Protein AF-0000000079686460 (afdb_homodimer)

Structure (mmCIF, N/CA/C/O backbone):
data_AF-0000000079686460-model_v1
#
loop_
_entity.id
_entity.type
_entity.pdbx_description
1 polymer 'SGNH hydrolase-type esterase domain-containing protein'
#
loop_
_atom_site.group_PDB
_atom_site.id
_atom_site.type_symbol
_atom_site.label_atom_id
_atom_site.label_alt_id
_atom_site.label_comp_id
_atom_site.label_asym_id
_atom_site.label_entity_id
_atom_site.label_seq_id
_atom_site.pdbx_PDB_ins_code
_atom_site.Cartn_x
_atom_site.Cartn_y
_atom_site.Cartn_z
_atom_site.occupancy
_atom_site.B_iso_or_equiv
_atom_site.auth_seq_id
_atom_site.auth_comp_id
_atom_site.auth_asym_id
_atom_site.auth_atom_id
_atom_site.pdbx_PDB_model_num
ATOM 1 N N . MET A 1 1 ? 20.719 79.5 34.281 1 30.59 1 MET A N 1
ATOM 2 C CA . MET A 1 1 ? 19.438 79.562 33.594 1 30.59 1 MET A CA 1
ATOM 3 C C . MET A 1 1 ? 19.281 78.375 32.656 1 30.59 1 MET A C 1
ATOM 5 O O . MET A 1 1 ? 19.969 78.25 31.656 1 30.59 1 MET A O 1
ATOM 9 N N . GLU A 1 2 ? 19.156 77.188 33.281 1 32.09 2 GLU A N 1
ATOM 10 C CA . GLU A 1 2 ? 19.125 75.75 32.969 1 32.09 2 GLU A CA 1
ATOM 11 C C . GLU A 1 2 ? 17.906 75.438 32.125 1 32.09 2 GLU A C 1
ATOM 13 O O . GLU A 1 2 ? 16.766 75.562 32.594 1 32.09 2 GLU A O 1
ATOM 18 N N . ASN A 1 3 ? 17.938 75.812 30.844 1 33.28 3 ASN A N 1
ATOM 19 C CA . ASN A 1 3 ? 16.859 75.625 29.891 1 33.28 3 ASN A CA 1
ATOM 20 C C . ASN A 1 3 ? 16.453 74.188 29.75 1 33.28 3 ASN A C 1
ATOM 22 O O . ASN A 1 3 ? 17.25 73.375 29.297 1 33.28 3 ASN A O 1
ATOM 26 N N . VAL A 1 4 ? 15.664 73.625 30.656 1 28.3 4 VAL A N 1
ATOM 27 C CA . VAL A 1 4 ? 15.062 72.312 30.672 1 28.3 4 VAL A CA 1
ATOM 28 C C . VAL A 1 4 ? 14.188 72.125 29.438 1 28.3 4 VAL A C 1
ATOM 30 O O . VAL A 1 4 ? 13.203 72.812 29.25 1 28.3 4 VAL A O 1
ATOM 33 N N . LYS A 1 5 ? 14.891 71.75 28.359 1 39.34 5 LYS A N 1
ATOM 34 C CA . LYS A 1 5 ? 14.188 71.375 27.141 1 39.34 5 LYS A CA 1
ATOM 35 C C . LYS A 1 5 ? 13.109 70.312 27.406 1 39.34 5 LYS A C 1
ATOM 37 O O . LYS A 1 5 ? 13.406 69.25 27.875 1 39.34 5 LYS A O 1
ATOM 42 N N . VAL A 1 6 ? 11.812 70.812 27.703 1 33.66 6 VAL A N 1
ATOM 43 C CA . VAL A 1 6 ? 10.641 69.938 27.875 1 33.66 6 VAL A CA 1
ATOM 44 C C . VAL A 1 6 ? 10.461 69.062 26.641 1 33.66 6 VAL A C 1
ATOM 46 O O . VAL A 1 6 ? 10.359 69.562 25.516 1 33.66 6 VAL A O 1
ATOM 49 N N . PHE A 1 7 ? 10.922 67.812 26.672 1 35.53 7 PHE A N 1
ATOM 50 C CA . PHE A 1 7 ? 10.703 66.75 25.75 1 35.53 7 PHE A CA 1
ATOM 51 C C . PHE A 1 7 ? 9.219 66.375 25.641 1 35.53 7 PHE A C 1
ATOM 53 O O . PHE A 1 7 ? 8.625 65.875 26.609 1 35.53 7 PHE A O 1
ATOM 60 N N . SER A 1 8 ? 8.398 67.188 24.953 1 33.5 8 SER A N 1
ATOM 61 C CA . SER A 1 8 ? 7.016 66.812 24.688 1 33.5 8 SER A CA 1
ATOM 62 C C . SER A 1 8 ? 6.949 65.438 24 1 33.5 8 SER A C 1
ATOM 64 O O . SER A 1 8 ? 7.496 65.25 22.922 1 33.5 8 SER A O 1
ATOM 66 N N . ILE A 1 9 ? 6.867 64.375 24.75 1 34.5 9 ILE A N 1
ATOM 67 C CA . ILE A 1 9 ? 6.605 63 24.266 1 34.5 9 ILE A CA 1
ATOM 68 C C . ILE A 1 9 ? 5.277 62.969 23.516 1 34.5 9 ILE A C 1
ATOM 70 O O . ILE A 1 9 ? 4.223 63.219 24.094 1 34.5 9 ILE A O 1
ATOM 74 N N . ILE A 1 10 ? 5.215 63.281 22.234 1 37.88 10 ILE A N 1
ATOM 75 C CA . ILE A 1 10 ? 4.066 63.031 21.359 1 37.88 10 ILE A CA 1
ATOM 76 C C . ILE A 1 10 ? 3.713 61.562 21.406 1 37.88 10 ILE A C 1
ATOM 78 O O . ILE A 1 10 ? 4.52 60.688 21.016 1 37.88 10 ILE A O 1
ATOM 82 N N . ILE A 1 11 ? 2.895 61.156 22.328 1 37.38 11 ILE A N 1
ATOM 83 C CA . ILE A 1 11 ? 2.266 59.844 22.344 1 37.38 11 ILE A CA 1
ATOM 84 C C . ILE A 1 11 ? 1.534 59.625 21.016 1 37.38 11 ILE A C 1
ATOM 86 O O . ILE A 1 11 ? 0.561 60.312 20.703 1 37.38 11 ILE A O 1
ATOM 90 N N . ALA A 1 12 ? 2.201 59.188 19.984 1 38.03 12 ALA A N 1
ATOM 91 C CA . ALA A 1 12 ? 1.537 58.688 18.781 1 38.03 12 ALA A CA 1
ATOM 92 C C . ALA A 1 12 ? 0.54 57.594 19.125 1 38.03 12 ALA A C 1
ATOM 94 O O . ALA A 1 12 ? 0.925 56.531 19.609 1 38.03 12 ALA A O 1
ATOM 95 N N . LEU A 1 13 ? -0.692 57.938 19.391 1 35.34 13 LEU A N 1
ATOM 96 C CA . LEU A 1 13 ? -1.789 57 19.391 1 35.34 13 LEU A CA 1
ATOM 97 C C . LEU A 1 13 ? -1.731 56.094 18.156 1 35.34 13 LEU A C 1
ATOM 99 O O . LEU A 1 13 ? -1.886 56.562 17.031 1 35.34 13 LEU A O 1
ATOM 103 N N . PHE A 1 14 ? -0.944 55.031 18.188 1 33.31 14 PHE A N 1
ATOM 104 C CA . PHE A 1 14 ? -1.083 53.969 17.188 1 33.31 14 PHE A CA 1
ATOM 105 C C . PHE A 1 14 ? -2.543 53.562 17.047 1 33.31 14 PHE A C 1
ATOM 107 O O . PHE A 1 14 ? -3.131 52.969 17.953 1 33.31 14 PHE A O 1
ATOM 114 N N . SER A 1 15 ? -3.297 54.281 16.234 1 33.66 15 SER A N 1
ATOM 115 C CA . SER A 1 15 ? -4.586 53.75 15.82 1 33.66 15 SER A CA 1
ATOM 116 C C . SER A 1 15 ? -4.453 52.281 15.359 1 33.66 15 SER A C 1
ATOM 118 O O . SER A 1 15 ? -3.723 52 14.406 1 33.66 15 SER A O 1
ATOM 120 N N . VAL A 1 16 ? -4.547 51.375 16.266 1 36.03 16 VAL A N 1
ATOM 121 C CA . VAL A 1 16 ? -4.832 50 15.82 1 36.03 16 VAL A CA 1
ATOM 122 C C . VAL A 1 16 ? -5.941 50.031 14.766 1 36.03 16 VAL A C 1
ATOM 124 O O . VAL A 1 16 ? -7.078 50.406 15.062 1 36.03 16 VAL A O 1
ATOM 127 N N . LEU A 1 17 ? -5.609 50.312 13.562 1 35 17 LEU A N 1
ATOM 128 C CA . LEU A 1 17 ? -6.559 49.938 12.508 1 35 17 LEU A CA 1
ATOM 129 C C . LEU A 1 17 ? -7.211 48.594 12.789 1 35 17 LEU A C 1
ATOM 131 O O . LEU A 1 17 ? -6.531 47.562 12.836 1 35 17 LEU A O 1
ATOM 135 N N . SER A 1 18 ? -8.25 48.594 13.586 1 35.03 18 SER A N 1
ATOM 136 C CA . SER A 1 18 ? -9.148 47.469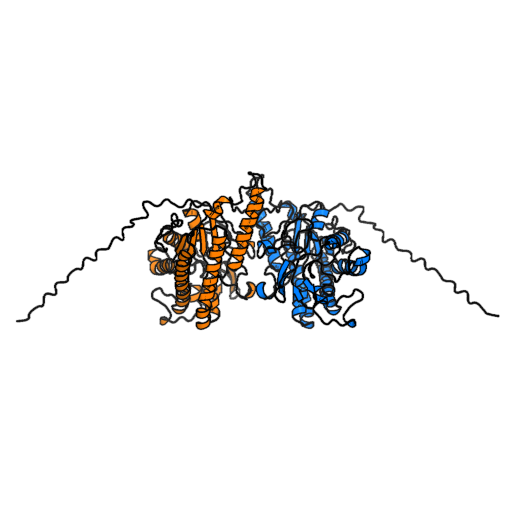 13.531 1 35.03 18 SER A CA 1
ATOM 137 C C . SER A 1 18 ? -9.352 46.969 12.094 1 35.03 18 SER A C 1
ATOM 139 O O . SER A 1 18 ? -9.922 47.688 11.273 1 35.03 18 SER A O 1
ATOM 141 N N . VAL A 1 19 ? -8.422 46.344 11.539 1 37.59 19 VAL A N 1
ATOM 142 C CA . VAL A 1 19 ? -8.859 45.562 10.367 1 37.59 19 VAL A CA 1
ATOM 143 C C . VAL A 1 19 ? -10.281 45.062 10.586 1 37.59 19 VAL A C 1
ATOM 145 O O . VAL A 1 19 ? -10.531 44.281 11.508 1 37.59 19 VAL A O 1
ATOM 148 N N . GLU A 1 20 ? -11.289 45.812 10.352 1 36.75 20 GLU A N 1
ATOM 149 C CA . GLU A 1 20 ? -12.688 45.375 10.25 1 36.75 20 GLU A CA 1
ATOM 150 C C . GLU A 1 20 ? -12.797 43.938 9.758 1 36.75 20 GLU A C 1
ATOM 152 O O . GLU A 1 20 ? -12.289 43.594 8.688 1 36.75 20 GLU A O 1
ATOM 157 N N . SER A 1 21 ? -12.773 42.938 10.609 1 41.62 21 SER A N 1
ATOM 158 C CA . SER A 1 21 ? -13.43 41.656 10.359 1 41.62 21 SER A CA 1
ATOM 159 C C . SER A 1 21 ? -14.688 41.844 9.516 1 41.62 21 SER A C 1
ATOM 161 O O . SER A 1 21 ? -15.797 41.906 10.047 1 41.62 21 SER A O 1
ATOM 163 N N . VAL A 1 22 ? -14.773 42.844 8.758 1 42.69 22 VAL A N 1
ATOM 164 C CA . VAL A 1 22 ? -15.961 43.219 7.992 1 42.69 22 VAL A CA 1
ATOM 165 C C . VAL A 1 22 ? -16.688 41.938 7.551 1 42.69 22 VAL A C 1
ATOM 167 O O . VAL A 1 22 ? -17.891 41.812 7.75 1 42.69 22 VAL A O 1
ATOM 170 N N . GLY A 1 23 ? -16.281 41.312 6.344 1 47.34 23 GLY A N 1
ATOM 171 C CA . GLY A 1 23 ? -17 40.719 5.246 1 47.34 23 GLY A CA 1
ATOM 172 C C . GLY A 1 23 ? -17.438 39.281 5.539 1 47.34 23 GLY A C 1
ATOM 173 O O . GLY A 1 23 ? -17.859 38.562 4.633 1 47.34 23 GLY A O 1
ATOM 174 N N . LEU A 1 24 ? -16.906 38.656 6.461 1 57.47 24 LEU A N 1
ATOM 175 C CA . LEU A 1 24 ? -17.266 37.281 6.688 1 57.47 24 LEU A CA 1
ATOM 176 C C . LEU A 1 24 ? -18.734 37.156 7.125 1 57.47 24 LEU A C 1
ATOM 178 O O . LEU A 1 24 ? -19.281 36.062 7.16 1 57.47 24 LEU A O 1
ATOM 182 N N . LYS A 1 25 ? -19.391 38.188 7.809 1 58.94 25 LYS A N 1
ATOM 183 C CA . LYS A 1 25 ? -20.719 38.094 8.422 1 58.94 25 LYS A CA 1
ATOM 184 C C . LYS A 1 25 ? -21.75 37.562 7.43 1 58.94 25 LYS A C 1
ATOM 186 O O . LYS A 1 25 ? -22.672 36.844 7.805 1 58.94 25 LYS A O 1
ATOM 191 N N . ASP A 1 26 ? -21.469 37.812 6.168 1 69.56 26 ASP A N 1
ATOM 192 C CA . ASP A 1 26 ? -22.562 37.469 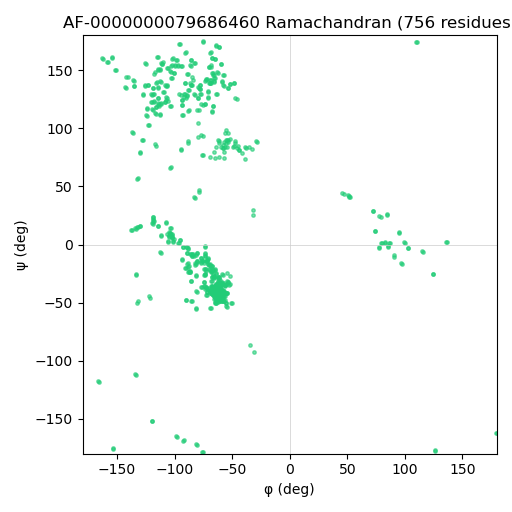5.27 1 69.56 26 ASP A CA 1
ATOM 193 C C . ASP A 1 26 ? -22.25 36.188 4.512 1 69.56 26 ASP A C 1
ATOM 195 O O . ASP A 1 26 ? -23.078 35.688 3.734 1 69.56 26 ASP A O 1
ATOM 199 N N . LEU A 1 27 ? -21.062 35.5 4.941 1 83.12 27 LEU A N 1
ATOM 200 C CA . LEU A 1 27 ? -20.781 34.344 4.133 1 83.12 27 LEU A CA 1
ATOM 201 C C . LEU A 1 27 ? -21.328 33.062 4.797 1 83.12 27 LEU A C 1
ATOM 203 O O . LEU A 1 27 ? -21.094 32.844 5.984 1 83.12 27 LEU A O 1
ATOM 207 N N . LYS A 1 28 ? -22.031 32.344 4.051 1 90.56 28 LYS A N 1
ATOM 208 C CA . LYS A 1 28 ? -22.562 31.062 4.523 1 90.56 28 LYS A CA 1
ATOM 209 C C . LYS A 1 28 ? -21.438 30.047 4.711 1 90.56 28 LYS A C 1
ATOM 211 O O . LYS A 1 28 ? -20.484 30.016 3.934 1 90.56 28 LYS A O 1
ATOM 216 N N . THR A 1 29 ? -21.516 29.219 5.754 1 94 29 THR A N 1
ATOM 217 C CA . THR A 1 29 ? -20.562 28.125 5.973 1 94 29 THR A CA 1
ATOM 218 C C . THR A 1 29 ? -20.625 27.109 4.84 1 94 29 THR A C 1
ATOM 220 O O . THR A 1 29 ? -21.688 26.922 4.234 1 94 29 THR A O 1
ATOM 223 N N . CYS A 1 30 ? -19.453 26.562 4.609 1 93 30 CYS A N 1
ATOM 224 C CA . CYS A 1 30 ? -19.344 25.531 3.578 1 93 30 CYS A CA 1
ATOM 225 C C . CYS A 1 30 ? -19.828 24.188 4.098 1 93 30 CYS A C 1
ATOM 227 O O . CYS A 1 30 ? -19.516 23.797 5.227 1 93 30 CYS A O 1
ATOM 229 N N . ASN A 1 31 ? -20.922 23.672 4.051 1 92.38 31 ASN A N 1
ATOM 230 C CA . ASN A 1 31 ? -21.438 22.359 4.457 1 92.38 31 ASN A CA 1
ATOM 231 C C . ASN A 1 31 ? -20.672 21.234 3.775 1 92.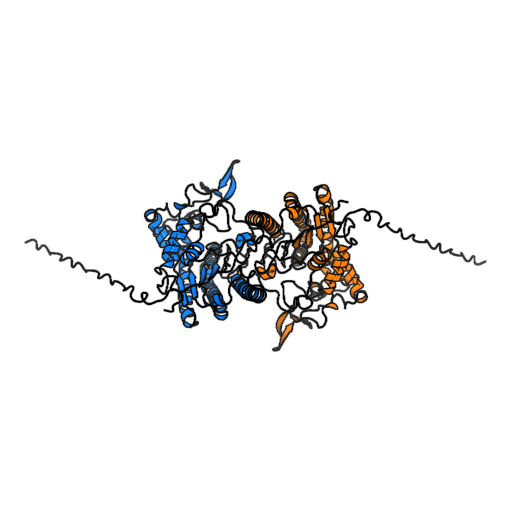38 31 ASN A C 1
ATOM 233 O O . ASN A 1 31 ? -21.234 20.516 2.934 1 92.38 31 ASN A O 1
ATOM 237 N N . PHE A 1 32 ? -19.406 20.984 4.258 1 97.38 32 PHE A N 1
ATOM 238 C CA . PHE A 1 32 ? -18.594 19.938 3.648 1 97.38 32 PHE A CA 1
ATOM 239 C C . PHE A 1 32 ? -19.156 18.562 3.99 1 97.38 32 PHE A C 1
ATOM 241 O O . PHE A 1 32 ? -19.281 18.203 5.164 1 97.38 32 PHE A O 1
ATOM 248 N N . GLY A 1 33 ? -19.406 17.75 3.004 1 96.06 33 GLY A N 1
ATOM 249 C CA . GLY A 1 33 ? -19.922 16.391 3.195 1 96.06 33 GLY A CA 1
ATOM 250 C C . GLY A 1 33 ? -18.812 15.367 3.365 1 96.06 33 GLY A C 1
ATOM 251 O O . GLY A 1 33 ? -19.062 14.258 3.846 1 96.06 33 GLY A O 1
ATOM 252 N N . ALA A 1 34 ? -17.609 15.75 2.977 1 98.5 34 ALA A N 1
ATOM 253 C CA . ALA A 1 34 ? -16.469 14.836 3.008 1 98.5 34 ALA A CA 1
ATOM 254 C C . ALA A 1 34 ? -15.156 15.609 3.043 1 98.5 34 ALA A C 1
ATOM 256 O O . ALA A 1 34 ? -15.109 16.797 2.697 1 98.5 34 ALA A O 1
ATOM 257 N N . VAL A 1 35 ? -14.141 14.93 3.533 1 98.88 35 VAL A N 1
ATOM 258 C CA . VAL A 1 35 ? -12.773 15.43 3.498 1 98.88 35 VAL A CA 1
ATOM 259 C C . VAL A 1 35 ? -11.852 14.391 2.865 1 98.88 35 VAL A C 1
ATOM 261 O O . VAL A 1 35 ? -11.938 13.203 3.189 1 98.88 35 VAL A O 1
ATOM 264 N N . TYR A 1 36 ? -11.086 14.789 1.903 1 98.94 36 TYR A N 1
ATOM 265 C CA . TYR A 1 36 ? -10.031 13.961 1.332 1 98.94 36 TYR A CA 1
ATOM 266 C C . TYR A 1 36 ? -8.656 14.562 1.622 1 98.94 36 TYR A C 1
ATOM 268 O O . TYR A 1 36 ? -8.406 15.734 1.326 1 98.94 36 TYR A O 1
ATOM 276 N N . ASN A 1 37 ? -7.797 13.734 2.219 1 98.94 37 ASN A N 1
ATOM 277 C CA . ASN A 1 37 ? -6.508 14.234 2.676 1 98.94 37 ASN A CA 1
ATOM 278 C C . ASN A 1 37 ? -5.352 13.523 1.98 1 98.94 37 ASN A C 1
ATOM 280 O O . ASN A 1 37 ? -5.383 12.305 1.804 1 98.94 37 ASN A O 1
ATOM 284 N N . PHE A 1 38 ? -4.379 14.266 1.537 1 98.94 38 PHE A N 1
ATOM 285 C CA . PHE A 1 38 ? -3.131 13.805 0.939 1 98.94 38 PHE A CA 1
ATOM 286 C C . PHE A 1 38 ? -1.931 14.281 1.745 1 98.94 38 PHE A C 1
ATOM 288 O O . PHE A 1 38 ? -1.845 15.461 2.096 1 98.94 38 PHE A O 1
ATOM 295 N N . GLY A 1 39 ? -1.054 13.328 2.078 1 98.75 39 GLY A N 1
ATOM 296 C CA . GLY A 1 39 ? -0.01 13.828 2.961 1 98.75 39 GLY A CA 1
ATOM 297 C C . GLY A 1 39 ? 0.996 12.758 3.354 1 98.75 39 GLY A C 1
ATOM 298 O O . GLY A 1 39 ? 1.217 11.805 2.609 1 98.75 39 GLY A O 1
ATOM 299 N N . ASP A 1 40 ? 1.748 13.047 4.445 1 97.88 40 ASP A N 1
ATOM 300 C CA . ASP A 1 40 ? 2.783 12.18 5 1 97.88 40 ASP A CA 1
ATOM 301 C C . ASP A 1 40 ? 2.453 11.781 6.434 1 97.88 40 ASP A C 1
ATOM 303 O O . ASP A 1 40 ? 1.281 11.672 6.801 1 97.88 40 ASP A O 1
ATOM 307 N N . SER A 1 41 ? 3.414 11.492 7.289 1 96.94 41 SER A N 1
ATOM 308 C CA . SER A 1 41 ? 3.197 10.953 8.625 1 96.94 41 SER A CA 1
ATOM 309 C C . SER A 1 41 ? 2.459 11.945 9.516 1 96.94 41 SER A C 1
ATOM 311 O O . SER A 1 41 ? 1.811 11.555 10.484 1 96.94 41 SER A O 1
ATOM 313 N N . ASN A 1 42 ? 2.518 13.234 9.164 1 98.25 42 ASN A N 1
ATOM 314 C CA . ASN A 1 42 ? 1.861 14.25 9.977 1 98.25 42 ASN A CA 1
ATOM 315 C C . ASN A 1 42 ? 0.343 14.188 9.836 1 98.25 42 ASN A C 1
ATOM 317 O O . ASN A 1 42 ? -0.382 14.789 10.633 1 98.25 42 ASN A O 1
ATOM 321 N N . SER A 1 43 ? -0.119 13.438 8.828 1 98.75 43 SER A N 1
ATOM 322 C CA . SER A 1 43 ? -1.565 13.336 8.664 1 98.75 43 SER A CA 1
ATOM 323 C C . SER A 1 43 ? -1.986 11.906 8.344 1 98.75 43 SER A C 1
ATOM 325 O O . SER A 1 43 ? -3.119 11.664 7.926 1 98.75 43 SER A O 1
ATOM 327 N N . ASP A 1 44 ? -1.063 10.945 8.508 1 98.06 44 ASP A N 1
ATOM 328 C CA . ASP A 1 44 ? -1.361 9.531 8.297 1 98.06 44 ASP A CA 1
ATOM 329 C C . ASP A 1 44 ? -2.221 8.977 9.438 1 98.06 44 ASP A C 1
ATOM 331 O O . ASP A 1 44 ? -1.81 8.992 10.594 1 98.06 44 ASP A O 1
ATOM 335 N N . THR A 1 45 ? -3.385 8.469 9.094 1 98.12 45 THR A N 1
ATOM 336 C CA . THR A 1 45 ? -4.289 7.945 10.109 1 98.12 45 THR A CA 1
ATOM 337 C C . THR A 1 45 ? -4.27 6.418 10.117 1 98.12 45 THR A C 1
ATOM 339 O O . THR A 1 45 ? -5.203 5.785 10.617 1 98.12 45 THR A O 1
ATOM 342 N N . GLY A 1 46 ? -3.264 5.859 9.445 1 96.81 46 GLY A N 1
ATOM 343 C CA . GLY A 1 46 ? -3.123 4.414 9.531 1 96.81 46 GLY A CA 1
ATOM 344 C C . GLY A 1 46 ? -2.832 3.76 8.195 1 96.81 46 GLY A C 1
ATOM 345 O O . GLY A 1 46 ? -2.775 2.533 8.094 1 96.81 46 GLY A O 1
ATOM 346 N N . GLY A 1 47 ? -2.701 4.547 7.16 1 96.31 47 GLY A N 1
ATOM 347 C CA . GLY A 1 47 ? -2.373 3.984 5.859 1 96.31 47 GLY A CA 1
ATOM 348 C C . GLY A 1 47 ? -1.057 3.229 5.848 1 96.31 47 GLY A C 1
ATOM 349 O O . GLY A 1 47 ? -0.959 2.146 5.266 1 96.31 47 GLY A O 1
ATOM 350 N N . GLY A 1 48 ? -0.05 3.816 6.469 1 94.25 48 GLY A N 1
ATOM 351 C CA . GLY A 1 48 ? 1.24 3.154 6.578 1 94.25 48 GLY A CA 1
ATOM 352 C C . GLY A 1 48 ? 1.177 1.845 7.34 1 94.25 48 GLY A C 1
ATOM 353 O O . GLY A 1 48 ? 1.825 0.867 6.957 1 94.25 48 GLY A O 1
ATOM 354 N N . THR A 1 49 ? 0.421 1.835 8.383 1 93.62 49 THR A N 1
ATOM 355 C CA . THR A 1 49 ? 0.257 0.627 9.18 1 93.62 49 THR A CA 1
ATOM 356 C C . THR A 1 49 ? -0.437 -0.466 8.375 1 93.62 49 THR A C 1
ATOM 358 O O . THR A 1 49 ? -0.069 -1.64 8.469 1 93.62 49 THR A O 1
ATOM 361 N N . ALA A 1 50 ? -1.421 -0.111 7.652 1 95 50 ALA A N 1
ATOM 362 C CA . ALA A 1 50 ? -2.145 -1.082 6.836 1 95 50 ALA A CA 1
ATOM 363 C C . ALA A 1 50 ? -1.235 -1.685 5.766 1 95 50 ALA A C 1
ATOM 365 O O . ALA A 1 50 ? -1.289 -2.889 5.504 1 95 50 ALA A O 1
ATOM 366 N N . ALA A 1 51 ? -0.392 -0.875 5.211 1 94.81 51 ALA A N 1
ATOM 367 C CA . ALA A 1 51 ? 0.423 -1.308 4.082 1 94.81 51 ALA A CA 1
ATOM 368 C C . ALA A 1 51 ? 1.694 -2.006 4.555 1 94.81 51 ALA A C 1
ATOM 370 O O . ALA A 1 51 ? 2.203 -2.904 3.881 1 94.81 51 ALA A O 1
ATOM 371 N N . PHE A 1 52 ? 2.211 -1.586 5.719 1 92.44 52 PHE A N 1
ATOM 372 C CA . PHE A 1 52 ? 3.529 -2.043 6.141 1 92.44 52 PHE A CA 1
ATOM 373 C C . PHE A 1 52 ? 3.514 -2.477 7.602 1 92.44 52 PHE A C 1
ATOM 375 O O . PHE A 1 52 ? 2.785 -3.4 7.973 1 92.44 52 PHE A O 1
ATOM 382 N N . TRP A 1 53 ? 4.203 -1.739 8.461 1 87.12 53 TRP A N 1
ATOM 383 C CA . TRP A 1 53 ? 4.359 -2.148 9.852 1 87.12 53 TRP A CA 1
ATOM 384 C C . TRP A 1 53 ? 3.422 -1.36 10.766 1 87.12 53 TRP A C 1
ATOM 386 O O . TRP A 1 53 ? 3.184 -0.172 10.539 1 87.12 53 TRP A O 1
ATOM 396 N N . PRO A 1 54 ? 2.939 -2.07 11.734 1 82.75 54 PRO A N 1
ATOM 397 C CA . PRO A 1 54 ? 2.068 -1.368 12.68 1 82.75 54 PRO A CA 1
ATOM 398 C C . PRO A 1 54 ? 2.812 -0.312 13.492 1 82.75 54 PRO A C 1
ATOM 400 O O . PRO A 1 54 ? 3.986 -0.496 13.82 1 82.75 54 PRO A O 1
ATOM 403 N N . ALA A 1 55 ? 2.01 0.791 13.633 1 77.69 55 ALA A N 1
ATOM 404 C CA . ALA A 1 55 ? 2.482 1.711 14.664 1 77.69 55 ALA A CA 1
ATOM 405 C C . ALA A 1 55 ? 2.373 1.083 16.047 1 77.69 55 ALA A C 1
ATOM 407 O O . ALA A 1 55 ? 1.327 0.538 16.406 1 77.69 55 ALA A O 1
ATOM 408 N N . GLY A 1 56 ? 3.492 0.93 16.719 1 82.12 56 GLY A N 1
ATOM 409 C CA . GLY A 1 56 ? 3.469 0.236 18 1 82.12 56 GLY A CA 1
ATOM 410 C C . GLY A 1 56 ? 3.23 1.163 19.172 1 82.12 56 GLY A C 1
ATOM 411 O O . GLY A 1 56 ? 3.146 2.381 19.016 1 82.12 56 GLY A O 1
ATOM 412 N N . LYS A 1 57 ? 2.906 0.489 20.281 1 90.25 57 LYS A N 1
ATOM 413 C CA . LYS A 1 57 ? 2.898 1.261 21.516 1 90.25 57 LYS A CA 1
ATOM 414 C C . LYS A 1 57 ? 4.176 2.084 21.656 1 90.25 57 LYS A C 1
ATOM 416 O O . LYS A 1 57 ? 5.246 1.662 21.219 1 90.25 57 LYS A O 1
ATOM 421 N N . PRO A 1 58 ? 3.986 3.371 22.141 1 95.62 58 PRO A N 1
ATOM 422 C CA . PRO A 1 58 ? 2.861 3.914 22.906 1 95.62 58 PRO A CA 1
ATOM 423 C C . PRO A 1 58 ? 1.99 4.859 22.078 1 95.62 58 PRO A C 1
ATOM 425 O O . PRO A 1 58 ? 1.181 5.602 22.641 1 95.62 58 PRO A O 1
ATOM 428 N N . CYS A 1 59 ? 2.066 4.816 20.812 1 95.94 59 CYS A N 1
ATOM 429 C CA . CYS A 1 59 ? 1.24 5.688 19.984 1 95.94 59 CYS A CA 1
ATOM 430 C C . CYS A 1 59 ? -0.241 5.461 20.266 1 95.94 59 CYS A C 1
ATOM 432 O O . CYS A 1 59 ? -0.674 4.32 20.453 1 95.94 59 CYS A O 1
ATOM 434 N N . GLY A 1 60 ? -0.975 6.527 20.297 1 97.06 60 GLY A N 1
ATOM 435 C CA . GLY A 1 60 ? -2.418 6.457 20.469 1 97.06 60 GLY A CA 1
ATOM 436 C C . GLY A 1 60 ? -2.848 6.422 21.922 1 97.06 60 GLY A C 1
ATOM 437 O O . GLY A 1 60 ? -4.043 6.418 22.219 1 97.06 60 GLY A O 1
ATOM 438 N N . GLU A 1 61 ? -1.978 6.473 22.828 1 97.12 61 GLU A N 1
ATOM 439 C CA . GLU A 1 61 ? -2.262 6.191 24.234 1 97.12 61 GLU A CA 1
ATOM 440 C C . GLU A 1 61 ? -3.17 7.258 24.828 1 97.12 61 GLU A C 1
ATOM 442 O O . GLU A 1 61 ? -3.943 6.977 25.75 1 97.12 61 GLU A O 1
ATOM 447 N N . THR A 1 62 ? -3.139 8.461 24.344 1 97.69 62 THR A N 1
ATOM 448 C CA . THR A 1 62 ? -3.807 9.555 25.031 1 97.69 62 THR A CA 1
ATOM 449 C C . THR A 1 62 ? -5.266 9.664 24.594 1 97.69 62 THR A C 1
ATOM 451 O O . THR A 1 62 ? -6.09 10.242 25.297 1 97.69 62 THR A O 1
ATOM 454 N N . PHE A 1 63 ? -5.613 9.086 23.469 1 97.94 63 PHE A N 1
ATOM 455 C CA . PHE A 1 63 ? -6.98 9.289 23 1 97.94 63 PHE A CA 1
ATOM 456 C C . PHE A 1 63 ? -7.609 7.961 22.594 1 97.94 63 PHE A C 1
ATOM 458 O O . PHE A 1 63 ? -8.703 7.617 23.047 1 97.94 63 PHE A O 1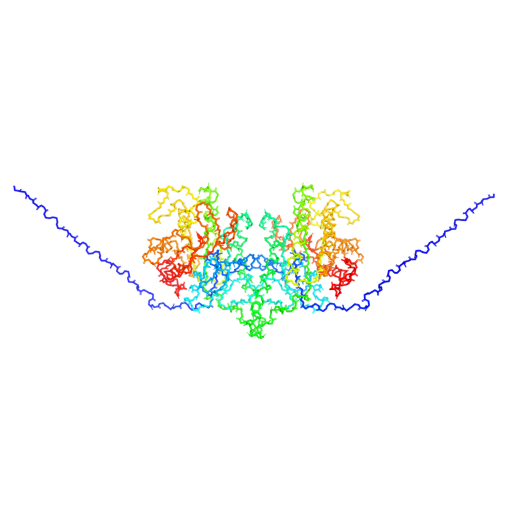
ATOM 465 N N . PHE A 1 64 ? -6.922 7.188 21.781 1 95.94 64 PHE A N 1
ATOM 466 C CA . PHE A 1 64 ? -7.496 5.973 21.203 1 95.94 64 PHE A CA 1
ATOM 467 C C . PHE A 1 64 ? -7.312 4.793 22.156 1 95.94 64 PHE A C 1
ATOM 469 O O . PHE A 1 64 ? -7.98 3.764 22 1 95.94 64 PHE A O 1
ATOM 476 N N . GLY A 1 65 ? -6.316 4.871 23.062 1 95.25 65 GLY A N 1
ATOM 477 C CA . GLY A 1 65 ? -6.047 3.814 24.031 1 95.25 65 GLY A CA 1
ATOM 478 C C . GLY A 1 65 ? -5.27 2.654 23.438 1 95.25 65 GLY A C 1
ATOM 479 O O . GLY A 1 65 ? -5.008 1.662 24.125 1 95.25 65 GLY A O 1
ATOM 480 N N . ARG A 1 66 ? -4.926 2.744 22.188 1 92.75 66 ARG A N 1
ATOM 481 C CA . ARG A 1 66 ? -4.145 1.756 21.453 1 92.75 66 ARG A CA 1
ATOM 482 C C . ARG A 1 66 ? -3.564 2.359 20.172 1 92.75 66 ARG A C 1
ATOM 484 O O . ARG A 1 66 ? -4.027 3.4 19.719 1 92.75 66 ARG A O 1
ATOM 491 N N . PRO A 1 67 ? -2.539 1.701 19.672 1 94.12 67 PRO A N 1
ATOM 492 C CA . PRO A 1 67 ? -2.049 2.184 18.375 1 94.12 67 PRO A CA 1
ATOM 493 C C . PRO A 1 67 ? -3.09 2.051 17.266 1 94.12 67 PRO A C 1
ATOM 495 O O . PRO A 1 67 ? -3.697 0.989 17.109 1 94.12 67 PRO A O 1
ATOM 498 N N . VAL A 1 68 ? -3.316 3.15 16.531 1 93.38 68 VAL A N 1
ATOM 499 C CA . VAL A 1 68 ? -4.285 3.125 15.43 1 93.38 68 VAL A CA 1
ATOM 500 C C . VAL A 1 68 ? -3.654 3.705 14.164 1 93.38 68 VAL A C 1
ATOM 502 O O . VAL A 1 68 ? -4.363 4.129 13.25 1 93.38 68 VAL A O 1
ATOM 505 N N . GLY A 1 69 ? -2.314 3.801 14.18 1 94.38 69 GLY A N 1
ATOM 506 C CA . GLY A 1 69 ? -1.599 4.117 12.961 1 94.38 69 GLY A CA 1
ATOM 507 C C . GLY A 1 69 ? -1.136 5.562 12.898 1 94.38 69 GLY A C 1
ATOM 508 O O . GLY A 1 69 ? -0.487 5.969 11.93 1 94.38 69 GLY A O 1
ATOM 509 N N . ARG A 1 70 ? -1.478 6.352 13.898 1 96.94 70 ARG A N 1
ATOM 510 C CA . ARG A 1 70 ? -0.998 7.727 13.992 1 96.94 70 ARG A CA 1
ATOM 511 C C . ARG A 1 70 ? 0.371 7.781 14.664 1 96.94 70 ARG A C 1
ATOM 513 O O . ARG A 1 70 ? 0.614 7.082 15.648 1 96.94 70 ARG A O 1
ATOM 520 N N . GLY A 1 71 ? 1.253 8.586 14.125 1 94.62 71 GLY A N 1
ATOM 521 C CA . GLY A 1 71 ? 2.607 8.711 14.648 1 94.62 71 GLY A CA 1
ATOM 522 C C . GLY A 1 71 ? 2.709 9.664 15.82 1 94.62 71 GLY A C 1
ATOM 523 O O . GLY A 1 71 ? 3.613 10.5 15.867 1 94.62 71 GLY A O 1
ATOM 524 N N . CYS A 1 72 ? 1.724 9.594 16.719 1 96.94 72 CYS A N 1
ATOM 525 C CA . CYS A 1 72 ? 1.746 10.414 17.922 1 96.94 72 CYS A CA 1
ATOM 526 C C . CYS A 1 72 ? 0.955 9.758 19.047 1 96.94 72 CYS A C 1
ATOM 528 O O . CYS A 1 72 ? 0.526 8.609 18.922 1 96.94 72 CYS A O 1
ATOM 530 N N . ASP A 1 73 ? 0.807 10.414 20.172 1 98.19 73 ASP A N 1
ATOM 531 C CA . ASP A 1 73 ? 0.169 9.852 21.359 1 98.19 73 ASP A CA 1
ATOM 532 C C . ASP A 1 73 ? -1.351 9.836 21.203 1 98.19 73 ASP A C 1
ATOM 534 O O . ASP A 1 73 ? -2.051 9.211 22 1 98.19 73 ASP A O 1
ATOM 538 N N . GLY A 1 74 ? -1.864 10.508 20.188 1 98.44 74 GLY A N 1
ATOM 539 C CA . GLY A 1 74 ? -3.307 10.578 20.016 1 98.44 74 GLY A CA 1
ATOM 540 C C . GLY A 1 74 ? -3.723 11.086 18.656 1 98.44 74 GLY A C 1
ATOM 541 O O . GLY A 1 74 ? -3.354 10.508 17.625 1 98.44 74 GLY A O 1
ATOM 542 N N . ARG A 1 75 ? -4.426 12.234 18.625 1 98.5 75 ARG A N 1
ATOM 543 C CA . ARG A 1 75 ? -5.027 12.781 17.406 1 98.5 75 ARG A CA 1
ATOM 544 C C . ARG A 1 75 ? -4.051 13.695 16.688 1 98.5 75 ARG A C 1
ATOM 546 O O . ARG A 1 75 ? -3.209 14.344 17.312 1 98.5 75 ARG A O 1
ATOM 553 N N . LEU A 1 76 ? -4.16 13.688 15.406 1 98.88 76 LEU A N 1
ATOM 554 C CA . LEU A 1 76 ? -3.381 14.555 14.531 1 98.88 76 LEU A CA 1
ATOM 555 C C . LEU A 1 76 ? -4.172 15.805 14.164 1 98.88 76 LEU A C 1
ATOM 557 O O . LEU A 1 76 ? -5.363 15.906 14.469 1 98.88 76 LEU A O 1
ATOM 561 N N . ILE A 1 77 ? -3.504 16.75 13.5 1 98.88 77 ILE A N 1
ATOM 562 C CA . ILE A 1 77 ? -4.152 17.969 13.039 1 98.88 77 ILE A CA 1
ATOM 563 C C . ILE A 1 77 ? -5.371 17.625 12.188 1 98.88 77 ILE A C 1
ATOM 565 O O . ILE A 1 77 ? -6.441 18.219 12.352 1 98.88 77 ILE A O 1
ATOM 569 N N . ILE A 1 78 ? -5.277 16.641 11.312 1 98.88 78 ILE A N 1
ATOM 570 C CA . ILE A 1 78 ? -6.348 16.25 10.406 1 98.88 78 ILE A CA 1
ATOM 571 C C . ILE A 1 78 ? -7.543 15.742 11.211 1 98.88 78 ILE A C 1
ATOM 573 O O . ILE A 1 78 ? -8.695 15.93 10.812 1 98.88 78 ILE A O 1
ATOM 577 N N . ASP A 1 79 ? -7.32 15.07 12.344 1 98.88 79 ASP A N 1
ATOM 578 C CA . ASP A 1 79 ? -8.406 14.602 13.195 1 98.88 79 ASP A CA 1
ATOM 579 C C . ASP A 1 79 ? -9.172 15.781 13.797 1 98.88 79 ASP A C 1
ATOM 581 O O . ASP A 1 79 ? -10.406 15.781 13.812 1 98.88 79 ASP A O 1
ATOM 585 N N . PHE A 1 80 ? -8.469 16.75 14.266 1 98.88 80 PHE A N 1
ATOM 586 C CA . PHE A 1 80 ? -9.109 17.922 14.852 1 98.88 80 PHE A CA 1
ATOM 587 C C . PHE A 1 80 ? -9.859 18.719 13.797 1 98.88 80 PHE A C 1
ATOM 589 O O . PHE A 1 80 ? -10.898 19.312 14.078 1 98.88 80 PHE A O 1
ATOM 596 N N . ILE A 1 81 ? -9.297 18.781 12.586 1 98.81 81 ILE A N 1
ATOM 597 C CA . ILE A 1 81 ? -10.008 19.422 11.484 1 98.81 81 ILE A CA 1
ATOM 598 C C . ILE A 1 81 ? -11.32 18.703 11.219 1 98.81 81 ILE A C 1
ATOM 600 O O . ILE A 1 81 ? -12.375 19.344 11.102 1 98.81 81 ILE A O 1
ATOM 604 N N . ALA A 1 82 ? -11.266 17.391 11.117 1 98.75 82 ALA A N 1
ATOM 605 C CA . ALA A 1 82 ? -12.484 16.609 10.891 1 98.75 82 ALA A CA 1
ATOM 606 C C . ALA A 1 82 ? -13.516 16.875 11.984 1 98.75 82 ALA A C 1
ATOM 608 O O . ALA A 1 82 ? -14.688 17.141 11.695 1 98.75 82 ALA A O 1
ATOM 609 N N . GLU A 1 83 ? -13.078 16.906 13.227 1 98.44 83 GLU A N 1
ATOM 610 C CA . GLU A 1 83 ? -13.969 17.172 14.359 1 98.44 83 GLU A CA 1
ATOM 611 C C . GLU A 1 83 ? -14.578 18.562 14.258 1 98.44 83 GLU A C 1
ATOM 613 O O . GLU A 1 83 ? -15.773 18.75 14.5 1 98.44 83 GLU A O 1
ATOM 618 N N . HIS A 1 84 ? -13.734 19.5 13.93 1 98.19 84 HIS A N 1
ATOM 619 C CA . HIS A 1 84 ? -14.188 20.875 13.82 1 98.19 84 HIS A CA 1
ATOM 620 C C . HIS A 1 84 ? -15.258 21.031 12.742 1 98.19 84 HIS A C 1
ATOM 622 O O . HIS A 1 84 ? -16.156 21.859 12.859 1 98.19 84 HIS A O 1
ATOM 628 N N . LEU A 1 85 ? -15.211 20.219 11.727 1 98.25 85 LEU A N 1
ATOM 629 C CA . LEU A 1 85 ? -16.156 20.266 10.617 1 98.25 85 LEU A CA 1
ATOM 630 C C . LEU A 1 85 ? -17.375 19.375 10.898 1 98.25 85 LEU A C 1
ATOM 632 O O . LEU A 1 85 ? -18.281 19.281 10.07 1 98.25 85 LEU A O 1
ATOM 636 N N . GLY A 1 86 ? -17.406 18.672 12.039 1 97.75 86 GLY A N 1
ATOM 637 C CA . GLY A 1 86 ? -18.516 17.797 12.406 1 97.75 86 GLY A CA 1
ATOM 638 C C . GLY A 1 86 ? -18.484 16.469 11.672 1 97.75 86 GLY A C 1
ATOM 639 O O . GLY A 1 86 ? -19.531 15.852 11.477 1 97.75 86 GLY A O 1
ATOM 640 N N . LEU A 1 87 ? -17.375 16.031 11.227 1 98.25 87 LEU A N 1
ATOM 641 C CA . LEU A 1 87 ? -17.203 14.789 10.484 1 98.25 87 LEU A CA 1
ATOM 642 C C . LEU A 1 87 ? -16.438 13.766 11.312 1 98.25 87 LEU A C 1
ATOM 644 O O . LEU A 1 87 ? -15.711 14.133 12.242 1 98.25 87 LEU A O 1
ATOM 648 N N . PRO A 1 88 ? -16.625 12.461 11.016 1 97.94 88 PRO A N 1
ATOM 649 C CA . PRO A 1 88 ? -15.789 11.453 11.672 1 97.94 88 PRO A CA 1
ATOM 650 C C . PRO A 1 88 ? -14.328 11.523 11.258 1 97.94 88 PRO A C 1
ATOM 652 O O . PRO A 1 88 ? -14.008 12.133 10.227 1 97.94 88 PRO A O 1
ATOM 655 N N . HIS A 1 89 ? -13.469 10.93 12.109 1 98.5 89 HIS A N 1
ATOM 656 C CA . HIS A 1 89 ? -12.07 10.789 11.711 1 98.5 89 HIS A CA 1
ATOM 657 C C . HIS A 1 89 ? -11.953 10.016 10.398 1 98.5 89 HIS A C 1
ATOM 659 O O . HIS A 1 89 ? -12.688 9.055 10.172 1 98.5 89 HIS A O 1
ATOM 665 N N . LEU A 1 90 ? -10.984 10.391 9.633 1 98.69 90 LEU A N 1
ATOM 666 C CA . LEU A 1 90 ? -10.859 9.812 8.297 1 98.69 90 LEU A CA 1
ATOM 667 C C . LEU A 1 90 ? -10.258 8.414 8.359 1 98.69 90 LEU A C 1
ATOM 669 O O . LEU A 1 90 ? -9.25 8.203 9.039 1 98.69 90 LEU A O 1
ATOM 673 N N . SER A 1 91 ? -10.883 7.477 7.621 1 98.06 91 SER A N 1
ATOM 674 C CA . SER A 1 91 ? -10.297 6.16 7.402 1 98.06 91 SER A CA 1
ATOM 675 C C . SER A 1 91 ? -9.195 6.215 6.344 1 98.06 91 SER A C 1
ATOM 677 O O . SER A 1 91 ? -9.328 6.926 5.344 1 98.06 91 SER A O 1
ATOM 679 N N . PRO A 1 92 ? -8.109 5.512 6.637 1 98.25 92 PRO A N 1
ATOM 680 C CA . PRO A 1 92 ? -7.074 5.43 5.605 1 98.25 92 PRO A CA 1
ATOM 681 C C . PRO A 1 92 ? -7.508 4.598 4.402 1 98.25 92 PRO A C 1
ATOM 683 O O . PRO A 1 92 ? -8.07 3.51 4.566 1 98.25 92 PRO A O 1
ATOM 686 N N . TYR A 1 93 ? -7.164 5.082 3.229 1 98.44 93 TYR A N 1
ATOM 687 C CA . TYR A 1 93 ? -7.617 4.473 1.984 1 98.44 93 TYR A CA 1
ATOM 688 C C . TYR A 1 93 ? -7.137 3.029 1.878 1 98.44 93 TYR A C 1
ATOM 690 O O . TYR A 1 93 ? -7.883 2.152 1.431 1 98.44 93 TYR A O 1
ATOM 698 N N . LEU A 1 94 ? -5.957 2.684 2.312 1 97.81 94 LEU A N 1
ATOM 699 C CA . LEU A 1 94 ? -5.371 1.368 2.082 1 97.81 94 LEU A CA 1
ATOM 700 C C . LEU A 1 94 ? -5.766 0.396 3.189 1 97.81 94 LEU A C 1
ATOM 702 O O . LEU A 1 94 ? -5.395 -0.78 3.148 1 97.81 94 LEU A O 1
ATOM 706 N N . ASP A 1 95 ? -6.488 0.846 4.176 1 96.62 95 ASP A N 1
ATOM 707 C CA . ASP A 1 95 ? -6.965 -0.04 5.23 1 96.62 95 ASP A CA 1
ATOM 708 C C . ASP A 1 95 ? -8.305 -0.671 4.852 1 96.62 95 ASP A C 1
ATOM 710 O O . ASP A 1 95 ? -9.32 0.019 4.773 1 96.62 95 ASP A O 1
ATOM 714 N N . SER A 1 96 ? -8.312 -1.985 4.703 1 95.88 96 SER A N 1
ATOM 715 C CA . SER A 1 96 ? -9.492 -2.672 4.184 1 95.88 96 SER A CA 1
ATOM 716 C C . SER A 1 96 ? -10.344 -3.232 5.316 1 95.88 96 SER A C 1
ATOM 718 O O . SER A 1 96 ? -11.375 -3.863 5.066 1 95.88 96 SER A O 1
ATOM 720 N N . ILE A 1 97 ? -9.938 -3.02 6.59 1 93.88 97 ILE A N 1
ATOM 721 C CA . ILE A 1 97 ? -10.625 -3.643 7.711 1 93.88 97 ILE A CA 1
ATOM 722 C C . ILE A 1 97 ? -11.258 -2.564 8.594 1 93.88 97 ILE A C 1
ATOM 724 O O . ILE A 1 97 ? -10.547 -1.727 9.156 1 93.88 97 ILE A O 1
ATOM 728 N N . GLY A 1 98 ? -12.523 -2.564 8.742 1 89.75 98 GLY A N 1
ATOM 729 C CA . GLY A 1 98 ? -13.211 -1.709 9.688 1 89.75 98 GLY A CA 1
ATOM 730 C C . GLY A 1 98 ? -13.234 -0.25 9.273 1 89.75 98 GLY A C 1
ATOM 731 O O . GLY A 1 98 ? -13.289 0.642 10.125 1 89.75 98 GLY A O 1
ATOM 732 N N . THR A 1 99 ? -13.203 0.017 8.039 1 93.25 99 THR A N 1
ATOM 733 C CA . THR A 1 99 ? -13.133 1.398 7.582 1 93.25 99 THR A CA 1
ATOM 734 C C . THR A 1 99 ? -14.438 1.82 6.918 1 93.25 99 THR A C 1
ATOM 736 O O . THR A 1 99 ? -15.242 0.972 6.523 1 93.25 99 THR A O 1
ATOM 739 N N . SER A 1 100 ? -14.703 3.121 6.883 1 95.19 100 SER A N 1
ATOM 740 C CA . SER A 1 100 ? -15.805 3.766 6.176 1 95.19 100 SER A CA 1
ATOM 741 C C . SER A 1 100 ? -15.336 5.012 5.434 1 95.19 100 SER A C 1
ATOM 743 O O . SER A 1 100 ? -14.586 5.82 5.98 1 95.19 100 SER A O 1
ATOM 745 N N . PHE A 1 101 ? -15.828 5.098 4.227 1 97.69 101 PHE A N 1
ATOM 746 C CA . PHE A 1 101 ? -15.406 6.223 3.398 1 97.69 101 PHE A CA 1
ATOM 747 C C . PHE A 1 101 ? -16.578 7.141 3.098 1 97.69 101 PHE A C 1
ATOM 749 O O . PHE A 1 101 ? -16.5 8 2.217 1 97.69 101 PHE A O 1
ATOM 756 N N . ARG A 1 102 ? -17.625 6.98 3.859 1 97.06 102 ARG A N 1
ATOM 757 C CA . ARG A 1 102 ? -18.828 7.758 3.656 1 97.06 102 ARG A CA 1
ATOM 758 C C . ARG A 1 102 ? -18.547 9.258 3.703 1 97.06 102 ARG A C 1
ATOM 760 O O . ARG A 1 102 ? -19.156 10.039 2.975 1 97.06 102 ARG A O 1
ATOM 767 N N . TYR A 1 103 ? -17.609 9.664 4.555 1 98.19 103 TYR A N 1
ATOM 768 C CA . TYR A 1 103 ? -17.359 11.078 4.785 1 98.19 103 TYR A CA 1
ATOM 769 C C . TYR A 1 103 ? -15.938 11.453 4.387 1 98.19 103 TYR A C 1
ATOM 771 O O . TYR A 1 103 ? -15.375 12.422 4.91 1 98.19 103 TYR A O 1
ATOM 779 N N . GLY A 1 104 ? -15.32 10.641 3.525 1 98.5 104 GLY A N 1
ATOM 780 C CA . GLY A 1 104 ? -13.992 10.977 3.041 1 98.5 104 GLY A CA 1
ATOM 781 C C . GLY A 1 104 ? -12.984 9.867 3.244 1 98.5 104 GLY A C 1
ATOM 782 O O . GLY A 1 104 ? -13.344 8.766 3.684 1 98.5 104 GLY A O 1
ATOM 783 N N . ALA A 1 105 ? -11.773 10.125 2.869 1 98.88 105 ALA A N 1
ATOM 784 C CA . ALA A 1 105 ? -10.672 9.164 2.928 1 98.88 105 ALA A CA 1
ATOM 785 C C . ALA A 1 105 ? -9.336 9.867 3.121 1 98.88 105 ALA A C 1
ATOM 787 O O . ALA A 1 105 ? -9.18 11.031 2.738 1 98.88 105 ALA A O 1
ATOM 788 N N . ASN A 1 106 ? -8.469 9.164 3.77 1 98.94 106 ASN A N 1
ATOM 789 C CA . ASN A 1 106 ? -7.105 9.648 3.967 1 98.94 106 ASN A CA 1
ATOM 790 C C . ASN A 1 106 ? -6.102 8.867 3.127 1 98.94 106 ASN A C 1
ATOM 792 O O . ASN A 1 106 ? -5.988 7.645 3.262 1 98.94 106 ASN A O 1
ATOM 796 N N . PHE A 1 107 ? -5.348 9.57 2.281 1 98.88 107 PHE A N 1
ATOM 797 C CA . PHE A 1 107 ? -4.387 8.93 1.39 1 98.88 107 PHE A CA 1
ATOM 798 C C . PHE A 1 107 ? -2.963 9.156 1.879 1 98.88 107 PHE A C 1
ATOM 800 O O . PHE A 1 107 ? -2.01 8.641 1.291 1 98.88 107 PHE A O 1
ATOM 807 N N . ALA A 1 108 ? -2.861 9.836 3.031 1 98.75 108 ALA A N 1
ATOM 808 C CA . ALA A 1 108 ? -1.548 10.133 3.596 1 98.75 108 ALA A CA 1
ATOM 809 C C . ALA A 1 108 ? -0.871 8.859 4.105 1 98.75 108 ALA A C 1
ATOM 811 O O . ALA A 1 108 ? -1.521 8 4.703 1 98.75 108 ALA A O 1
ATOM 812 N N . ILE A 1 109 ? 0.417 8.82 3.824 1 96.75 109 ILE A N 1
ATOM 813 C CA . ILE A 1 109 ? 1.238 7.723 4.316 1 96.75 109 ILE A CA 1
ATOM 814 C C . ILE A 1 109 ? 2.553 8.266 4.871 1 96.75 109 ILE A C 1
ATOM 816 O O . ILE A 1 109 ? 3.146 9.18 4.293 1 96.75 109 ILE A O 1
ATOM 820 N N . GLY A 1 110 ? 2.969 7.652 5.965 1 94.88 110 GLY A N 1
ATOM 821 C CA . GLY A 1 110 ? 4.246 8.039 6.543 1 94.88 110 GLY A CA 1
ATOM 822 C C . GLY A 1 110 ? 5.395 7.98 5.555 1 94.88 110 GLY A C 1
ATOM 823 O O . GLY A 1 110 ? 5.531 7.004 4.812 1 94.88 110 GLY A O 1
ATOM 824 N N . GLY A 1 111 ? 6.242 9.023 5.535 1 93.81 111 GLY A N 1
ATOM 825 C CA . GLY A 1 111 ? 7.438 9.055 4.707 1 93.81 111 GLY A CA 1
ATOM 826 C C . GLY A 1 111 ? 7.172 9.539 3.295 1 93.81 111 GLY A C 1
ATOM 827 O O . GLY A 1 111 ? 8.102 9.672 2.494 1 93.81 111 GLY A O 1
ATOM 828 N N . SER A 1 112 ? 5.941 9.836 2.936 1 96.06 112 SER A N 1
ATOM 829 C CA . SER A 1 112 ? 5.605 10.242 1.574 1 96.06 112 SER A CA 1
ATOM 830 C C . SER A 1 112 ? 6.254 11.578 1.222 1 96.06 112 SER A C 1
ATOM 832 O O . SER A 1 112 ? 6.363 12.461 2.07 1 96.06 112 SER A O 1
ATOM 834 N N . THR A 1 113 ? 6.656 11.672 0.015 1 96.06 113 THR A N 1
ATOM 835 C CA . THR A 1 113 ? 7.16 12.898 -0.588 1 96.06 113 THR A CA 1
ATOM 836 C C . THR A 1 113 ? 6.238 13.375 -1.708 1 96.06 113 THR A C 1
ATOM 838 O O . THR A 1 113 ? 5.359 12.625 -2.152 1 96.06 113 THR A O 1
ATOM 841 N N . ILE A 1 114 ? 6.395 14.609 -2.031 1 97.81 114 ILE A N 1
ATOM 842 C CA . ILE A 1 114 ? 5.707 15.102 -3.219 1 97.81 114 ILE A CA 1
ATOM 843 C C . ILE A 1 114 ? 6.32 14.477 -4.469 1 97.81 114 ILE A C 1
ATOM 845 O O . ILE A 1 114 ? 5.625 13.82 -5.246 1 97.81 114 ILE A O 1
ATOM 849 N N . ARG A 1 115 ? 7.613 14.656 -4.547 1 93.38 115 ARG A N 1
ATOM 850 C CA . ARG A 1 115 ? 8.336 14.078 -5.672 1 93.38 115 ARG A CA 1
ATOM 851 C C . ARG A 1 115 ? 8.773 12.648 -5.371 1 93.38 115 ARG A C 1
ATOM 853 O O . ARG A 1 115 ? 9.352 12.383 -4.312 1 93.38 115 ARG A O 1
ATOM 860 N N . PRO A 1 116 ? 8.523 11.758 -6.352 1 88.38 116 PRO A N 1
ATOM 861 C CA . PRO A 1 116 ? 9.047 10.406 -6.133 1 88.38 116 PRO A CA 1
ATOM 862 C C . PRO A 1 116 ? 10.555 10.391 -5.91 1 88.38 116 PRO A C 1
ATOM 864 O O . PRO A 1 116 ? 11.289 11.133 -6.57 1 88.38 116 PRO A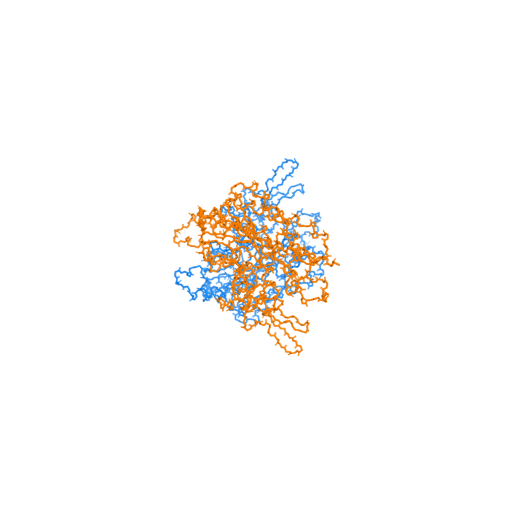 O 1
ATOM 867 N N . GLN A 1 117 ? 10.914 9.609 -4.941 1 81.38 117 GLN A N 1
ATOM 868 C CA . GLN A 1 117 ? 12.336 9.469 -4.637 1 81.38 117 GLN A CA 1
ATOM 869 C C . GLN A 1 117 ? 12.867 8.109 -5.094 1 81.38 117 GLN A C 1
ATOM 871 O O . GLN A 1 117 ? 12.141 7.113 -5.066 1 81.38 117 GLN A O 1
ATOM 876 N N . ASN A 1 118 ? 14 8.078 -5.676 1 75.44 118 ASN A N 1
ATOM 877 C CA . ASN A 1 118 ? 14.641 6.816 -6.027 1 75.44 118 ASN A CA 1
ATOM 878 C C . ASN A 1 118 ? 15.312 6.176 -4.816 1 75.44 118 ASN A C 1
ATOM 880 O O . ASN A 1 118 ? 16.531 5.949 -4.824 1 75.44 118 ASN A O 1
ATOM 884 N N . GLU A 1 119 ? 14.633 6.156 -3.756 1 71.44 119 GLU A N 1
ATOM 885 C CA . GLU A 1 119 ? 15.062 5.527 -2.512 1 71.44 119 GLU A CA 1
ATOM 886 C C . GLU A 1 119 ? 14.023 4.516 -2.023 1 71.44 119 GLU A C 1
ATOM 888 O O . GLU A 1 119 ? 12.93 4.426 -2.576 1 71.44 119 GLU A O 1
ATOM 893 N N . SER A 1 120 ? 14.539 3.578 -1.247 1 66.62 120 SER A N 1
ATOM 894 C CA . SER A 1 120 ? 13.625 2.559 -0.747 1 66.62 120 SER A CA 1
ATOM 895 C C . SER A 1 120 ? 13.242 2.826 0.705 1 66.62 120 SER A C 1
ATOM 897 O O . SER A 1 120 ? 13.961 3.525 1.424 1 66.62 120 SER A O 1
ATOM 899 N N . MET A 1 121 ? 12.086 2.328 1.065 1 65.44 121 MET A N 1
ATOM 900 C CA . MET A 1 121 ? 11.617 2.426 2.443 1 65.44 121 MET A CA 1
ATOM 901 C C . MET A 1 121 ? 12.586 1.756 3.404 1 65.44 121 MET A C 1
ATOM 903 O O . MET A 1 121 ? 12.836 2.26 4.5 1 65.44 121 MET A O 1
ATOM 907 N N . SER A 1 122 ? 13.133 0.756 2.893 1 62.5 122 SER A N 1
ATOM 908 C CA . SER A 1 122 ? 14.016 -0.009 3.766 1 62.5 122 SER A CA 1
ATOM 909 C C . SER A 1 122 ? 15.328 0.728 4 1 62.5 122 SER A C 1
ATOM 911 O O . SER A 1 122 ? 15.969 0.551 5.043 1 62.5 122 SER A O 1
ATOM 913 N N . LEU A 1 123 ? 15.688 1.547 3.059 1 63.41 123 LEU A N 1
ATOM 914 C CA . LEU A 1 123 ? 16.984 2.197 3.18 1 63.41 123 LEU A CA 1
ATOM 915 C C . LEU A 1 123 ? 16.859 3.521 3.926 1 63.41 123 LEU A C 1
ATOM 917 O O . LEU A 1 123 ? 17.594 3.771 4.883 1 63.41 123 LEU A O 1
ATOM 921 N N . ASN A 1 124 ? 15.82 4.305 3.451 1 64.19 124 ASN A N 1
ATOM 922 C CA . ASN A 1 124 ? 15.812 5.66 3.99 1 64.19 124 ASN A CA 1
ATOM 923 C C . ASN A 1 124 ? 14.414 6.066 4.457 1 64.19 124 ASN A C 1
ATOM 925 O O . ASN A 1 124 ? 14.148 7.25 4.672 1 64.19 124 ASN A O 1
ATOM 929 N N . GLY A 1 125 ? 13.547 5.141 4.574 1 68.25 125 GLY A N 1
ATOM 930 C CA . GLY A 1 125 ? 12.227 5.41 5.121 1 68.25 125 GLY A CA 1
ATOM 931 C C . GLY A 1 125 ? 11.32 6.16 4.156 1 68.25 125 GLY A C 1
ATOM 932 O O . GLY A 1 125 ? 10.312 6.73 4.562 1 68.25 125 GLY A O 1
ATOM 933 N N . VAL A 1 126 ? 11.758 6.219 2.998 1 76.75 126 VAL A N 1
ATOM 934 C CA . VAL A 1 126 ? 10.945 6.914 2.006 1 76.75 126 VAL A CA 1
ATOM 935 C C . VAL A 1 126 ? 9.828 5.992 1.52 1 76.75 126 VAL A C 1
ATOM 937 O O . VAL A 1 126 ? 10.078 4.852 1.125 1 76.75 126 VAL A O 1
ATOM 940 N N . SER A 1 127 ? 8.648 6.539 1.631 1 87.62 127 SER A N 1
ATOM 941 C CA . SER A 1 127 ? 7.473 5.781 1.227 1 87.62 127 SER A CA 1
ATOM 942 C C . SER A 1 127 ? 7.387 5.66 -0.292 1 87.62 127 SER A C 1
ATOM 944 O O . SER A 1 127 ? 7.691 6.613 -1.013 1 87.62 127 SER A O 1
ATOM 946 N N . PRO A 1 128 ? 6.957 4.535 -0.733 1 90.12 128 PRO A N 1
ATOM 947 C CA . PRO A 1 128 ? 6.715 4.41 -2.172 1 90.12 128 PRO A CA 1
ATOM 948 C C . PRO A 1 128 ? 5.457 5.148 -2.625 1 90.12 128 PRO A C 1
ATOM 950 O O . PRO A 1 128 ? 5.16 5.195 -3.822 1 90.12 128 PRO A O 1
ATOM 953 N N . PHE A 1 129 ? 4.746 5.75 -1.71 1 93.56 129 PHE A N 1
ATOM 954 C CA . PHE A 1 129 ? 3.48 6.402 -2.02 1 93.56 129 PHE A CA 1
ATOM 955 C C . PHE A 1 129 ? 3.65 7.914 -2.078 1 93.56 129 PHE A C 1
ATOM 957 O O . PHE A 1 129 ? 3.068 8.641 -1.271 1 93.56 129 PHE A O 1
ATOM 964 N N . SER A 1 130 ? 4.402 8.328 -3.084 1 95.25 130 SER A N 1
ATOM 965 C CA . SER A 1 130 ? 4.535 9.758 -3.34 1 95.25 130 SER A CA 1
ATOM 966 C C . SER A 1 130 ? 3.186 10.383 -3.674 1 95.25 130 SER A C 1
ATOM 968 O O . SER A 1 130 ? 2.193 9.68 -3.857 1 95.25 130 SER A O 1
ATOM 970 N N . LEU A 1 131 ? 3.172 11.688 -3.719 1 98.31 131 LEU A N 1
ATOM 971 C CA . LEU A 1 131 ? 1.922 12.406 -3.924 1 98.31 131 LEU A CA 1
ATOM 972 C C . LEU A 1 131 ? 1.247 11.977 -5.219 1 98.31 131 LEU A C 1
ATOM 974 O O . LEU A 1 131 ? 0.021 11.852 -5.273 1 98.31 131 LEU A O 1
ATOM 978 N N . ASP A 1 132 ? 2.033 11.781 -6.27 1 96.62 132 ASP A N 1
ATOM 979 C CA . ASP A 1 132 ? 1.439 11.359 -7.535 1 96.62 132 ASP A CA 1
ATOM 980 C C . ASP A 1 132 ? 0.715 10.023 -7.383 1 96.62 132 ASP A C 1
ATOM 982 O O . ASP A 1 132 ? -0.362 9.828 -7.949 1 96.62 132 ASP A O 1
ATOM 986 N N . ILE A 1 133 ? 1.288 9.125 -6.59 1 95.88 133 ILE A N 1
ATOM 987 C CA . ILE A 1 133 ? 0.647 7.84 -6.348 1 95.88 133 ILE A CA 1
ATOM 988 C C . ILE A 1 133 ? -0.626 8.039 -5.531 1 95.88 133 ILE A C 1
ATOM 990 O O . ILE A 1 133 ? -1.65 7.41 -5.801 1 95.88 133 ILE A O 1
ATOM 994 N N . GLN A 1 134 ? -0.586 8.938 -4.52 1 98.5 134 GLN A N 1
ATOM 995 C CA . GLN A 1 134 ? -1.78 9.219 -3.732 1 98.5 134 GLN A CA 1
ATOM 996 C C . GLN A 1 134 ? -2.91 9.75 -4.613 1 98.5 134 GLN A C 1
ATOM 998 O O . GLN A 1 134 ? -4.078 9.422 -4.395 1 98.5 134 GLN A O 1
ATOM 1003 N N . ILE A 1 135 ? -2.582 10.508 -5.641 1 98.69 135 ILE A N 1
ATOM 1004 C CA . ILE A 1 135 ? -3.574 11.055 -6.562 1 98.69 135 ILE A CA 1
ATOM 1005 C C . ILE A 1 135 ? -4.137 9.938 -7.438 1 98.69 135 ILE A C 1
ATOM 1007 O O . ILE A 1 135 ? -5.348 9.875 -7.676 1 98.69 135 ILE A O 1
ATOM 1011 N N . VAL A 1 136 ? -3.289 9.031 -7.898 1 96.88 136 VAL A N 1
ATOM 1012 C CA . VAL A 1 136 ? -3.736 7.871 -8.656 1 96.88 136 VAL A CA 1
ATOM 1013 C C . VAL A 1 136 ? -4.699 7.035 -7.812 1 96.88 136 VAL A C 1
ATOM 1015 O O . VAL A 1 136 ? -5.738 6.586 -8.305 1 96.88 136 VAL A O 1
ATOM 1018 N N . GLN A 1 137 ? -4.328 6.855 -6.555 1 97.75 137 GLN A N 1
ATOM 1019 C CA . GLN A 1 137 ? -5.188 6.129 -5.629 1 97.75 137 GLN A CA 1
ATOM 1020 C C . GLN A 1 137 ? -6.547 6.805 -5.496 1 97.75 137 GLN A C 1
ATOM 1022 O O . GLN A 1 137 ? -7.586 6.137 -5.504 1 97.75 137 GLN A O 1
ATOM 1027 N N . PHE A 1 138 ? -6.547 8.125 -5.391 1 98.56 138 PHE A N 1
ATOM 1028 C CA . PHE A 1 138 ? -7.797 8.859 -5.273 1 98.56 138 PHE A CA 1
ATOM 1029 C C . PHE A 1 138 ? -8.664 8.664 -6.516 1 98.56 138 PHE A C 1
ATOM 1031 O O . PHE A 1 138 ? -9.875 8.461 -6.406 1 98.56 138 PHE A O 1
ATOM 1038 N N . ASP A 1 139 ? -8.055 8.797 -7.691 1 97.06 139 ASP A N 1
ATOM 1039 C CA . ASP A 1 139 ? -8.805 8.633 -8.93 1 97.06 139 ASP A CA 1
ATOM 1040 C C . ASP A 1 139 ? -9.445 7.246 -9.008 1 97.06 139 ASP A C 1
ATOM 1042 O O . ASP A 1 139 ? -10.609 7.113 -9.383 1 97.06 139 ASP A O 1
ATOM 1046 N N . GLN A 1 140 ? -8.703 6.254 -8.609 1 94.69 140 GLN A N 1
ATOM 1047 C CA . GLN A 1 140 ? -9.234 4.895 -8.57 1 94.69 140 GLN A CA 1
ATOM 1048 C C . GLN A 1 140 ? -10.344 4.766 -7.535 1 94.69 140 GLN A C 1
ATOM 1050 O O . GLN A 1 140 ? -11.367 4.133 -7.789 1 94.69 140 GLN A O 1
ATOM 1055 N N . PHE A 1 141 ? -10.102 5.336 -6.398 1 97 141 PHE A N 1
ATOM 1056 C CA . PHE A 1 141 ? -11.078 5.332 -5.316 1 97 141 PHE A CA 1
ATOM 1057 C C . PHE A 1 141 ? -12.406 5.906 -5.785 1 97 141 PHE A C 1
ATOM 1059 O O . PHE A 1 141 ? -13.461 5.305 -5.566 1 97 141 PHE A O 1
ATOM 1066 N N . LYS A 1 142 ? -12.305 7.047 -6.395 1 97.06 142 LYS A N 1
ATOM 1067 C CA . LYS A 1 142 ? -13.508 7.715 -6.879 1 97.06 142 LYS A CA 1
ATOM 1068 C C . LYS A 1 142 ? -14.234 6.859 -7.914 1 97.06 142 LYS A C 1
ATOM 1070 O O . LYS A 1 142 ? -15.445 6.66 -7.82 1 97.06 142 LYS A O 1
ATOM 1075 N N . ASP A 1 143 ? -13.523 6.32 -8.859 1 93.5 143 ASP A N 1
ATOM 1076 C CA . ASP A 1 143 ? -14.109 5.5 -9.914 1 93.5 143 ASP A CA 1
ATOM 1077 C C . ASP A 1 143 ? -14.742 4.234 -9.336 1 93.5 143 ASP A C 1
ATOM 1079 O O . ASP A 1 143 ? -15.891 3.91 -9.641 1 93.5 143 ASP A O 1
ATOM 1083 N N . ARG A 1 144 ? -14.039 3.586 -8.5 1 93.06 144 ARG A N 1
ATOM 1084 C CA . ARG A 1 144 ? -14.492 2.301 -7.977 1 93.06 144 ARG A CA 1
ATOM 1085 C C . ARG A 1 144 ? -15.648 2.482 -6.996 1 93.06 144 ARG A C 1
ATOM 1087 O O . ARG A 1 144 ? -16.594 1.697 -7 1 93.06 144 ARG A O 1
ATOM 1094 N N . SER A 1 145 ? -15.508 3.49 -6.121 1 95.44 145 SER A N 1
ATOM 1095 C CA . SER A 1 145 ? -16.609 3.73 -5.195 1 95.44 145 SER A CA 1
ATOM 1096 C C . SER A 1 145 ? -17.891 4.086 -5.945 1 95.44 145 SER A C 1
ATOM 1098 O O . SER A 1 145 ? -18.984 3.688 -5.543 1 95.44 145 SER A O 1
ATOM 1100 N N . GLY A 1 146 ? -17.719 4.84 -7.051 1 94.44 146 GLY A N 1
ATOM 1101 C CA . GLY A 1 146 ? -18.875 5.117 -7.895 1 94.44 146 GLY A CA 1
ATOM 1102 C C . GLY A 1 146 ? -19.469 3.869 -8.516 1 94.44 146 GLY A C 1
ATOM 1103 O O . GLY A 1 146 ? -20.688 3.697 -8.516 1 94.44 146 GLY A O 1
ATOM 1104 N N . TYR A 1 147 ? -18.625 2.992 -8.992 1 91.56 147 TYR A N 1
ATOM 1105 C CA . TYR A 1 147 ? -19.062 1.733 -9.594 1 91.56 147 TYR A CA 1
ATOM 1106 C C . TYR A 1 147 ? -19.844 0.901 -8.594 1 91.56 147 TYR A C 1
ATOM 1108 O O . TYR A 1 147 ? -20.938 0.425 -8.898 1 91.56 147 TYR A O 1
ATOM 1116 N N . PHE A 1 148 ? -19.359 0.789 -7.395 1 92.19 148 PHE A N 1
ATOM 1117 C CA . PHE A 1 148 ? -20 -0.049 -6.387 1 92.19 148 PHE A CA 1
ATOM 1118 C C . PHE A 1 148 ? -21.234 0.643 -5.812 1 92.19 148 PHE A C 1
ATOM 1120 O O . PHE A 1 148 ? -22.219 -0.013 -5.484 1 92.19 148 PHE A O 1
ATOM 1127 N N . TYR A 1 149 ? -21.125 1.953 -5.676 1 93.56 149 TYR A N 1
ATOM 1128 C CA . TYR A 1 149 ? -22.281 2.699 -5.184 1 93.56 149 TYR A CA 1
ATOM 1129 C C . TYR A 1 149 ? -23.484 2.498 -6.094 1 93.56 149 TYR A C 1
ATOM 1131 O O . TYR A 1 149 ? -24.594 2.256 -5.617 1 93.56 149 TYR A O 1
ATOM 1139 N N . ASN A 1 150 ? -23.281 2.486 -7.363 1 91.69 150 ASN A N 1
ATOM 1140 C CA . ASN A 1 150 ? -24.359 2.398 -8.352 1 91.69 150 ASN A CA 1
ATOM 1141 C C . ASN A 1 150 ? -24.891 0.975 -8.477 1 91.69 150 ASN A C 1
ATOM 1143 O O . ASN A 1 150 ? -26 0.765 -8.961 1 91.69 150 ASN A O 1
ATOM 1147 N N . ARG A 1 151 ? -24.188 -0.018 -7.969 1 89.38 151 ARG A N 1
ATOM 1148 C CA . ARG A 1 151 ? -24.578 -1.41 -8.172 1 89.38 151 ARG A CA 1
ATOM 1149 C C . ARG A 1 151 ? -25.016 -2.047 -6.859 1 89.38 151 ARG A C 1
ATOM 1151 O O . ARG A 1 151 ? -25.5 -3.186 -6.848 1 89.38 151 ARG A O 1
ATOM 1158 N N . SER A 1 152 ? -24.828 -1.286 -5.871 1 87.12 152 SER A N 1
ATOM 1159 C CA . SER A 1 152 ? -25.172 -1.821 -4.559 1 87.12 152 SER A CA 1
ATOM 1160 C C . SER A 1 152 ? -26.578 -1.42 -4.152 1 87.12 152 SER A C 1
ATOM 1162 O O . SER A 1 152 ? -27.078 -0.363 -4.559 1 87.12 152 SER A O 1
ATOM 1164 N N . TYR A 1 153 ? -27.141 -2.297 -3.279 1 84.62 153 TYR A N 1
ATOM 1165 C CA . TYR A 1 153 ? -28.359 -1.899 -2.592 1 84.62 153 TYR A CA 1
ATOM 1166 C C . TYR A 1 153 ? -28.078 -0.804 -1.569 1 84.62 153 TYR A C 1
ATOM 1168 O O . TYR A 1 153 ? -26.969 -0.713 -1.036 1 84.62 153 TYR A O 1
ATOM 1176 N N . PRO A 1 154 ? -29.062 -0.032 -1.311 1 82.5 154 PRO A N 1
ATOM 1177 C CA . PRO A 1 154 ? -28.859 1.093 -0.392 1 82.5 154 PRO A CA 1
ATOM 1178 C C . PRO A 1 154 ? -28.281 0.661 0.951 1 82.5 154 PRO A C 1
ATOM 1180 O O . PRO A 1 154 ? -27.406 1.346 1.499 1 82.5 154 PRO A O 1
ATOM 1183 N N . ARG A 1 155 ? -28.625 -0.441 1.391 1 78.31 155 ARG A N 1
ATOM 1184 C CA . ARG A 1 155 ? -28.172 -0.914 2.693 1 78.31 155 ARG A CA 1
ATOM 1185 C C . ARG A 1 155 ? -26.672 -1.229 2.668 1 78.31 155 ARG A C 1
ATOM 1187 O O . ARG A 1 155 ? -26.016 -1.243 3.713 1 78.31 155 ARG A O 1
ATOM 1194 N N . ASP A 1 156 ? -26.141 -1.365 1.455 1 79.44 156 ASP A N 1
ATOM 1195 C CA . ASP A 1 156 ? -24.734 -1.783 1.318 1 79.44 156 ASP A CA 1
ATOM 1196 C C . ASP A 1 156 ? -23.844 -0.605 0.936 1 79.44 156 ASP A C 1
ATOM 1198 O O . ASP A 1 156 ? -22.656 -0.779 0.688 1 79.44 156 ASP A O 1
ATOM 1202 N N . ARG A 1 157 ? -24.453 0.566 0.979 1 89.06 157 ARG A N 1
ATOM 1203 C CA . ARG A 1 157 ? -23.734 1.752 0.52 1 89.06 157 ARG A CA 1
ATOM 1204 C C . ARG A 1 157 ? -23.203 2.562 1.698 1 89.06 157 ARG A C 1
ATOM 1206 O O . ARG A 1 157 ? -22.562 3.594 1.509 1 89.06 157 ARG A O 1
ATOM 1213 N N . HIS A 1 158 ? -23.391 2.088 2.842 1 88.19 158 HIS A N 1
ATOM 1214 C CA . HIS A 1 158 ? -23.234 2.932 4.02 1 88.19 158 HIS A CA 1
ATOM 1215 C C . HIS A 1 158 ? -21.766 3.324 4.227 1 88.19 158 HIS A C 1
ATOM 1217 O O . HIS A 1 158 ? -21.484 4.348 4.852 1 88.19 158 HIS A O 1
ATOM 1223 N N . ASN A 1 159 ? -20.891 2.525 3.697 1 92 159 ASN A N 1
ATOM 1224 C CA . ASN A 1 159 ? -19.469 2.842 3.895 1 92 159 ASN A CA 1
ATOM 1225 C C . ASN A 1 159 ? -18.859 3.484 2.652 1 92 159 ASN A C 1
ATOM 1227 O O . ASN A 1 159 ? -17.656 3.715 2.598 1 92 159 ASN A O 1
ATOM 1231 N N . LEU A 1 160 ? -19.688 3.791 1.644 1 96.06 160 LEU A N 1
ATOM 1232 C CA . LEU A 1 160 ? -19.203 4.367 0.397 1 96.06 160 LEU A CA 1
ATOM 1233 C C . LEU A 1 160 ? -19.484 5.863 0.336 1 96.06 160 LEU A C 1
ATOM 1235 O O . LEU A 1 160 ? -20.516 6.32 0.854 1 96.06 160 LEU A O 1
ATOM 1239 N N . PRO A 1 161 ? -18.594 6.547 -0.333 1 96.88 161 PRO A N 1
ATOM 1240 C CA . PRO A 1 161 ? -18.906 7.965 -0.523 1 96.88 161 PRO A CA 1
ATOM 1241 C C . PRO A 1 161 ? -20.125 8.188 -1.426 1 96.88 161 PRO A C 1
ATOM 1243 O O . PRO A 1 161 ? -20.359 7.402 -2.346 1 96.88 161 PRO A O 1
ATOM 1246 N N . ARG A 1 162 ? -20.859 9.234 -1.158 1 94.94 162 ARG A N 1
ATOM 1247 C CA . ARG A 1 162 ? -21.891 9.68 -2.096 1 94.94 162 ARG A CA 1
ATOM 1248 C C . ARG A 1 162 ? -21.266 10.422 -3.275 1 94.94 162 ARG A C 1
ATOM 1250 O O . ARG A 1 162 ? -20.484 11.352 -3.088 1 94.94 162 ARG A O 1
ATOM 1257 N N . PRO A 1 163 ? -21.656 10 -4.426 1 94.5 163 PRO A N 1
ATOM 1258 C CA . PRO A 1 163 ? -21.047 10.625 -5.598 1 94.5 163 PRO A CA 1
ATOM 1259 C C . PRO A 1 163 ? -21.172 12.148 -5.586 1 94.5 163 PRO A C 1
ATOM 1261 O O . PRO A 1 163 ? -20.25 12.852 -5.992 1 94.5 163 PRO A O 1
ATOM 1264 N N . GLU A 1 164 ? -22.219 12.727 -5.035 1 94.12 164 GLU A N 1
ATOM 1265 C CA . GLU A 1 164 ? -22.453 14.164 -5.051 1 94.12 164 GLU A CA 1
ATOM 1266 C C . GLU A 1 164 ? -21.547 14.891 -4.066 1 94.12 164 GLU A C 1
ATOM 1268 O O . GLU A 1 164 ? -21.375 16.109 -4.16 1 94.12 164 GLU A O 1
ATOM 1273 N N . ASP A 1 165 ? -20.953 14.148 -3.203 1 96.25 165 ASP A N 1
ATOM 1274 C CA . ASP A 1 165 ? -20.156 14.789 -2.158 1 96.25 165 ASP A CA 1
ATOM 1275 C C . ASP A 1 165 ? -18.766 15.148 -2.674 1 96.25 165 ASP A C 1
ATOM 1277 O O . ASP A 1 165 ? -18.062 15.969 -2.072 1 96.25 165 ASP A O 1
ATOM 1281 N N . PHE A 1 166 ? -18.344 14.586 -3.787 1 97.81 166 PHE A N 1
ATOM 1282 C CA . PHE A 1 166 ? -16.984 14.812 -4.262 1 97.81 166 PHE A CA 1
ATOM 1283 C C . PHE A 1 166 ? -16.781 16.281 -4.621 1 97.81 166 PHE A C 1
ATOM 1285 O O . PHE A 1 166 ? -15.711 16.844 -4.363 1 97.81 166 PHE A O 1
ATOM 1292 N N . SER A 1 167 ? -17.812 16.938 -5.133 1 96.69 167 SER A N 1
ATOM 1293 C CA . SER A 1 167 ? -17.672 18.328 -5.543 1 96.69 167 SER A CA 1
ATOM 1294 C C . SER A 1 167 ? -17.875 19.281 -4.367 1 96.69 167 SER A C 1
ATOM 1296 O O . SER A 1 167 ? -17.578 20.469 -4.457 1 96.69 167 SER A O 1
ATOM 1298 N N . LYS A 1 168 ? -18.328 18.766 -3.238 1 96.94 168 LYS A N 1
ATOM 1299 C CA . LYS A 1 168 ? -18.609 19.562 -2.053 1 96.94 168 LYS A CA 1
ATOM 1300 C C . LYS A 1 168 ? -17.625 19.25 -0.928 1 96.94 168 LYS A C 1
ATOM 1302 O O . LYS A 1 168 ? -17.797 19.703 0.203 1 96.94 168 LYS A O 1
ATOM 1307 N N . ALA A 1 169 ? -16.656 18.484 -1.26 1 98.69 169 ALA A N 1
ATOM 1308 C CA . ALA A 1 169 ? -15.688 18.031 -0.263 1 98.69 169 ALA A CA 1
ATOM 1309 C C . ALA A 1 169 ? -14.562 19.062 -0.091 1 98.69 169 ALA A C 1
ATOM 1311 O O . ALA A 1 169 ? -14.383 19.938 -0.935 1 98.69 169 ALA A O 1
ATOM 1312 N N . LEU A 1 170 ? -13.914 18.969 1.061 1 98.88 170 LEU A N 1
ATOM 1313 C CA . LEU A 1 170 ? -12.656 19.672 1.308 1 98.88 170 LEU A CA 1
ATOM 1314 C C . LEU A 1 170 ? -11.461 18.781 0.992 1 98.88 170 LEU A C 1
ATOM 1316 O O . LEU A 1 170 ? -11.367 17.656 1.488 1 98.88 170 LEU A O 1
ATOM 1320 N N . TYR A 1 171 ? -10.578 19.266 0.109 1 98.94 171 TYR A N 1
ATOM 1321 C CA . TYR A 1 171 ? -9.359 18.562 -0.256 1 98.94 171 TYR A CA 1
ATOM 1322 C C . TYR A 1 171 ? -8.141 19.188 0.422 1 98.94 171 TYR A C 1
ATOM 1324 O O . TYR A 1 171 ? -7.824 20.344 0.186 1 98.94 171 TYR A O 1
ATOM 1332 N N . ILE A 1 172 ? -7.469 18.359 1.242 1 98.94 172 ILE A N 1
ATOM 1333 C CA . ILE A 1 172 ? -6.402 18.891 2.088 1 98.94 172 ILE A CA 1
ATOM 1334 C C . ILE A 1 172 ? -5.062 18.297 1.653 1 98.94 172 ILE A C 1
ATOM 1336 O O . ILE A 1 172 ? -4.965 17.094 1.372 1 98.94 172 ILE A O 1
ATOM 1340 N N . PHE A 1 173 ? -4.047 19.141 1.558 1 98.94 173 PHE A N 1
ATOM 1341 C CA . PHE A 1 173 ? -2.668 18.734 1.333 1 98.94 173 PHE A CA 1
ATOM 1342 C C . PHE A 1 173 ? -1.802 19.047 2.547 1 98.94 173 PHE A C 1
ATOM 1344 O O . PHE A 1 173 ? -1.739 20.188 2.988 1 98.94 173 PHE A O 1
ATOM 1351 N N . ASP A 1 174 ? -1.207 18.062 3.148 1 98.81 174 ASP A N 1
ATOM 1352 C CA . ASP A 1 174 ? -0.228 18.172 4.227 1 98.81 174 ASP A CA 1
ATOM 1353 C C . ASP A 1 174 ? 1.018 17.344 3.922 1 98.81 174 ASP A C 1
ATOM 1355 O O . ASP A 1 174 ? 1.194 16.25 4.469 1 98.81 174 ASP A O 1
ATOM 1359 N N . ILE A 1 175 ? 1.894 17.875 3.072 1 98.69 175 ILE A N 1
ATOM 1360 C CA . ILE A 1 175 ? 3.008 17.125 2.514 1 98.69 175 ILE A CA 1
ATOM 1361 C C . ILE A 1 175 ? 4.141 18.078 2.133 1 98.69 175 ILE A C 1
ATOM 1363 O O . ILE A 1 175 ? 3.928 19.281 2.016 1 98.69 175 ILE A O 1
ATOM 1367 N N . GLY A 1 176 ? 5.348 17.547 1.988 1 98.12 176 GLY A N 1
ATOM 1368 C CA . GLY A 1 176 ? 6.492 18.328 1.557 1 98.12 176 GLY A CA 1
ATOM 1369 C C . GLY A 1 176 ? 7.66 18.266 2.525 1 98.12 176 GLY A C 1
ATOM 1370 O O . GLY A 1 176 ? 8.812 18.469 2.133 1 98.12 176 GLY A O 1
ATOM 1371 N N . GLN A 1 177 ? 7.387 18 3.779 1 96.81 177 GLN A N 1
ATOM 1372 C CA . GLN A 1 177 ? 8.438 17.953 4.789 1 96.81 177 GLN A CA 1
ATOM 1373 C C . GLN A 1 177 ? 9.5 16.922 4.434 1 96.81 177 GLN A C 1
ATOM 1375 O O . GLN A 1 177 ? 10.688 17.141 4.633 1 96.81 177 GLN A O 1
ATOM 1380 N N . ASN A 1 178 ? 9.086 15.812 3.92 1 95.12 178 ASN A N 1
ATOM 1381 C CA . ASN A 1 178 ? 10.023 14.742 3.598 1 95.12 178 ASN A CA 1
ATOM 1382 C C . ASN A 1 178 ? 10.844 15.07 2.357 1 95.12 178 ASN A C 1
ATOM 1384 O O . ASN A 1 178 ? 11.953 14.547 2.182 1 95.12 178 ASN A O 1
ATOM 1388 N N . ASP A 1 179 ? 10.328 15.906 1.461 1 96.12 179 ASP A N 1
ATOM 1389 C CA . ASP A 1 179 ? 11.133 16.406 0.353 1 96.12 179 ASP A CA 1
ATOM 1390 C C . ASP A 1 179 ? 12.281 17.281 0.859 1 96.12 179 ASP A C 1
ATOM 1392 O O . ASP A 1 179 ? 13.414 17.156 0.379 1 96.12 179 ASP A O 1
ATOM 1396 N N . ILE A 1 180 ? 11.906 18.094 1.833 1 95.56 180 ILE A N 1
ATOM 1397 C CA . ILE A 1 180 ? 12.914 18.969 2.436 1 95.56 180 ILE A CA 1
ATOM 1398 C C . ILE A 1 180 ? 13.961 18.125 3.154 1 95.56 180 ILE A C 1
ATOM 1400 O O . ILE A 1 180 ? 15.164 18.344 2.996 1 95.56 180 ILE A O 1
ATOM 1404 N N . ALA A 1 181 ? 13.523 17.156 3.902 1 92.38 181 ALA A N 1
ATOM 1405 C CA . ALA A 1 181 ? 14.438 16.266 4.609 1 92.38 181 ALA A CA 1
ATOM 1406 C C . ALA A 1 181 ? 15.352 15.531 3.633 1 92.38 181 ALA A C 1
ATOM 1408 O O . ALA A 1 181 ? 16.547 15.352 3.902 1 92.38 181 ALA A O 1
ATOM 1409 N N . ALA A 1 182 ? 14.812 15.055 2.543 1 89.75 182 ALA A N 1
ATOM 1410 C CA . ALA A 1 182 ? 15.609 14.391 1.518 1 89.75 182 ALA A CA 1
ATOM 1411 C C . ALA A 1 182 ? 16.672 15.328 0.965 1 89.75 182 ALA A C 1
ATOM 1413 O O . ALA A 1 182 ? 17.812 14.914 0.708 1 89.75 182 ALA A O 1
ATOM 1414 N N . GLY A 1 183 ? 16.281 16.578 0.766 1 90.38 183 GLY A N 1
ATOM 1415 C CA . GLY A 1 183 ? 17.25 17.578 0.333 1 90.38 183 GLY A CA 1
ATOM 1416 C C . GLY A 1 183 ? 18.375 17.797 1.332 1 90.38 183 GLY A C 1
ATOM 1417 O O . GLY A 1 183 ? 19.547 17.906 0.948 1 90.38 183 GLY A O 1
ATOM 1418 N N . LEU A 1 184 ? 18.031 17.859 2.57 1 89.38 184 LEU A N 1
ATOM 1419 C CA . LEU A 1 184 ? 19.016 18.078 3.631 1 89.38 184 LEU A CA 1
ATOM 1420 C C . LEU A 1 184 ? 20 16.922 3.703 1 89.38 184 LEU A C 1
ATOM 1422 O O . LEU A 1 184 ? 21.188 17.125 3.953 1 89.38 184 LEU A O 1
ATOM 1426 N N . ARG A 1 185 ? 19.531 15.742 3.445 1 85.5 185 ARG A N 1
ATOM 1427 C CA . ARG A 1 185 ? 20.375 14.555 3.516 1 85.5 185 ARG A CA 1
ATOM 1428 C C . ARG A 1 185 ? 21.422 14.57 2.412 1 85.5 185 ARG A C 1
ATOM 1430 O O . ARG A 1 185 ? 22.516 14.023 2.582 1 85.5 185 ARG A O 1
ATOM 1437 N N . LYS A 1 186 ? 21.125 15.125 1.342 1 83.81 186 LYS A N 1
ATOM 1438 C CA . LYS A 1 186 ? 22.047 15.156 0.217 1 83.81 186 LYS A CA 1
ATOM 1439 C C . LYS A 1 186 ? 23.156 16.188 0.446 1 83.81 186 LYS A C 1
ATOM 1441 O O . LYS A 1 186 ? 24.172 16.156 -0.243 1 83.81 186 LYS A O 1
ATOM 1446 N N . LYS A 1 187 ? 23.047 17.047 1.38 1 83.5 187 LYS A N 1
ATOM 1447 C CA . LYS A 1 187 ? 24.031 18.062 1.758 1 83.5 187 LYS A CA 1
ATOM 1448 C C . LYS A 1 187 ? 24.5 18.859 0.543 1 83.5 187 LYS A C 1
ATOM 1450 O O . LYS A 1 187 ? 25.703 19.062 0.354 1 83.5 187 LYS A O 1
ATOM 1455 N N . ASN A 1 188 ? 23.562 19.188 -0.253 1 86.25 188 ASN A N 1
ATOM 1456 C CA . ASN A 1 188 ? 23.781 19.984 -1.451 1 86.25 188 ASN A CA 1
ATOM 1457 C C . ASN A 1 188 ? 22.719 21.062 -1.622 1 86.25 188 ASN A C 1
ATOM 1459 O O . ASN A 1 188 ? 21.688 20.812 -2.254 1 86.25 188 ASN A O 1
ATOM 1463 N N . ASP A 1 189 ? 23.094 22.266 -1.143 1 89.44 189 ASP A N 1
ATOM 1464 C CA . ASP A 1 189 ? 22.141 23.359 -1.106 1 89.44 189 ASP A CA 1
ATOM 1465 C C . ASP A 1 189 ? 21.672 23.75 -2.514 1 89.44 189 ASP A C 1
ATOM 1467 O O . ASP A 1 189 ? 20.484 23.969 -2.75 1 89.44 189 ASP A O 1
ATOM 1471 N N . SER A 1 190 ? 22.609 23.781 -3.354 1 91.62 190 SER A N 1
ATOM 1472 C CA . SER A 1 190 ? 22.297 24.188 -4.723 1 91.62 190 SER A CA 1
ATOM 1473 C C . SER A 1 190 ? 21.344 23.188 -5.383 1 91.62 190 SER A C 1
ATOM 1475 O O . SER A 1 190 ? 20.422 23.578 -6.102 1 91.62 190 SER A O 1
ATOM 1477 N N . ALA A 1 191 ? 21.594 21.969 -5.109 1 91.25 191 ALA A N 1
ATOM 1478 C CA . ALA A 1 191 ? 20.734 20.938 -5.68 1 91.25 191 ALA A CA 1
ATOM 1479 C C . ALA A 1 191 ? 19.312 21.016 -5.121 1 91.25 191 ALA A C 1
ATOM 1481 O O . ALA A 1 191 ? 18.344 20.797 -5.848 1 91.25 191 ALA A O 1
ATOM 1482 N N . PHE A 1 192 ? 19.25 21.312 -3.893 1 93.31 192 PHE A N 1
ATOM 1483 C CA . PHE A 1 192 ? 17.922 21.453 -3.299 1 93.31 192 PHE A CA 1
ATOM 1484 C C . PHE A 1 192 ? 17.172 22.625 -3.918 1 93.31 192 PHE A C 1
ATOM 1486 O O . PHE A 1 192 ? 16.031 22.484 -4.359 1 93.31 192 PHE A O 1
ATOM 1493 N N . HIS A 1 193 ? 17.828 23.781 -3.959 1 94 193 HIS A N 1
ATOM 1494 C CA . HIS A 1 193 ? 17.203 24.969 -4.523 1 94 193 HIS A CA 1
ATOM 1495 C C . HIS A 1 193 ? 16.734 24.719 -5.949 1 94 193 HIS A C 1
ATOM 1497 O O . HIS A 1 193 ? 15.656 25.188 -6.336 1 94 193 HIS A O 1
ATOM 1503 N N . ALA A 1 194 ? 17.484 23.938 -6.668 1 94.19 194 ALA A N 1
ATOM 1504 C CA . ALA A 1 194 ? 17.156 23.625 -8.062 1 94.19 194 ALA A CA 1
ATOM 1505 C C . ALA A 1 194 ? 15.977 22.672 -8.148 1 94.19 194 ALA A C 1
ATOM 1507 O O . ALA A 1 194 ? 15.281 22.625 -9.164 1 94.19 194 ALA A O 1
ATOM 1508 N N . SER A 1 195 ? 15.711 21.938 -7.066 1 95.31 195 SER A N 1
ATOM 1509 C CA . SER A 1 195 ? 14.672 20.922 -7.102 1 95.31 195 SER A CA 1
ATOM 1510 C C . SER A 1 195 ? 13.32 21.5 -6.684 1 95.31 195 SER A C 1
ATOM 1512 O O . SER A 1 195 ? 12.273 20.906 -6.961 1 95.31 195 SER A O 1
ATOM 1514 N N . VAL A 1 196 ? 13.305 22.641 -5.98 1 97.69 196 VAL A N 1
ATOM 1515 C CA . VAL A 1 196 ? 12.117 23.156 -5.316 1 97.69 196 VAL A CA 1
ATOM 1516 C C . VAL A 1 196 ? 11.047 23.484 -6.352 1 97.69 196 VAL A C 1
ATOM 1518 O O . VAL A 1 196 ? 9.875 23.141 -6.172 1 97.69 196 VAL A O 1
ATOM 1521 N N . PRO A 1 197 ? 11.398 24.094 -7.531 1 97.75 197 PRO A N 1
ATOM 1522 C CA . PRO A 1 197 ? 10.359 24.359 -8.531 1 97.75 197 PRO A CA 1
ATOM 1523 C C . PRO A 1 197 ? 9.656 23.094 -9.008 1 97.75 197 PRO A C 1
ATOM 1525 O O . PRO A 1 197 ? 8.445 23.094 -9.211 1 97.75 197 PRO A O 1
ATOM 1528 N N . ASP A 1 198 ? 10.43 22.062 -9.172 1 97.62 198 ASP A N 1
ATOM 1529 C CA . ASP A 1 198 ? 9.844 20.797 -9.617 1 97.62 198 ASP A CA 1
ATOM 1530 C C . ASP A 1 198 ? 8.938 20.203 -8.555 1 97.62 198 ASP A C 1
ATOM 1532 O O . ASP A 1 198 ? 7.887 19.641 -8.867 1 97.62 198 ASP A O 1
ATOM 1536 N N . ILE A 1 199 ? 9.336 20.266 -7.312 1 98.06 199 ILE A N 1
ATOM 1537 C CA . ILE A 1 199 ? 8.523 19.781 -6.203 1 98.06 199 ILE A CA 1
ATOM 1538 C C . ILE A 1 199 ? 7.188 20.516 -6.18 1 98.06 199 ILE A C 1
ATOM 1540 O O . ILE A 1 199 ? 6.125 19.891 -6.133 1 98.06 199 ILE A O 1
ATOM 1544 N N . VAL A 1 200 ? 7.234 21.797 -6.277 1 98.69 200 VAL A N 1
ATOM 1545 C CA . VAL A 1 200 ? 6.043 22.641 -6.242 1 98.69 200 VAL A CA 1
ATOM 1546 C C . VAL A 1 200 ? 5.18 22.359 -7.477 1 98.69 200 VAL A C 1
ATOM 1548 O O . VAL A 1 200 ? 3.951 22.344 -7.387 1 98.69 200 VAL A O 1
ATOM 1551 N N . ASP A 1 201 ? 5.801 22.141 -8.586 1 98.38 201 ASP A N 1
ATOM 1552 C CA . ASP A 1 201 ? 5.078 21.844 -9.82 1 98.38 201 ASP A CA 1
ATOM 1553 C C . ASP A 1 201 ? 4.301 20.531 -9.68 1 98.38 201 ASP A C 1
ATOM 1555 O O . ASP A 1 201 ? 3.18 20.422 -10.18 1 98.38 201 ASP A O 1
ATOM 1559 N N . GLN A 1 202 ? 4.898 19.578 -9.039 1 98.38 202 GLN A N 1
ATOM 1560 C CA . GLN A 1 202 ? 4.223 18.297 -8.844 1 98.38 202 GLN A CA 1
ATOM 1561 C C . GLN A 1 202 ? 2.998 18.453 -7.949 1 98.38 202 GLN A C 1
ATOM 1563 O O . GLN A 1 202 ? 1.972 17.812 -8.172 1 98.38 202 GLN A O 1
ATOM 1568 N N . LEU A 1 203 ? 3.117 19.234 -6.969 1 98.81 203 LEU A N 1
ATOM 1569 C CA . LEU A 1 203 ? 1.956 19.5 -6.129 1 98.81 203 LEU A CA 1
ATOM 1570 C C . LEU A 1 203 ? 0.867 20.219 -6.922 1 98.81 203 LEU A C 1
ATOM 1572 O O . LEU A 1 203 ? -0.314 19.891 -6.801 1 98.81 203 LEU A O 1
ATOM 1576 N N . ALA A 1 204 ? 1.271 21.188 -7.711 1 98.75 204 ALA A N 1
ATOM 1577 C CA . ALA A 1 204 ? 0.315 21.922 -8.547 1 98.75 204 ALA A CA 1
ATOM 1578 C C . ALA A 1 204 ? -0.398 20.969 -9.508 1 98.75 204 ALA A C 1
ATOM 1580 O O . ALA A 1 204 ? -1.601 21.109 -9.742 1 98.75 204 ALA A O 1
ATOM 1581 N N . LYS A 1 205 ? 0.32 20.031 -10.07 1 98.62 205 LYS A N 1
ATOM 1582 C CA . LYS A 1 205 ? -0.268 19.031 -10.961 1 98.62 205 LYS A CA 1
ATOM 1583 C C . LYS A 1 205 ? -1.3 18.188 -10.227 1 98.62 205 LYS A C 1
ATOM 1585 O O . LYS A 1 205 ? -2.322 17.812 -10.797 1 98.62 205 LYS A O 1
ATOM 1590 N N . ALA A 1 206 ? -1.005 17.859 -9.016 1 98.81 206 ALA A N 1
ATOM 1591 C CA . ALA A 1 206 ? -1.958 17.109 -8.203 1 98.81 206 ALA A CA 1
ATOM 1592 C C . ALA A 1 206 ? -3.256 17.891 -8.023 1 98.81 206 ALA A C 1
ATOM 1594 O O . ALA A 1 206 ? -4.348 17.344 -8.203 1 98.81 206 ALA A O 1
ATOM 1595 N N . VAL A 1 207 ? -3.156 19.188 -7.684 1 98.88 207 VAL A N 1
ATOM 1596 C CA . VAL A 1 207 ? -4.32 20.047 -7.516 1 98.88 207 VAL A CA 1
ATOM 1597 C C . VAL A 1 207 ? -5.109 20.109 -8.82 1 98.88 207 VAL A C 1
ATOM 1599 O O . VAL A 1 207 ? -6.336 19.984 -8.82 1 98.88 207 VAL A O 1
ATOM 1602 N N . GLN A 1 208 ? -4.402 20.297 -9.906 1 98.69 208 GLN A N 1
ATOM 1603 C CA . GLN A 1 208 ? -5.043 20.391 -11.211 1 98.69 208 GLN A CA 1
ATOM 1604 C C . GLN A 1 208 ? -5.789 19.109 -11.555 1 98.69 208 GLN A C 1
ATOM 1606 O O . GLN A 1 208 ? -6.902 19.156 -12.086 1 98.69 208 GLN A O 1
ATOM 1611 N N . ASN A 1 209 ? -5.164 17.969 -11.281 1 98.62 209 ASN A N 1
ATOM 1612 C CA . ASN A 1 209 ? -5.828 16.703 -11.531 1 98.62 209 ASN A CA 1
ATOM 1613 C C . ASN A 1 209 ? -7.133 16.578 -10.75 1 98.62 209 ASN A C 1
ATOM 1615 O O . ASN A 1 209 ? -8.172 16.219 -11.305 1 98.62 209 ASN A O 1
ATOM 1619 N N . LEU A 1 210 ? -7.07 16.906 -9.492 1 98.75 210 LEU A N 1
ATOM 1620 C CA . LEU A 1 210 ? -8.273 16.844 -8.664 1 98.75 210 LEU A CA 1
ATOM 1621 C C . LEU A 1 210 ? -9.344 17.781 -9.18 1 98.75 210 LEU A C 1
ATOM 1623 O O . LEU A 1 210 ? -10.523 17.438 -9.227 1 98.75 210 LEU A O 1
ATOM 1627 N N . TYR A 1 211 ? -8.906 18.969 -9.562 1 98.62 211 TYR A N 1
ATOM 1628 C CA . TYR A 1 211 ? -9.82 19.969 -10.125 1 98.62 211 TYR A CA 1
ATOM 1629 C C . TYR A 1 211 ? -10.508 19.438 -11.375 1 98.62 211 TYR A C 1
ATOM 1631 O O . TYR A 1 211 ? -11.727 19.547 -11.516 1 98.62 211 TYR A O 1
ATOM 1639 N N . GLU A 1 212 ? -9.742 18.812 -12.219 1 98 212 GLU A N 1
ATOM 1640 C CA . GLU A 1 212 ? -10.273 18.266 -13.469 1 98 212 GLU A CA 1
ATOM 1641 C C . GLU A 1 212 ? -11.227 17.094 -13.203 1 98 212 GLU A C 1
ATOM 1643 O O . GLU A 1 212 ? -12.078 16.781 -14.031 1 98 212 GLU A O 1
ATOM 1648 N N . HIS A 1 213 ? -11.102 16.562 -12 1 96.56 213 HIS A N 1
ATOM 1649 C CA . HIS A 1 213 ? -11.961 15.453 -11.633 1 96.56 213 HIS A CA 1
ATOM 1650 C C . HIS A 1 213 ? -13.078 15.906 -10.703 1 96.56 213 HIS A C 1
ATOM 1652 O O . HIS A 1 213 ? -13.719 15.086 -10.039 1 96.56 213 HIS A O 1
ATOM 1658 N N . GLY A 1 214 ? -13.258 17.203 -10.508 1 97.25 214 GLY A N 1
ATOM 1659 C CA . GLY A 1 214 ? -14.477 17.719 -9.906 1 97.25 214 GLY A CA 1
ATOM 1660 C C . GLY A 1 214 ? -14.242 18.391 -8.562 1 97.25 214 GLY A C 1
ATOM 1661 O O . GLY A 1 214 ? -15.156 18.969 -7.988 1 97.25 214 GLY A O 1
ATOM 1662 N N . ALA A 1 215 ? -13.023 18.312 -8.055 1 98.5 215 ALA A N 1
ATOM 1663 C CA . ALA A 1 215 ? -12.727 18.984 -6.789 1 98.5 215 ALA A CA 1
ATOM 1664 C C . ALA A 1 215 ? -12.812 20.5 -6.941 1 98.5 215 ALA A C 1
ATOM 1666 O O . ALA A 1 215 ? -12.414 21.047 -7.969 1 98.5 215 ALA A O 1
ATOM 1667 N N . ARG A 1 216 ? -13.297 21.156 -5.793 1 98.31 216 ARG A N 1
ATOM 1668 C CA . ARG A 1 216 ? -13.523 22.594 -5.938 1 98.31 216 ARG A CA 1
ATOM 1669 C C . ARG A 1 216 ? -12.938 23.359 -4.754 1 98.31 216 ARG A C 1
ATOM 1671 O O . ARG A 1 216 ? -12.656 24.562 -4.859 1 98.31 216 ARG A O 1
ATOM 1678 N N . THR A 1 217 ? -12.789 22.766 -3.59 1 98.69 217 THR A N 1
ATOM 1679 C CA . THR A 1 217 ? -12.281 23.469 -2.412 1 98.69 217 THR A CA 1
ATOM 1680 C C . THR A 1 217 ? -11.008 22.812 -1.897 1 98.69 217 THR A C 1
ATOM 1682 O O . THR A 1 217 ? -11 21.625 -1.562 1 98.69 217 THR A O 1
ATOM 1685 N N . PHE A 1 218 ? -9.945 23.641 -1.834 1 98.81 218 PHE A N 1
ATOM 1686 C CA . PHE A 1 218 ? -8.633 23.125 -1.471 1 98.81 218 PHE A CA 1
ATOM 1687 C C . PHE A 1 218 ? -8.078 23.859 -0.254 1 98.81 218 PHE A C 1
ATOM 1689 O O . PHE A 1 218 ? -8.234 25.062 -0.131 1 98.81 218 PHE A O 1
ATOM 1696 N N . TRP A 1 219 ? -7.508 23.125 0.646 1 98.75 219 TRP A N 1
ATOM 1697 C CA . TRP A 1 219 ? -6.82 23.562 1.855 1 98.75 219 TRP A CA 1
ATOM 1698 C C . TRP A 1 219 ? -5.383 23.047 1.878 1 98.75 219 TRP A C 1
ATOM 1700 O O . TRP A 1 219 ? -5.129 21.891 2.234 1 98.75 219 TRP A O 1
ATOM 1710 N N . VAL A 1 220 ? -4.355 23.938 1.561 1 98.88 220 VAL A N 1
ATOM 1711 C CA . VAL A 1 220 ? -2.99 23.5 1.271 1 98.88 220 VAL A CA 1
ATOM 1712 C C . VAL A 1 220 ? -2.053 23.984 2.377 1 98.88 220 VAL A C 1
ATOM 1714 O O . VAL A 1 220 ? -1.755 25.172 2.473 1 98.88 220 VAL A O 1
ATOM 1717 N N . HIS A 1 221 ? -1.531 23.031 3.143 1 98.88 221 HIS A N 1
ATOM 1718 C CA . HIS A 1 221 ? -0.559 23.344 4.184 1 98.88 221 HIS A CA 1
ATOM 1719 C C . HIS A 1 221 ? 0.834 23.547 3.598 1 98.88 221 HIS A C 1
ATOM 1721 O O . HIS A 1 221 ? 1.264 22.781 2.729 1 98.88 221 HIS A O 1
ATOM 1727 N N . ASN A 1 222 ? 1.513 24.609 4.066 1 98.81 222 ASN A N 1
ATOM 1728 C CA . ASN A 1 222 ? 2.955 24.594 3.844 1 98.81 222 ASN A CA 1
ATOM 1729 C C . ASN A 1 222 ? 3.67 23.719 4.871 1 98.81 222 ASN A C 1
ATOM 1731 O O . ASN A 1 222 ? 3.031 22.938 5.582 1 98.81 222 ASN A O 1
ATOM 1735 N N . THR A 1 223 ? 5.055 23.719 4.914 1 98.69 223 THR A N 1
ATOM 1736 C CA . THR A 1 223 ? 5.797 22.828 5.793 1 98.69 223 THR A CA 1
ATOM 1737 C C . THR A 1 223 ? 6.195 23.547 7.082 1 98.69 223 THR A C 1
ATOM 1739 O O . THR A 1 223 ? 6.281 24.766 7.113 1 98.69 223 THR A O 1
ATOM 1742 N N . GLY A 1 224 ? 6.367 22.797 8.086 1 98.25 224 GLY A N 1
ATOM 1743 C CA . GLY A 1 224 ? 6.797 23.328 9.367 1 98.25 224 GLY A CA 1
ATOM 1744 C C . GLY A 1 224 ? 8.273 23.688 9.398 1 98.25 224 GLY A C 1
ATOM 1745 O O . GLY A 1 224 ? 9 23.438 8.438 1 98.25 224 GLY A O 1
ATOM 1746 N N . PRO A 1 225 ? 8.641 24.266 10.523 1 98.19 225 PRO A N 1
ATOM 1747 C CA . PRO A 1 225 ? 10.047 24.641 10.703 1 98.19 225 PRO A CA 1
ATOM 1748 C C . PRO A 1 225 ? 10.922 23.438 11.039 1 98.19 225 PRO A C 1
ATOM 1750 O O . PRO A 1 225 ? 11.172 23.156 12.219 1 98.19 225 PRO A O 1
ATOM 1753 N N . ILE A 1 226 ? 11.516 22.844 10.047 1 97 226 ILE A N 1
ATOM 1754 C CA . ILE A 1 226 ? 12.219 21.578 10.195 1 97 226 ILE A CA 1
ATOM 1755 C C . ILE A 1 226 ? 13.461 21.781 11.062 1 97 226 ILE A C 1
ATOM 1757 O O . ILE A 1 226 ? 13.891 20.859 11.766 1 97 226 ILE A O 1
ATOM 1761 N N . GLY A 1 227 ? 13.961 23 11.109 1 96.38 227 GLY A N 1
ATOM 1762 C CA . GLY A 1 227 ? 15.125 23.297 11.93 1 96.38 227 GLY A CA 1
ATOM 1763 C C . GLY A 1 227 ? 14.812 23.312 13.414 1 96.38 227 GLY A C 1
ATOM 1764 O O . GLY A 1 227 ? 15.727 23.312 14.242 1 96.38 227 GLY A O 1
ATOM 1765 N N . CYS A 1 228 ? 13.523 23.359 13.719 1 96.81 228 CYS A N 1
ATOM 1766 C CA . CYS A 1 228 ? 13.117 23.391 15.117 1 96.81 228 CYS A CA 1
ATOM 1767 C C . CYS A 1 228 ? 12.852 21.984 15.648 1 96.81 228 CYS A C 1
ATOM 1769 O O . CYS A 1 228 ? 12.594 21.812 16.844 1 96.81 228 CYS A O 1
ATOM 1771 N N . LEU A 1 229 ? 12.961 20.906 14.812 1 95.5 229 LEU A N 1
ATOM 1772 C CA . LEU A 1 229 ? 12.703 19.547 15.258 1 95.5 229 LEU A CA 1
ATOM 1773 C C . LEU A 1 229 ? 13.805 19.062 16.188 1 95.5 229 LEU A C 1
ATOM 1775 O O . LEU A 1 229 ? 14.992 19.188 15.883 1 95.5 229 LEU A O 1
ATOM 1779 N N . PRO A 1 230 ? 13.414 18.5 17.312 1 93.56 230 PRO A N 1
ATOM 1780 C CA . PRO A 1 230 ? 14.43 18.031 18.266 1 93.56 230 PRO A CA 1
ATOM 1781 C C . PRO A 1 230 ? 15.391 17.016 17.641 1 93.56 230 PRO A C 1
ATOM 1783 O O . PRO A 1 230 ? 16.562 16.969 18.016 1 93.56 230 PRO A O 1
ATOM 1786 N N . VAL A 1 231 ? 14.93 16.203 16.734 1 88.19 231 VAL A N 1
ATOM 1787 C CA . VAL A 1 231 ? 15.812 15.227 16.094 1 88.19 231 VAL A CA 1
ATOM 1788 C C . VAL A 1 231 ? 16.953 15.945 15.375 1 88.19 231 VAL A C 1
ATOM 1790 O O . VAL A 1 231 ? 18.062 15.43 15.289 1 88.19 231 VAL A O 1
ATOM 1793 N N . SER A 1 232 ? 16.703 17.078 14.875 1 83.31 232 SER A N 1
ATOM 1794 C CA . SER A 1 232 ? 17.719 17.891 14.234 1 83.31 232 SER A CA 1
ATOM 1795 C C . SER A 1 232 ? 18.641 18.531 15.273 1 83.31 232 SER A C 1
ATOM 1797 O O . SER A 1 232 ? 19.828 18.75 15 1 83.31 232 SER A O 1
ATOM 1799 N N . LEU A 1 233 ? 18.141 18.828 16.391 1 85.88 233 LEU A N 1
ATOM 1800 C CA . LEU A 1 233 ? 18.859 19.609 17.406 1 85.88 233 LEU A CA 1
ATOM 1801 C C . LEU A 1 233 ? 19.719 18.719 18.281 1 85.88 233 LEU A C 1
ATOM 1803 O O . LEU A 1 233 ? 20.688 19.172 18.875 1 85.88 233 LEU A O 1
ATOM 1807 N N . HIS A 1 234 ? 19.406 17.422 18.391 1 77.56 234 HIS A N 1
ATOM 1808 C CA . HIS A 1 234 ? 20.109 16.562 19.328 1 77.56 234 HIS A CA 1
ATOM 1809 C C . HIS A 1 234 ? 21.281 15.852 18.641 1 77.56 234 HIS A C 1
ATOM 1811 O O . HIS A 1 234 ? 22.141 15.273 19.312 1 77.56 234 HIS A O 1
ATOM 1817 N N . TYR A 1 235 ? 21.375 15.852 17.375 1 64.38 235 TYR A N 1
ATOM 1818 C CA . TYR A 1 235 ? 22.328 14.922 16.781 1 64.38 235 TYR A CA 1
ATOM 1819 C C . TYR A 1 235 ? 23.578 15.648 16.297 1 64.38 235 TYR A C 1
ATOM 1821 O O . TYR A 1 235 ? 24.469 15.039 15.695 1 64.38 235 TYR A O 1
ATOM 1829 N N . HIS A 1 236 ? 23.672 16.891 16.688 1 65.62 236 HIS A N 1
ATOM 1830 C CA . HIS A 1 236 ? 24.828 17.562 16.125 1 65.62 236 HIS A CA 1
ATOM 1831 C C . HIS A 1 236 ? 25.469 18.516 17.125 1 65.62 236 HIS A C 1
ATOM 1833 O O . HIS A 1 236 ? 24.844 18.906 18.109 1 65.62 236 HIS A O 1
ATOM 1839 N N . ASP A 1 237 ? 26.828 18.531 17 1 80.19 237 ASP A N 1
ATOM 1840 C CA . ASP A 1 237 ? 27.531 19.625 17.656 1 80.19 237 ASP A CA 1
ATOM 1841 C C . ASP A 1 237 ? 27.094 20.984 17.094 1 80.19 237 ASP A C 1
ATOM 1843 O O . ASP A 1 237 ? 27.703 21.484 16.141 1 80.19 237 ASP A O 1
ATOM 1847 N N . ILE A 1 238 ? 26.031 21.469 17.703 1 87.81 238 ILE A N 1
ATOM 1848 C CA . ILE A 1 238 ? 25.438 22.703 17.188 1 87.81 238 ILE A CA 1
ATOM 1849 C C . ILE A 1 238 ? 26.078 23.906 17.875 1 87.81 238 ILE A C 1
ATOM 1851 O O . ILE A 1 238 ? 26.203 23.938 19.109 1 87.81 238 ILE A O 1
ATOM 1855 N N . LYS A 1 239 ? 26.578 24.828 17.016 1 89.75 239 LYS A N 1
ATOM 1856 C CA . LYS A 1 239 ? 27.094 26.094 17.531 1 89.75 239 LYS A CA 1
ATOM 1857 C C . LYS A 1 239 ? 25.969 27.109 17.734 1 89.75 239 LYS A C 1
ATOM 1859 O O . LYS A 1 239 ? 25.016 27.156 16.953 1 89.75 239 LYS A O 1
ATOM 1864 N N . PRO A 1 240 ? 26.031 27.891 18.781 1 91.12 240 PRO A N 1
ATOM 1865 C CA . PRO A 1 240 ? 24.969 28.859 19.062 1 91.12 240 PRO A CA 1
ATOM 1866 C C . PRO A 1 240 ? 24.656 29.75 17.859 1 91.12 240 PRO A C 1
ATOM 1868 O O . PRO A 1 240 ? 23.5 30.141 17.672 1 91.12 240 PRO A O 1
ATOM 1871 N N . GLU A 1 241 ? 25.547 30.078 17.109 1 94.38 241 GLU A N 1
ATOM 1872 C CA . GLU A 1 241 ? 25.359 30.984 15.977 1 94.38 241 GLU A CA 1
ATOM 1873 C C . GLU A 1 241 ? 24.5 30.344 14.891 1 94.38 241 GLU A C 1
ATOM 1875 O O . GLU A 1 241 ? 24.016 31.031 13.992 1 94.38 241 GLU A O 1
ATOM 1880 N N . GLU A 1 242 ? 24.406 29.031 14.938 1 94.56 242 GLU A N 1
ATOM 1881 C CA . GLU A 1 242 ? 23.625 28.297 13.938 1 94.56 242 GLU A CA 1
ATOM 1882 C C . GLU A 1 242 ? 22.141 28.312 14.281 1 94.56 242 GLU A C 1
ATOM 1884 O O . GLU A 1 242 ? 21.312 27.969 13.453 1 94.56 242 GLU A O 1
ATOM 1889 N N . LEU A 1 243 ? 21.891 28.812 15.508 1 95.5 243 LEU A N 1
ATOM 1890 C CA . LEU A 1 243 ? 20.516 28.797 16 1 95.5 243 LEU A CA 1
ATOM 1891 C C . LEU A 1 243 ? 19.859 30.156 15.844 1 95.5 243 LEU A C 1
ATOM 1893 O O . LEU A 1 243 ? 20.531 31.188 15.922 1 95.5 243 LEU A O 1
ATOM 1897 N N . ASP A 1 244 ? 18.594 30.141 15.609 1 96.38 244 ASP A N 1
ATOM 1898 C CA . ASP A 1 244 ? 17.859 31.391 15.539 1 96.38 244 ASP A CA 1
ATOM 1899 C C . ASP A 1 244 ? 17.281 31.766 16.906 1 96.38 244 ASP A C 1
ATOM 1901 O O . ASP A 1 244 ? 17.688 31.203 17.922 1 96.38 244 ASP A O 1
ATOM 1905 N N . GLU A 1 245 ? 16.359 32.781 16.922 1 94.5 245 GLU A N 1
ATOM 1906 C CA . GLU A 1 245 ? 15.867 33.375 18.172 1 94.5 245 GLU A CA 1
ATOM 1907 C C . GLU A 1 245 ? 15.039 32.344 18.953 1 94.5 245 GLU A C 1
ATOM 1909 O O . GLU A 1 245 ? 14.906 32.469 20.188 1 94.5 245 GLU A O 1
ATOM 1914 N N . GLN A 1 246 ? 14.5 31.312 18.266 1 95.12 246 GLN A N 1
ATOM 1915 C CA . GLN A 1 246 ? 13.672 30.328 18.953 1 95.12 246 GLN A CA 1
ATOM 1916 C C . GLN A 1 246 ? 14.469 29.047 19.219 1 95.12 246 GLN A C 1
ATOM 1918 O O . GLN A 1 246 ? 13.906 28.047 19.672 1 95.12 246 GLN A O 1
ATOM 1923 N N . GLY A 1 247 ? 15.742 29.109 18.891 1 93.81 247 GLY A N 1
ATOM 1924 C CA . GLY A 1 247 ? 16.578 27.953 19.141 1 93.81 247 GLY A CA 1
ATOM 1925 C C . GLY A 1 247 ? 16.516 26.922 18.031 1 93.81 247 GLY A C 1
ATOM 1926 O O . GLY A 1 247 ? 16.828 25.734 18.266 1 93.81 247 GLY A O 1
ATOM 1927 N N . CYS A 1 248 ? 16.203 27.312 16.828 1 96.44 248 CYS A N 1
ATOM 1928 C CA . CYS A 1 248 ? 16.094 26.406 15.68 1 96.44 248 CYS A CA 1
ATOM 1929 C C . CYS A 1 248 ? 17.297 26.562 14.75 1 96.44 248 CYS A C 1
ATOM 1931 O O . CYS A 1 248 ? 17.906 27.625 14.695 1 96.44 248 CYS A O 1
ATOM 1933 N N . LEU A 1 249 ? 17.641 25.547 14.062 1 95.88 249 LEU A N 1
ATOM 1934 C CA . LEU A 1 249 ? 18.703 25.594 13.07 1 95.88 249 LEU A CA 1
ATOM 1935 C C . LEU A 1 249 ? 18.312 26.469 11.883 1 95.88 249 LEU A C 1
ATOM 1937 O O . LEU A 1 249 ? 17.438 26.094 11.094 1 95.88 249 LEU A O 1
ATOM 1941 N N . LYS A 1 250 ? 19.031 27.547 11.75 1 96.19 250 LYS A N 1
ATOM 1942 C CA . LYS A 1 250 ? 18.703 28.547 10.727 1 96.19 250 LYS A CA 1
ATOM 1943 C C . LYS A 1 250 ? 18.797 27.938 9.328 1 96.19 250 LYS A C 1
ATOM 1945 O O . LYS A 1 250 ? 17.922 28.172 8.484 1 96.19 250 LYS A O 1
ATOM 1950 N N . ALA A 1 251 ? 19.828 27.172 9.117 1 93.81 251 ALA A N 1
ATOM 1951 C CA . ALA A 1 251 ? 20.109 26.641 7.785 1 93.81 251 ALA A CA 1
ATOM 1952 C C . ALA A 1 251 ? 19 25.672 7.348 1 93.81 251 ALA A C 1
ATOM 1954 O O . ALA A 1 251 ? 18.609 25.656 6.18 1 93.81 251 ALA A O 1
ATOM 1955 N N . GLN A 1 252 ? 18.516 24.891 8.234 1 95.12 252 GLN A N 1
ATOM 1956 C CA . GLN A 1 252 ? 17.469 23.938 7.895 1 95.12 252 GLN A CA 1
ATOM 1957 C C . GLN A 1 252 ? 16.125 24.656 7.688 1 95.12 252 GLN A C 1
ATOM 1959 O O . GLN A 1 252 ? 15.375 24.312 6.777 1 95.12 252 GLN A O 1
ATOM 1964 N N . ASN A 1 253 ? 15.883 25.656 8.5 1 97.25 253 ASN A N 1
ATOM 1965 C CA . ASN A 1 253 ? 14.664 26.438 8.328 1 97.25 253 ASN A CA 1
ATOM 1966 C C . ASN A 1 253 ? 14.672 27.203 7.008 1 97.25 253 ASN A C 1
ATOM 1968 O O . ASN A 1 253 ? 13.617 27.469 6.43 1 97.25 253 ASN A O 1
ATOM 1972 N N . ALA A 1 254 ? 15.844 27.516 6.547 1 97.12 254 ALA A N 1
ATOM 1973 C CA . ALA A 1 254 ? 15.945 28.203 5.254 1 97.12 254 ALA A CA 1
ATOM 1974 C C . ALA A 1 254 ? 15.398 27.328 4.133 1 97.12 254 ALA A C 1
ATOM 1976 O O . ALA A 1 254 ? 14.805 27.828 3.174 1 97.12 254 ALA A O 1
ATOM 1977 N N . TYR A 1 255 ? 15.555 25.984 4.238 1 97.44 255 TYR A N 1
ATOM 1978 C CA . TYR A 1 255 ? 14.992 25.062 3.252 1 97.44 255 TYR A CA 1
ATOM 1979 C C . TYR A 1 255 ? 13.469 25.109 3.268 1 97.44 255 TYR A C 1
ATOM 1981 O O . TYR A 1 255 ? 12.836 25.219 2.215 1 97.44 255 TYR A O 1
ATOM 1989 N N . SER A 1 256 ? 12.945 25.078 4.453 1 97.94 256 SER A N 1
ATOM 1990 C CA . SER A 1 256 ? 11.492 25.141 4.59 1 97.94 256 SER A CA 1
ATOM 1991 C C . SER A 1 256 ? 10.945 26.438 4.02 1 97.94 256 SER A C 1
ATOM 1993 O O . SER A 1 256 ? 9.945 26.438 3.301 1 97.94 256 SER A O 1
ATOM 1995 N N . MET A 1 257 ? 11.602 27.516 4.387 1 98.19 257 MET A N 1
ATOM 1996 C CA . MET A 1 257 ? 11.117 28.828 3.984 1 98.19 257 MET A CA 1
ATOM 1997 C C . MET A 1 257 ? 11.172 29 2.469 1 98.19 257 MET A C 1
ATOM 1999 O O . MET A 1 257 ? 10.289 29.609 1.871 1 98.19 257 MET A O 1
ATOM 2003 N N . GLU A 1 258 ? 12.203 28.422 1.87 1 97.88 258 GLU A N 1
ATOM 2004 C CA . GLU A 1 258 ? 12.312 28.469 0.415 1 97.88 258 GLU A CA 1
ATOM 2005 C C . GLU A 1 258 ? 11.18 27.703 -0.25 1 97.88 258 GLU A C 1
ATOM 2007 O O . GLU A 1 258 ? 10.539 28.203 -1.179 1 97.88 258 GLU A O 1
ATOM 2012 N N . PHE A 1 259 ? 10.953 26.531 0.159 1 98.5 259 PHE A N 1
ATOM 2013 C CA . PHE A 1 259 ? 9.852 25.734 -0.366 1 98.5 259 PHE A CA 1
ATOM 2014 C C . PHE A 1 259 ? 8.516 26.453 -0.169 1 98.5 259 PHE A C 1
ATOM 2016 O O . PHE A 1 259 ? 7.719 26.547 -1.102 1 98.5 259 PHE A O 1
ATOM 2023 N N . ASN A 1 260 ? 8.297 26.953 1.062 1 98.88 260 ASN A N 1
ATOM 2024 C CA . ASN A 1 260 ? 7.031 27.594 1.418 1 98.88 260 ASN A CA 1
ATOM 2025 C C . ASN A 1 260 ? 6.773 28.844 0.581 1 98.88 260 ASN A C 1
ATOM 2027 O O . ASN A 1 260 ? 5.637 29.109 0.187 1 98.88 260 ASN A O 1
ATOM 2031 N N . ARG A 1 261 ? 7.828 29.594 0.397 1 98.56 261 ARG A N 1
ATOM 2032 C CA . ARG A 1 261 ? 7.703 30.797 -0.428 1 98.56 261 ARG A CA 1
ATOM 2033 C C . ARG A 1 261 ? 7.246 30.438 -1.839 1 98.56 261 ARG A C 1
ATOM 2035 O O . ARG A 1 261 ? 6.324 31.062 -2.373 1 98.56 261 ARG A O 1
ATOM 2042 N N . GLN A 1 262 ? 7.812 29.484 -2.406 1 98.69 262 GLN A N 1
ATOM 2043 C CA . GLN A 1 262 ? 7.461 29.078 -3.768 1 98.69 262 GLN A CA 1
ATOM 2044 C C . GLN A 1 262 ? 6.078 28.438 -3.814 1 98.69 262 GLN A C 1
ATOM 2046 O O . GLN A 1 262 ? 5.336 28.625 -4.781 1 98.69 262 GLN A O 1
ATOM 2051 N N . LEU A 1 263 ? 5.766 27.656 -2.82 1 98.81 263 LEU A N 1
ATOM 2052 C CA . LEU A 1 263 ? 4.434 27.062 -2.746 1 98.81 263 LEU A CA 1
ATOM 2053 C C . LEU A 1 263 ? 3.357 28.141 -2.695 1 98.81 263 LEU A C 1
ATOM 2055 O O . LEU A 1 263 ? 2.346 28.047 -3.393 1 98.81 263 LEU A O 1
ATOM 2059 N N . LYS A 1 264 ? 3.572 29.156 -1.856 1 98.69 264 LYS A N 1
ATOM 2060 C CA . LYS A 1 264 ? 2.596 30.234 -1.749 1 98.69 264 LYS A CA 1
ATOM 2061 C C . LYS A 1 264 ? 2.389 30.922 -3.096 1 98.69 264 LYS A C 1
ATOM 2063 O O . LYS A 1 264 ? 1.251 31.141 -3.514 1 98.69 264 LYS A O 1
ATOM 2068 N N . ALA A 1 265 ? 3.469 31.25 -3.734 1 98.56 265 ALA A N 1
ATOM 2069 C CA . ALA A 1 265 ? 3.389 31.891 -5.047 1 98.56 265 ALA A CA 1
ATOM 2070 C C . ALA A 1 265 ? 2.623 31.016 -6.035 1 98.56 265 ALA A C 1
ATOM 2072 O O . ALA A 1 265 ? 1.835 31.516 -6.84 1 98.56 265 ALA A O 1
ATOM 2073 N N . ARG A 1 266 ? 2.881 29.734 -5.992 1 98.56 266 ARG A N 1
ATOM 2074 C CA . ARG A 1 266 ? 2.236 28.812 -6.922 1 98.56 266 ARG A CA 1
ATOM 2075 C C . ARG A 1 266 ? 0.746 28.688 -6.625 1 98.56 266 ARG A C 1
ATOM 2077 O O . ARG A 1 266 ? -0.067 28.562 -7.543 1 98.56 266 ARG A O 1
ATOM 2084 N N . VAL A 1 267 ? 0.349 28.641 -5.375 1 98.31 267 VAL A N 1
ATOM 2085 C CA . VAL A 1 267 ? -1.059 28.578 -4.996 1 98.31 267 VAL A CA 1
ATOM 2086 C C . VAL A 1 267 ? -1.792 29.812 -5.531 1 98.31 267 VAL A C 1
ATOM 2088 O O . VAL A 1 267 ? -2.908 29.703 -6.043 1 98.31 267 VAL A O 1
ATOM 2091 N N . ILE A 1 268 ? -1.206 30.969 -5.422 1 97 268 ILE A N 1
ATOM 2092 C CA . ILE A 1 268 ? -1.784 32.188 -5.941 1 97 268 ILE A CA 1
ATOM 2093 C C . ILE A 1 268 ? -1.99 32.062 -7.449 1 97 268 ILE A C 1
ATOM 2095 O O . ILE A 1 268 ? -3.051 32.438 -7.969 1 97 268 ILE A O 1
ATOM 2099 N N . LYS A 1 269 ? -0.999 31.531 -8.141 1 97.88 269 LYS A N 1
ATOM 2100 C CA . LYS A 1 269 ? -1.11 31.344 -9.578 1 97.88 269 LYS A CA 1
ATOM 2101 C C . LYS A 1 269 ? -2.221 30.344 -9.914 1 97.88 269 LYS A C 1
ATOM 2103 O O . LYS A 1 269 ? -2.93 30.516 -10.906 1 97.88 269 LYS A O 1
ATOM 2108 N N . LEU A 1 270 ? -2.359 29.281 -9.148 1 98.19 270 LEU A N 1
ATOM 2109 C CA . LEU A 1 270 ? -3.402 28.281 -9.367 1 98.19 270 LEU A CA 1
ATOM 2110 C C . LEU A 1 270 ? -4.785 28.906 -9.203 1 98.19 270 LEU A C 1
ATOM 2112 O O . LEU A 1 270 ? -5.727 28.531 -9.914 1 98.19 270 LEU A O 1
ATOM 2116 N N . ARG A 1 271 ? -4.941 29.875 -8.312 1 96.56 271 ARG A N 1
ATOM 2117 C CA . ARG A 1 271 ? -6.211 30.578 -8.141 1 96.56 271 ARG A CA 1
ATOM 2118 C C . ARG A 1 271 ? -6.633 31.266 -9.43 1 96.56 271 ARG A C 1
ATOM 2120 O O . ARG A 1 271 ? -7.82 31.297 -9.766 1 96.56 271 ARG A O 1
ATOM 2127 N N . GLU A 1 272 ? -5.684 31.766 -10.023 1 96.31 272 GLU A N 1
ATOM 2128 C CA . GLU A 1 272 ? -5.953 32.469 -11.281 1 96.31 272 GLU A CA 1
ATOM 2129 C C . GLU A 1 272 ? -6.293 31.469 -12.391 1 96.31 272 GLU A C 1
ATOM 2131 O O . GLU A 1 272 ? -7.184 31.719 -13.203 1 96.31 272 GLU A O 1
ATOM 2136 N N . LYS A 1 273 ? -5.68 30.391 -12.383 1 97.12 273 LYS A N 1
ATOM 2137 C CA . LYS A 1 273 ? -5.777 29.422 -13.477 1 97.12 273 LYS A CA 1
ATOM 2138 C C . LYS A 1 273 ? -7.035 28.562 -13.344 1 97.12 273 LYS A C 1
ATOM 2140 O O . LYS A 1 273 ? -7.555 28.062 -14.344 1 97.12 273 LYS A O 1
ATOM 2145 N N . LEU A 1 274 ? -7.465 28.438 -12.117 1 97.88 274 LEU A N 1
ATOM 2146 C CA . LEU A 1 274 ? -8.609 27.562 -11.844 1 97.88 274 LEU A CA 1
ATOM 2147 C C . LEU A 1 274 ? -9.781 28.375 -11.289 1 97.88 274 LEU A C 1
ATOM 2149 O O . LEU A 1 274 ? -10.047 28.359 -10.086 1 97.88 274 LEU A O 1
ATOM 2153 N N . PRO A 1 275 ? -10.547 28.906 -12.117 1 93.44 275 PRO A N 1
ATOM 2154 C CA . PRO A 1 275 ? -11.523 29.906 -11.695 1 93.44 275 PRO A CA 1
ATOM 2155 C C . PRO A 1 275 ? -12.672 29.312 -10.883 1 93.44 275 PRO A C 1
ATOM 2157 O O . PRO A 1 275 ? -13.359 30.047 -10.156 1 93.44 275 PRO A O 1
ATOM 2160 N N . HIS A 1 276 ? -12.875 28 -10.922 1 95.94 276 HIS A N 1
ATOM 2161 C CA . HIS A 1 276 ? -13.992 27.422 -10.172 1 95.94 276 HIS A CA 1
ATOM 2162 C C . HIS A 1 276 ? -13.508 26.766 -8.883 1 95.94 276 HIS A C 1
ATOM 2164 O O . HIS A 1 276 ? -14.297 26.125 -8.18 1 95.94 276 HIS A O 1
ATOM 2170 N N . ALA A 1 277 ? -12.258 26.969 -8.586 1 97.31 277 ALA A N 1
ATOM 2171 C CA . ALA A 1 277 ? -11.695 26.375 -7.371 1 97.31 277 ALA A CA 1
ATOM 2172 C C . ALA A 1 277 ? -11.469 27.438 -6.301 1 97.31 277 ALA A C 1
ATOM 2174 O O . ALA A 1 277 ? -11.047 28.562 -6.609 1 97.31 277 ALA A O 1
ATOM 2175 N N . ALA A 1 278 ? -11.812 27.141 -5.082 1 98 278 ALA A N 1
ATOM 2176 C CA . ALA A 1 278 ? -11.359 27.875 -3.908 1 98 278 ALA A CA 1
ATOM 2177 C C . ALA A 1 278 ? -10.102 27.266 -3.307 1 98 278 ALA A C 1
ATOM 2179 O O . ALA A 1 278 ? -10.141 26.141 -2.793 1 98 278 ALA A O 1
ATOM 2180 N N . LEU A 1 279 ? -9 27.969 -3.41 1 98.31 279 LEU A N 1
ATOM 2181 C CA . LEU A 1 279 ? -7.723 27.469 -2.908 1 98.31 279 LEU A CA 1
ATOM 2182 C C . LEU A 1 279 ? -7.23 28.328 -1.741 1 98.31 279 LEU A C 1
ATOM 2184 O O . LEU A 1 279 ? -7.02 29.531 -1.892 1 98.31 279 LEU A O 1
ATOM 2188 N N . THR A 1 280 ? -7.039 27.672 -0.614 1 98.31 280 THR A N 1
ATOM 2189 C CA . THR A 1 280 ? -6.535 28.359 0.577 1 98.31 280 THR A CA 1
ATOM 2190 C C . THR A 1 280 ? -5.129 27.875 0.92 1 98.31 280 THR A C 1
ATOM 2192 O O . THR A 1 280 ? -4.895 26.672 1.041 1 98.31 280 THR A O 1
ATOM 2195 N N . TYR A 1 281 ? -4.188 28.797 0.962 1 98.56 281 TYR A N 1
ATOM 2196 C CA . TYR A 1 281 ? -2.852 28.531 1.486 1 98.56 281 TYR A CA 1
ATOM 2197 C C . TYR A 1 281 ? -2.826 28.656 3.004 1 98.56 281 TYR A C 1
ATOM 2199 O O . TYR A 1 281 ? -3.324 29.641 3.561 1 98.56 281 TYR A O 1
ATOM 2207 N N . VAL A 1 282 ? -2.297 27.672 3.693 1 98.81 282 VAL A N 1
ATOM 2208 C CA . VAL A 1 282 ? -2.27 27.672 5.152 1 98.81 282 VAL A CA 1
ATOM 2209 C C . VAL A 1 282 ? -0.824 27.656 5.645 1 98.81 282 VAL A C 1
ATOM 2211 O O . VAL A 1 282 ? -0.056 26.75 5.293 1 98.81 282 VAL A O 1
ATOM 2214 N N . ASP A 1 283 ? -0.473 28.531 6.531 1 98.75 283 ASP A N 1
ATOM 2215 C CA . ASP A 1 283 ? 0.896 28.734 6.992 1 98.75 283 ASP A CA 1
ATOM 2216 C C . ASP A 1 283 ? 1.176 27.938 8.258 1 98.75 283 ASP A C 1
ATOM 2218 O O . ASP A 1 283 ? 1.287 28.5 9.352 1 98.75 283 ASP A O 1
ATOM 2222 N N . ILE A 1 284 ? 1.473 26.688 8.055 1 98.69 284 ILE A N 1
ATOM 2223 C CA . ILE A 1 284 ? 1.787 25.766 9.141 1 98.69 284 ILE A CA 1
ATOM 2224 C C . ILE A 1 284 ? 3.105 26.172 9.797 1 98.69 284 ILE A C 1
ATOM 2226 O O . ILE A 1 284 ? 3.271 26.016 11.008 1 98.69 284 ILE A O 1
ATOM 2230 N N . TYR A 1 285 ? 4.02 26.656 8.984 1 98.75 285 TYR A N 1
ATOM 2231 C CA . TYR A 1 285 ? 5.309 27.109 9.5 1 98.75 285 TYR A CA 1
ATOM 2232 C C . TYR A 1 285 ? 5.125 28.141 10.594 1 98.75 285 TYR A C 1
ATOM 2234 O O . TYR A 1 285 ? 5.641 27.984 11.703 1 98.75 285 TYR A O 1
ATOM 2242 N N . ALA A 1 286 ? 4.398 29.172 10.305 1 98.5 286 ALA A N 1
ATOM 2243 C CA . ALA A 1 286 ? 4.211 30.281 11.242 1 98.5 286 ALA A CA 1
ATOM 2244 C C . ALA A 1 286 ? 3.482 29.812 12.5 1 98.5 286 ALA A C 1
ATOM 2246 O O . ALA A 1 286 ? 3.822 30.234 13.609 1 98.5 286 ALA A O 1
ATOM 2247 N N . ALA A 1 287 ? 2.484 28.969 12.289 1 98.5 287 ALA A N 1
ATOM 2248 C CA . ALA A 1 287 ? 1.73 28.469 13.438 1 98.5 287 ALA A CA 1
ATOM 2249 C C . ALA A 1 287 ? 2.625 27.672 14.375 1 98.5 287 ALA A C 1
ATOM 2251 O O . ALA A 1 287 ? 2.637 27.906 15.586 1 98.5 287 ALA A O 1
ATOM 2252 N N . LYS A 1 288 ? 3.375 26.75 13.82 1 98.62 288 LYS A N 1
ATOM 2253 C CA . LYS A 1 288 ? 4.246 25.906 14.641 1 98.62 288 LYS A CA 1
ATOM 2254 C C . LYS A 1 288 ? 5.383 26.719 15.25 1 98.62 288 LYS A C 1
ATOM 2256 O O . LYS A 1 288 ? 5.762 26.5 16.406 1 98.62 288 LYS A O 1
ATOM 2261 N N . TYR A 1 289 ? 5.895 27.625 14.477 1 98.5 289 TYR A N 1
ATOM 2262 C CA . TYR A 1 289 ? 6.969 28.484 14.977 1 98.5 289 TYR A CA 1
ATOM 2263 C C . TYR A 1 289 ? 6.488 29.344 16.141 1 98.5 289 TYR A C 1
ATOM 2265 O O . TYR A 1 289 ? 7.227 29.547 17.109 1 98.5 289 TYR A O 1
ATOM 2273 N N . GLU A 1 290 ? 5.293 29.812 16.062 1 97.94 290 GLU A N 1
ATOM 2274 C CA . GLU A 1 290 ? 4.699 30.578 17.156 1 97.94 290 GLU A CA 1
ATOM 2275 C C . GLU A 1 290 ? 4.578 29.719 18.422 1 97.94 290 GLU A C 1
ATOM 2277 O O . GLU A 1 290 ? 4.906 30.172 19.516 1 97.94 290 GLU A O 1
ATOM 2282 N N . LEU A 1 291 ? 4.129 28.531 18.234 1 98.31 291 LEU A N 1
ATOM 2283 C CA . LEU A 1 291 ? 3.99 27.625 19.375 1 98.31 291 LEU A CA 1
ATOM 2284 C C . LEU A 1 291 ? 5.34 27.359 20.031 1 98.31 291 LEU A C 1
ATOM 2286 O O . LEU A 1 291 ? 5.461 27.422 21.25 1 98.31 291 LEU A O 1
ATOM 2290 N N . ILE A 1 292 ? 6.316 27.141 19.234 1 98.19 292 ILE A N 1
ATOM 2291 C CA . ILE A 1 292 ? 7.664 26.844 19.719 1 98.19 292 ILE A CA 1
ATOM 2292 C C . ILE A 1 292 ? 8.195 28.031 20.516 1 98.19 292 ILE A C 1
ATOM 2294 O O . ILE A 1 292 ? 8.75 27.875 21.594 1 98.19 292 ILE A O 1
ATOM 2298 N N . GLY A 1 293 ? 8.008 29.172 20.031 1 97.19 293 GLY A N 1
ATOM 2299 C CA . GLY A 1 293 ? 8.484 30.391 20.672 1 97.19 293 GLY A CA 1
ATOM 2300 C C . GLY A 1 293 ? 7.75 30.719 21.969 1 97.19 293 GLY A C 1
ATOM 2301 O O . GLY A 1 293 ? 8.273 31.438 22.812 1 97.19 293 GLY A O 1
ATOM 2302 N N . ASN A 1 294 ? 6.543 30.156 22.094 1 97.5 294 ASN A N 1
ATOM 2303 C CA . ASN A 1 294 ? 5.711 30.453 23.25 1 97.5 294 ASN A CA 1
ATOM 2304 C C . ASN A 1 294 ? 5.41 29.188 24.062 1 97.5 294 ASN A C 1
ATOM 2306 O O . ASN A 1 294 ? 4.379 29.109 24.734 1 97.5 294 ASN A O 1
ATOM 2310 N N . ALA A 1 295 ? 6.207 28.203 23.969 1 98.12 295 ALA A N 1
ATOM 2311 C CA . ALA A 1 295 ? 5.941 26.891 24.547 1 98.12 295 ALA A CA 1
ATOM 2312 C C . ALA A 1 295 ? 5.547 27 26.016 1 98.12 295 ALA A C 1
ATOM 2314 O O . ALA A 1 295 ? 4.477 26.547 26.406 1 98.12 295 ALA A O 1
ATOM 2315 N N . LYS A 1 296 ? 6.301 27.703 26.844 1 97.31 296 LYS A N 1
ATOM 2316 C CA . LYS A 1 296 ? 6.047 27.797 28.281 1 97.31 296 LYS A CA 1
ATOM 2317 C C . LYS A 1 296 ? 4.754 28.562 28.562 1 97.31 296 LYS A C 1
ATOM 2319 O O . LYS A 1 296 ? 3.971 28.156 29.422 1 97.31 296 LYS A O 1
ATOM 2324 N N . LYS A 1 297 ? 4.625 29.609 27.812 1 97.88 297 LYS A N 1
ATOM 2325 C CA . LYS A 1 297 ? 3.42 30.422 27.969 1 97.88 297 LYS A CA 1
ATOM 2326 C C . LYS A 1 297 ? 2.166 29.609 27.641 1 97.88 297 LYS A C 1
ATOM 2328 O O . LYS A 1 297 ? 1.088 29.891 28.172 1 97.88 297 LYS A O 1
ATOM 2333 N N . GLN A 1 298 ? 2.311 28.656 26.812 1 97.81 298 GLN A N 1
ATOM 2334 C CA . GLN A 1 298 ? 1.17 27.844 26.375 1 97.81 298 GLN A CA 1
ATOM 2335 C C . GLN A 1 298 ? 1.041 26.578 27.203 1 97.81 298 GLN A C 1
ATOM 2337 O O . GLN A 1 298 ? 0.236 25.703 26.891 1 97.81 298 GLN A O 1
ATOM 2342 N N . GLY A 1 299 ? 1.903 26.453 28.219 1 97.5 299 GLY A N 1
ATOM 2343 C CA . GLY A 1 299 ? 1.763 25.359 29.156 1 97.5 299 GLY A CA 1
ATOM 2344 C C . GLY A 1 299 ? 2.617 24.156 28.812 1 97.5 299 GLY A C 1
ATOM 2345 O O . GLY A 1 299 ? 2.482 23.094 29.422 1 97.5 299 GLY A O 1
ATOM 2346 N N . PHE A 1 300 ? 3.502 24.297 27.859 1 98.62 300 PHE A N 1
ATOM 2347 C CA . PHE A 1 300 ? 4.395 23.203 27.469 1 98.62 300 PHE A CA 1
ATOM 2348 C C . PHE A 1 300 ? 5.754 23.359 28.141 1 98.62 300 PHE A C 1
ATOM 2350 O O . PHE A 1 300 ? 6.121 24.453 28.578 1 98.62 300 PHE A O 1
ATOM 2357 N N . VAL A 1 301 ? 6.414 22.234 28.188 1 97.69 301 VAL A N 1
ATOM 2358 C CA . VAL A 1 301 ? 7.828 22.297 28.547 1 97.69 301 VAL A CA 1
ATOM 2359 C C . VAL A 1 301 ? 8.633 22.812 27.344 1 97.69 301 VAL A C 1
ATOM 2361 O O . VAL A 1 301 ? 8.062 23.172 26.312 1 97.69 301 VAL A O 1
ATOM 2364 N N . GLU A 1 302 ? 9.922 22.875 27.547 1 94.88 302 GLU A N 1
ATOM 2365 C CA . GLU A 1 302 ? 10.781 23.359 26.469 1 94.88 302 GLU A CA 1
ATOM 2366 C C . GLU A 1 302 ? 10.523 22.609 25.172 1 94.88 302 GLU A C 1
ATOM 2368 O O . GLU A 1 302 ? 10.414 21.391 25.156 1 94.88 302 GLU A O 1
ATOM 2373 N N . ALA A 1 303 ? 10.492 23.344 24.062 1 95.12 303 ALA A N 1
ATOM 2374 C CA . ALA A 1 303 ? 10.055 22.828 22.766 1 95.12 303 ALA A CA 1
ATOM 2375 C C . ALA A 1 303 ? 10.992 21.734 22.281 1 95.12 303 ALA A C 1
ATOM 2377 O O . ALA A 1 303 ? 10.57 20.828 21.547 1 95.12 303 ALA A O 1
ATOM 2378 N N . ALA A 1 304 ? 12.211 21.734 22.734 1 92.88 304 ALA A N 1
ATOM 2379 C CA . ALA A 1 304 ? 13.211 20.797 22.234 1 92.88 304 ALA A CA 1
ATOM 2380 C C . ALA A 1 304 ? 13.125 19.469 22.984 1 92.88 304 ALA A C 1
ATOM 2382 O O . ALA A 1 304 ? 13.719 18.469 22.578 1 92.88 304 ALA A O 1
ATOM 2383 N N . ASN A 1 305 ? 12.312 19.406 24.047 1 94.56 305 ASN A N 1
ATOM 2384 C CA . ASN A 1 305 ? 12.148 18.156 24.797 1 94.56 305 ASN A CA 1
ATOM 2385 C C . ASN A 1 305 ? 11.312 17.156 24 1 94.56 305 ASN A C 1
ATOM 2387 O O . ASN A 1 305 ? 10.336 17.516 23.359 1 94.56 305 ASN A O 1
ATOM 2391 N N . ILE A 1 306 ? 11.727 15.891 24.094 1 95.94 306 ILE A N 1
ATOM 2392 C CA . ILE A 1 306 ? 11.047 14.805 23.406 1 95.94 306 ILE A CA 1
ATOM 2393 C C . ILE A 1 306 ? 10.32 13.914 24.406 1 95.94 306 ILE A C 1
ATOM 2395 O O . ILE A 1 306 ? 10.906 13.508 25.422 1 95.94 306 ILE A O 1
ATOM 2399 N N . CYS A 1 307 ? 9.07 13.609 24.156 1 97.56 307 CYS A N 1
ATOM 2400 C CA . CYS A 1 307 ? 8.25 12.867 25.109 1 97.56 307 CYS A CA 1
ATOM 2401 C C . CYS A 1 307 ? 8.531 11.375 25.016 1 97.56 307 CYS A C 1
ATOM 2403 O O . CYS A 1 307 ? 8.555 10.672 26.031 1 97.56 307 CYS A O 1
ATOM 2405 N N . CYS A 1 308 ? 8.688 10.891 23.844 1 97.06 308 CYS A N 1
ATOM 2406 C CA . CYS A 1 308 ? 8.812 9.453 23.641 1 97.06 308 CYS A CA 1
ATOM 2407 C C . CYS A 1 308 ? 10.188 9.094 23.094 1 97.06 308 CYS A C 1
ATOM 2409 O O . CYS A 1 308 ? 10.641 9.695 22.109 1 97.06 308 CYS A O 1
ATOM 2411 N N . GLY A 1 309 ? 10.695 8.055 23.578 1 93.12 309 GLY A N 1
ATOM 2412 C CA . GLY A 1 309 ? 12.047 7.656 23.219 1 93.12 309 GLY A CA 1
ATOM 2413 C C . GLY A 1 309 ? 13.039 7.809 24.359 1 93.12 309 GLY A C 1
ATOM 2414 O O . GLY A 1 309 ? 12.664 8.227 25.469 1 93.12 309 GLY A O 1
ATOM 2415 N N . PHE A 1 310 ? 14.234 7.348 24.078 1 87.88 310 PHE A N 1
ATOM 2416 C CA . PHE A 1 310 ? 15.359 7.508 25 1 87.88 310 PHE A CA 1
ATOM 2417 C C . PHE A 1 310 ? 16.484 8.297 24.344 1 87.88 310 PHE A C 1
ATOM 2419 O O . PHE A 1 310 ? 17.031 7.887 23.312 1 87.88 310 PHE A O 1
ATOM 2426 N N . HIS A 1 311 ? 16.781 9.438 24.875 1 84.19 311 HIS A N 1
ATOM 2427 C CA . HIS A 1 311 ? 17.734 10.352 24.25 1 84.19 311 HIS A CA 1
ATOM 2428 C C . HIS A 1 311 ? 18.734 10.859 25.281 1 84.19 311 HIS A C 1
ATOM 2430 O O . HIS A 1 311 ? 18.859 12.07 25.484 1 84.19 311 HIS A O 1
ATOM 2436 N N . GLU A 1 312 ? 19.391 10.008 25.922 1 76.75 312 GLU A N 1
ATOM 2437 C CA . GLU A 1 312 ? 20.359 10.398 26.938 1 76.75 312 GLU A CA 1
ATOM 2438 C C . GLU A 1 312 ? 21.781 9.953 26.547 1 76.75 312 GLU A C 1
ATOM 2440 O O . GLU A 1 312 ? 21.953 8.867 25.984 1 76.75 312 GLU A O 1
ATOM 2445 N N . ASP A 1 313 ? 22.766 10.727 26.969 1 74.94 313 ASP A N 1
ATOM 2446 C CA . ASP A 1 313 ? 24.188 10.422 26.891 1 74.94 313 ASP A CA 1
ATOM 2447 C C . ASP A 1 313 ? 24.547 9.867 25.516 1 74.94 313 ASP A C 1
ATOM 2449 O O . ASP A 1 313 ? 25.188 8.812 25.406 1 74.94 313 ASP A O 1
ATOM 2453 N N . GLU A 1 314 ? 24.109 10.375 24.453 1 76.19 314 GLU A N 1
ATOM 2454 C CA . GLU A 1 314 ? 24.453 10.039 23.078 1 76.19 314 GLU A CA 1
ATOM 2455 C C . GLU A 1 314 ? 23.75 8.758 22.625 1 76.19 314 GLU A C 1
ATOM 2457 O O . GLU A 1 314 ? 24 8.258 21.531 1 76.19 314 GLU A O 1
ATOM 2462 N N . ILE A 1 315 ? 23.047 8.219 23.594 1 81.5 315 ILE A N 1
ATOM 2463 C CA . ILE A 1 315 ? 22.266 7.039 23.234 1 81.5 315 ILE A CA 1
ATOM 2464 C C . ILE A 1 315 ? 20.875 7.469 22.75 1 81.5 315 ILE A C 1
ATOM 2466 O O . ILE A 1 315 ? 20.219 8.289 23.391 1 81.5 315 ILE A O 1
ATOM 2470 N N . GLN A 1 316 ? 20.594 6.973 21.672 1 85.25 316 GLN A N 1
ATOM 2471 C CA . GLN A 1 316 ? 19.281 7.258 21.109 1 85.25 316 GLN A CA 1
ATOM 2472 C C . GLN A 1 316 ? 18.516 5.973 20.812 1 85.25 316 GLN A C 1
ATOM 2474 O O . GLN A 1 316 ? 19 5.113 20.062 1 85.25 316 GLN A O 1
ATOM 2479 N N . VAL A 1 317 ? 17.391 5.852 21.531 1 89 317 VAL A N 1
ATOM 2480 C CA . VAL A 1 317 ? 16.453 4.762 21.25 1 89 317 VAL A CA 1
ATOM 2481 C C . VAL A 1 317 ? 15.109 5.336 20.812 1 89 317 VAL A C 1
ATOM 2483 O O . VAL A 1 317 ? 14.5 6.121 21.547 1 89 317 VAL A O 1
ATOM 2486 N N . TYR A 1 318 ? 14.641 4.98 19.672 1 88.69 318 TYR A N 1
ATOM 2487 C CA . TYR A 1 318 ? 13.43 5.547 19.094 1 88.69 318 TYR A CA 1
ATOM 2488 C C . TYR A 1 318 ? 12.195 5.121 19.891 1 88.69 318 TYR A C 1
ATOM 2490 O O . TYR A 1 318 ? 12.203 4.07 20.547 1 88.69 318 TYR A O 1
ATOM 2498 N N . CYS A 1 319 ? 11.25 5.902 19.844 1 93.25 319 CYS A N 1
ATOM 2499 C CA . CYS A 1 319 ? 9.977 5.695 20.516 1 93.25 319 CYS A CA 1
ATOM 2500 C C . CYS A 1 319 ? 9.469 4.273 20.297 1 93.25 319 CYS A C 1
ATOM 2502 O O . CYS A 1 319 ? 9.367 3.816 19.156 1 93.25 319 CYS A O 1
ATOM 2504 N N . GLY A 1 320 ? 9.18 3.576 21.391 1 92.62 320 GLY A N 1
ATOM 2505 C CA . GLY A 1 320 ? 8.555 2.268 21.344 1 92.62 320 GLY A CA 1
ATOM 2506 C C . GLY A 1 320 ? 9.531 1.14 21.094 1 92.62 320 GLY A C 1
ATOM 2507 O O . GLY A 1 320 ? 9.141 -0.023 20.984 1 92.62 320 GLY A O 1
ATOM 2508 N N . HIS A 1 321 ? 10.773 1.417 20.984 1 90.94 321 HIS A N 1
ATOM 2509 C CA . HIS A 1 321 ? 11.766 0.387 20.688 1 90.94 321 HIS A CA 1
ATOM 2510 C C . HIS A 1 321 ? 12.516 -0.031 21.953 1 90.94 321 HIS A C 1
ATOM 2512 O O . HIS A 1 321 ? 12.461 0.662 22.969 1 90.94 321 HIS A O 1
ATOM 2518 N N . LYS A 1 322 ? 13.102 -1.205 21.844 1 91.38 322 LYS A N 1
ATOM 2519 C CA . LYS A 1 322 ? 13.977 -1.729 22.891 1 91.38 322 LYS A CA 1
ATOM 2520 C C . LYS A 1 322 ? 15.422 -1.799 22.406 1 91.38 322 LYS A C 1
ATOM 2522 O O . LYS A 1 322 ? 15.68 -2.006 21.219 1 91.38 322 LYS A O 1
ATOM 2527 N N . GLN A 1 323 ? 16.25 -1.483 23.266 1 91.19 323 GLN A N 1
ATOM 2528 C CA . GLN A 1 323 ? 17.672 -1.601 22.969 1 91.19 323 GLN A CA 1
ATOM 2529 C C . GLN A 1 323 ? 18.453 -2.068 24.203 1 91.19 323 GLN A C 1
ATOM 2531 O O . GLN A 1 323 ? 18.156 -1.663 25.328 1 91.19 323 GLN A O 1
ATOM 2536 N N . ASN A 1 324 ? 19.359 -3.029 23.938 1 91.56 324 ASN A N 1
ATOM 2537 C CA . ASN A 1 324 ? 20.25 -3.451 25.016 1 91.56 324 ASN A CA 1
ATOM 2538 C C . ASN A 1 324 ? 21.406 -2.473 25.188 1 91.56 324 ASN A C 1
ATOM 2540 O O . ASN A 1 324 ? 22.188 -2.246 24.25 1 91.56 324 ASN A O 1
ATOM 2544 N N . ILE A 1 325 ? 21.469 -1.87 26.25 1 85.38 325 ILE A N 1
ATOM 2545 C CA . ILE A 1 325 ? 22.547 -0.948 26.594 1 85.38 325 ILE A CA 1
ATOM 2546 C C . ILE A 1 325 ? 23.328 -1.474 27.797 1 85.38 325 ILE A C 1
ATOM 2548 O O . ILE A 1 325 ? 22.797 -1.489 28.922 1 85.38 325 ILE A O 1
ATOM 2552 N N . ASN A 1 326 ? 24.562 -1.844 27.531 1 85.88 326 ASN A N 1
ATOM 2553 C CA . ASN A 1 326 ? 25.453 -2.354 28.562 1 85.88 326 ASN A CA 1
ATOM 2554 C C . ASN A 1 326 ? 24.797 -3.5 29.344 1 85.88 326 ASN A C 1
ATOM 2556 O O . ASN A 1 326 ? 24.766 -3.482 30.578 1 85.88 326 ASN A O 1
ATOM 2560 N N . GLY A 1 327 ? 24.062 -4.422 28.594 1 90 327 GLY A N 1
ATOM 2561 C CA . GLY A 1 327 ? 23.516 -5.629 29.188 1 90 327 GLY A CA 1
ATOM 2562 C C . GLY A 1 327 ? 22.109 -5.434 29.734 1 90 327 GLY A C 1
ATOM 2563 O O . GLY A 1 327 ? 21.484 -6.383 30.203 1 90 327 GLY A O 1
ATOM 2564 N N . THR A 1 328 ? 21.688 -4.246 29.766 1 88.88 328 THR A N 1
ATOM 2565 C CA . THR A 1 328 ? 20.344 -3.953 30.234 1 88.88 328 THR A CA 1
ATOM 2566 C C . THR A 1 328 ? 19.438 -3.566 29.078 1 88.88 328 THR A C 1
ATOM 2568 O O . THR A 1 328 ? 19.75 -2.662 28.297 1 88.88 328 THR A O 1
ATOM 2571 N N . GLU A 1 329 ? 18.359 -4.262 28.938 1 92.12 329 GLU A N 1
ATOM 2572 C CA . GLU A 1 329 ? 17.375 -3.902 27.906 1 92.12 329 GLU A CA 1
ATOM 2573 C C . GLU A 1 329 ? 16.547 -2.691 28.344 1 92.12 329 GLU A C 1
ATOM 2575 O O . GLU A 1 329 ? 15.961 -2.691 29.422 1 92.12 329 GLU A O 1
ATOM 2580 N N . ILE A 1 330 ? 16.609 -1.702 27.594 1 88.5 330 ILE A N 1
ATOM 2581 C CA . ILE A 1 330 ? 15.852 -0.489 27.859 1 88.5 330 ILE A CA 1
ATOM 2582 C C . ILE A 1 330 ? 14.695 -0.371 26.875 1 88.5 330 ILE A C 1
ATOM 2584 O O . ILE A 1 330 ? 14.891 -0.545 25.656 1 88.5 330 ILE A O 1
ATOM 2588 N N . TYR A 1 331 ? 13.516 -0.212 27.375 1 91.69 331 TYR A N 1
ATOM 2589 C CA . TYR A 1 331 ? 12.367 0.133 26.547 1 91.69 331 TYR A CA 1
ATOM 2590 C C . TYR A 1 331 ? 12.156 1.642 26.516 1 91.69 331 TYR A C 1
ATOM 2592 O O . TYR A 1 331 ? 11.977 2.279 27.547 1 91.69 331 TYR A O 1
ATOM 2600 N N . ALA A 1 332 ? 12.211 2.225 25.297 1 93.25 332 ALA A N 1
ATOM 2601 C CA . ALA A 1 332 ? 12.047 3.666 25.125 1 93.25 332 ALA A CA 1
ATOM 2602 C C . ALA A 1 332 ? 10.578 4.035 24.953 1 93.25 332 ALA A C 1
ATOM 2604 O O . ALA A 1 332 ? 10.102 4.176 23.828 1 93.25 332 ALA A O 1
ATOM 2605 N N . GLY A 1 333 ? 9.969 4.238 26.062 1 94.75 333 GLY A N 1
ATOM 2606 C CA . GLY A 1 333 ? 8.539 4.508 26.047 1 94.75 333 GLY A CA 1
ATOM 2607 C C . GLY A 1 333 ? 8.211 5.988 26.125 1 94.75 333 GLY A C 1
ATOM 2608 O O . GLY A 1 333 ? 9.047 6.832 25.797 1 94.75 333 GLY A O 1
ATOM 2609 N N . SER A 1 334 ? 6.961 6.301 26.406 1 96.5 334 SER A N 1
ATOM 2610 C CA . SER A 1 334 ? 6.465 7.672 26.469 1 96.5 334 SER A CA 1
ATOM 2611 C C . SER A 1 334 ? 6.781 8.305 27.812 1 96.5 334 SER A C 1
ATOM 2613 O O . SER A 1 334 ? 6.996 7.605 28.812 1 96.5 334 SER A O 1
ATOM 2615 N N . CYS A 1 335 ? 6.844 9.602 27.859 1 96.56 335 CYS A N 1
ATOM 2616 C CA . CYS A 1 335 ? 6.895 10.367 29.094 1 96.56 335 CYS A CA 1
ATOM 2617 C C . CYS A 1 335 ? 5.613 10.18 29.906 1 96.56 335 CYS A C 1
ATOM 2619 O O . CYS A 1 335 ? 4.652 9.586 29.422 1 96.56 335 CYS A O 1
ATOM 2621 N N . GLU A 1 336 ? 5.621 10.641 31.062 1 96.44 336 GLU A N 1
ATOM 2622 C CA . GLU A 1 336 ? 4.5 10.461 31.969 1 96.44 336 GLU A CA 1
ATOM 2623 C C . GLU A 1 336 ? 3.275 11.242 31.5 1 96.44 336 GLU A C 1
ATOM 2625 O O . GLU A 1 336 ? 2.15 10.742 31.562 1 96.44 336 GLU A O 1
ATOM 2630 N N . ASN A 1 337 ? 3.498 12.516 31.016 1 98 337 ASN A N 1
ATOM 2631 C CA . ASN A 1 337 ? 2.406 13.383 30.594 1 98 337 ASN A CA 1
ATOM 2632 C C . ASN A 1 337 ? 2.652 13.938 29.188 1 98 337 ASN A C 1
ATOM 2634 O O . ASN A 1 337 ? 3.094 15.078 29.047 1 98 337 ASN A O 1
ATOM 2638 N N . PRO A 1 338 ? 2.184 13.203 28.188 1 98.44 338 PRO A N 1
ATOM 2639 C CA . PRO A 1 338 ? 2.436 13.648 26.812 1 98.44 338 PRO A CA 1
ATOM 2640 C C . PRO A 1 338 ? 1.875 15.047 26.547 1 98.44 338 PRO A C 1
ATOM 2642 O O . PRO A 1 338 ? 2.432 15.781 25.719 1 98.44 338 PRO A O 1
ATOM 2645 N N . SER A 1 339 ? 0.857 15.469 27.25 1 98.25 339 SER A N 1
ATOM 2646 C CA . SER A 1 339 ? 0.194 16.734 26.984 1 98.25 339 SER A CA 1
ATOM 2647 C C . SER A 1 339 ? 1.082 17.922 27.375 1 98.25 339 SER A C 1
ATOM 2649 O O . SER A 1 339 ? 0.807 19.062 27 1 98.25 339 SER A O 1
ATOM 2651 N N . ASP A 1 340 ? 2.152 17.641 28.094 1 98.5 340 ASP A N 1
ATOM 2652 C CA . ASP A 1 340 ? 3.074 18.688 28.5 1 98.5 340 ASP A CA 1
ATOM 2653 C C . ASP A 1 340 ? 4.109 18.969 27.422 1 98.5 340 ASP A C 1
ATOM 2655 O O . ASP A 1 340 ? 4.844 19.969 27.5 1 98.5 340 ASP A O 1
ATOM 2659 N N . PHE A 1 341 ? 4.156 18.172 26.406 1 98.62 341 PHE A N 1
ATOM 2660 C CA . PHE A 1 341 ? 5.227 18.266 25.406 1 98.62 341 PHE A CA 1
ATOM 2661 C C . PHE A 1 341 ? 4.68 18.719 24.062 1 98.62 341 PHE A C 1
ATOM 2663 O O . PHE A 1 341 ? 3.543 18.391 23.703 1 98.62 341 PHE A O 1
ATOM 2670 N N . ILE A 1 342 ? 5.547 19.406 23.328 1 98.62 342 ILE A N 1
ATOM 2671 C CA . ILE A 1 342 ? 5.242 19.703 21.938 1 98.62 342 ILE A CA 1
ATOM 2672 C C . ILE A 1 342 ? 5.641 18.531 21.047 1 98.62 342 ILE A C 1
ATOM 2674 O O . ILE A 1 342 ? 4.836 18.047 20.25 1 98.62 342 ILE A O 1
ATOM 2678 N N . SER A 1 343 ? 6.852 18.047 21.25 1 98.12 343 SER A N 1
ATOM 2679 C CA . SER A 1 343 ? 7.379 16.984 20.406 1 98.12 343 SER A CA 1
ATOM 2680 C C . SER A 1 343 ? 7.07 15.609 21 1 98.12 343 SER A C 1
ATOM 2682 O O . SER A 1 343 ? 7.32 15.367 22.188 1 98.12 343 SER A O 1
ATOM 2684 N N . TRP A 1 344 ? 6.523 14.727 20.203 1 97.94 344 TRP A N 1
ATOM 2685 C CA . TRP A 1 344 ? 6.238 13.352 20.625 1 97.94 344 TRP A CA 1
ATOM 2686 C C . TRP A 1 344 ? 7.488 12.484 20.531 1 97.94 344 TRP A C 1
ATOM 2688 O O . TRP A 1 344 ? 7.973 11.969 21.531 1 97.94 344 TRP A O 1
ATOM 2698 N N . ASP A 1 345 ? 8.078 12.453 19.375 1 95.81 345 ASP A N 1
ATOM 2699 C CA . ASP A 1 345 ? 9.18 11.523 19.156 1 95.81 345 ASP A CA 1
ATOM 2700 C C . ASP A 1 345 ? 10.375 12.227 18.516 1 95.81 345 ASP A C 1
ATOM 2702 O O . ASP A 1 345 ? 11.234 11.578 17.922 1 95.81 345 ASP A O 1
ATOM 2706 N N . GLY A 1 346 ? 10.367 13.523 18.547 1 94.5 346 GLY A N 1
ATOM 2707 C CA . GLY A 1 346 ? 11.43 14.312 17.953 1 94.5 346 GLY A CA 1
ATOM 2708 C C . GLY A 1 346 ? 11.109 14.805 16.547 1 94.5 346 GLY A C 1
ATOM 2709 O O . GLY A 1 346 ? 11.727 15.742 16.062 1 94.5 346 GLY A O 1
ATOM 2710 N N . VAL A 1 347 ? 10.094 14.195 15.93 1 95 347 VAL A N 1
ATOM 2711 C CA . VAL A 1 347 ? 9.688 14.555 14.578 1 95 347 VAL A CA 1
ATOM 2712 C C . VAL A 1 347 ? 8.219 14.977 14.57 1 95 347 VAL A C 1
ATOM 2714 O O . VAL A 1 347 ? 7.867 16.016 14 1 95 347 VAL A O 1
ATOM 2717 N N . HIS A 1 348 ? 7.398 14.203 15.258 1 97.56 348 HIS A N 1
ATOM 2718 C CA . HIS A 1 348 ? 5.957 14.43 15.273 1 97.56 348 HIS A CA 1
ATOM 2719 C C . HIS A 1 348 ? 5.531 15.172 16.531 1 97.56 348 HIS A C 1
ATOM 2721 O O . HIS A 1 348 ? 6.23 15.125 17.547 1 97.56 348 HIS A O 1
ATOM 2727 N N . TYR A 1 349 ? 4.434 15.867 16.406 1 98.69 349 TYR A N 1
ATOM 2728 C CA . TYR A 1 349 ? 3.893 16.578 17.562 1 98.69 349 TYR A CA 1
ATOM 2729 C C . TYR A 1 349 ? 2.998 15.68 18.391 1 98.69 349 TYR A C 1
ATOM 2731 O O . TYR A 1 349 ? 2.48 14.68 17.906 1 98.69 349 TYR A O 1
ATOM 2739 N N . THR A 1 350 ? 2.906 16.016 19.656 1 98.75 350 THR A N 1
ATOM 2740 C CA . THR A 1 350 ? 1.937 15.367 20.531 1 98.75 350 THR A CA 1
ATOM 2741 C C . THR A 1 350 ? 0.512 15.75 20.141 1 98.75 350 THR A C 1
ATOM 2743 O O . THR A 1 350 ? 0.305 16.719 19.406 1 98.75 350 THR A O 1
ATOM 2746 N N . GLU A 1 351 ? -0.454 15.008 20.656 1 98.75 351 GLU A N 1
ATOM 2747 C CA . GLU A 1 351 ? -1.861 15.352 20.469 1 98.75 351 GLU A CA 1
ATOM 2748 C C . GLU A 1 351 ? -2.148 16.781 20.953 1 98.75 351 GLU A C 1
ATOM 2750 O O . GLU A 1 351 ? -2.879 17.516 20.297 1 98.75 351 GLU A O 1
ATOM 2755 N N . ALA A 1 352 ? -1.585 17.141 22.062 1 98.81 352 ALA A N 1
ATOM 2756 C CA . ALA A 1 352 ? -1.813 18.469 22.625 1 98.81 352 ALA A CA 1
ATOM 2757 C C . ALA A 1 352 ? -1.296 19.562 21.688 1 98.81 352 ALA A C 1
ATOM 2759 O O . ALA A 1 352 ? -1.969 20.562 21.469 1 98.81 352 ALA A O 1
ATOM 2760 N N . ALA A 1 353 ? -0.123 19.359 21.219 1 98.88 353 ALA A N 1
ATOM 2761 C CA . ALA A 1 353 ? 0.456 20.328 20.297 1 98.88 353 ALA A CA 1
ATOM 2762 C C . ALA A 1 353 ? -0.324 20.375 18.984 1 98.88 353 ALA A C 1
ATOM 2764 O O . ALA A 1 353 ? -0.554 21.438 18.422 1 98.88 353 ALA A O 1
ATOM 2765 N N . ASN A 1 354 ? -0.719 19.203 18.469 1 98.88 354 ASN A N 1
ATOM 2766 C CA . ASN A 1 354 ? -1.547 19.141 17.281 1 98.88 354 ASN A CA 1
ATOM 2767 C C . ASN A 1 354 ? -2.854 19.906 17.453 1 98.88 354 ASN A C 1
ATOM 2769 O O . ASN A 1 354 ? -3.303 20.609 16.547 1 98.88 354 ASN A O 1
ATOM 2773 N N . ARG A 1 355 ? -3.453 19.75 18.594 1 98.69 355 ARG A N 1
ATOM 2774 C CA . ARG A 1 355 ? -4.691 20.469 18.906 1 98.69 355 ARG A CA 1
ATOM 2775 C C . ARG A 1 355 ? -4.48 21.969 18.859 1 98.69 355 ARG A C 1
ATOM 2777 O O . ARG A 1 355 ? -5.297 22.703 18.297 1 98.69 355 ARG A O 1
ATOM 2784 N N . TRP A 1 356 ? -3.426 22.375 19.469 1 98.44 356 TRP A N 1
ATOM 2785 C CA . TRP A 1 356 ? -3.113 23.797 19.484 1 98.44 356 TRP A CA 1
ATOM 2786 C C . TRP A 1 356 ? -2.99 24.344 18.062 1 98.44 356 TRP A C 1
ATOM 2788 O O . TRP A 1 356 ? -3.607 25.359 17.734 1 98.44 356 TRP A O 1
ATOM 2798 N N . VAL A 1 357 ? -2.225 23.641 17.25 1 98.62 357 VAL A N 1
ATOM 2799 C CA . VAL A 1 357 ? -1.984 24.094 15.883 1 98.62 357 VAL A CA 1
ATOM 2800 C C . VAL A 1 357 ? -3.293 24.078 15.094 1 98.62 357 VAL A C 1
ATOM 2802 O O . VAL A 1 357 ? -3.604 25.031 14.375 1 98.62 357 VAL A O 1
ATOM 2805 N N . ALA A 1 358 ? -4.07 23.016 15.211 1 98.62 358 ALA A N 1
ATOM 2806 C CA . ALA A 1 358 ? -5.336 22.891 14.492 1 98.62 358 ALA A CA 1
ATOM 2807 C C . ALA A 1 358 ? -6.27 24.047 14.82 1 98.62 358 ALA A C 1
ATOM 2809 O O . ALA A 1 358 ? -6.898 24.625 13.93 1 98.62 358 ALA A O 1
ATOM 2810 N N . HIS A 1 359 ? -6.316 24.422 16.062 1 96.81 359 HIS A N 1
ATOM 2811 C CA . HIS A 1 359 ? -7.184 25.516 16.484 1 96.81 359 HIS A CA 1
ATOM 2812 C C . HIS A 1 359 ? -6.746 26.844 15.867 1 96.81 359 HIS A C 1
ATOM 2814 O O . HIS A 1 359 ? -7.586 27.672 15.523 1 96.81 359 HIS A O 1
ATOM 2820 N N . ARG A 1 360 ? -5.527 27.016 15.75 1 95.94 360 ARG A N 1
ATOM 2821 C CA . ARG A 1 360 ? -4.996 28.266 15.227 1 95.94 360 ARG A CA 1
ATOM 2822 C C . ARG A 1 360 ? -5.223 28.375 13.719 1 95.94 360 ARG A C 1
ATOM 2824 O O . ARG A 1 360 ? -5.496 29.453 13.195 1 95.94 360 ARG A O 1
ATOM 2831 N N . ILE A 1 361 ? -5.133 27.266 13.016 1 97.62 361 ILE A N 1
ATOM 2832 C CA . ILE A 1 361 ? -5.176 27.359 11.562 1 97.62 361 ILE A CA 1
ATOM 2833 C C . ILE A 1 361 ? -6.629 27.312 11.086 1 97.62 361 ILE A C 1
ATOM 2835 O O . ILE A 1 361 ? -6.953 27.812 10.008 1 97.62 361 ILE A O 1
ATOM 2839 N N . THR A 1 362 ? -7.559 26.75 11.852 1 97.75 362 THR A N 1
ATOM 2840 C CA . THR A 1 362 ? -8.93 26.578 11.383 1 97.75 362 THR A CA 1
ATOM 2841 C C . THR A 1 362 ? -9.719 27.875 11.523 1 97.75 362 THR A C 1
ATOM 2843 O O . THR A 1 362 ? -10.773 28.031 10.914 1 97.75 362 THR A O 1
ATOM 2846 N N . ASN A 1 363 ? -9.227 28.859 12.273 1 95.06 363 ASN A N 1
ATOM 2847 C CA . ASN A 1 363 ? -9.938 30.125 12.453 1 95.06 363 ASN A CA 1
ATOM 2848 C C . ASN A 1 363 ? -9.57 31.141 11.375 1 95.06 363 ASN A C 1
ATOM 2850 O O . ASN A 1 363 ? -10.133 32.219 11.336 1 95.06 363 ASN A O 1
ATOM 2854 N N . GLY A 1 364 ? -8.641 30.844 10.578 1 93.44 364 GLY A N 1
ATOM 2855 C CA . GLY A 1 364 ? -8.328 31.672 9.414 1 93.44 364 GLY A CA 1
ATOM 2856 C C . GLY A 1 364 ? -7.156 32.594 9.648 1 93.44 364 GLY A C 1
ATOM 2857 O O . GLY A 1 364 ? -6.715 33.281 8.719 1 93.44 364 GLY A O 1
ATOM 2858 N N . SER A 1 365 ? -6.523 32.562 10.781 1 93.75 365 SER A N 1
ATOM 2859 C CA . SER A 1 365 ? -5.469 33.531 11.133 1 93.75 365 SER A CA 1
ATOM 2860 C C . SER A 1 365 ? -4.188 33.219 10.367 1 93.75 365 SER A C 1
ATOM 2862 O O . SER A 1 365 ? -3.361 34.125 10.164 1 93.75 365 SER A O 1
ATOM 2864 N N . PHE A 1 366 ? -4.043 32.031 9.898 1 97.56 366 PHE A N 1
ATOM 2865 C CA . PHE A 1 366 ? -2.812 31.625 9.219 1 97.56 366 PHE A CA 1
ATOM 2866 C C . PHE A 1 366 ? -3.096 31.219 7.777 1 97.56 366 PHE A C 1
ATOM 2868 O O . PHE A 1 366 ? -2.318 30.469 7.172 1 97.56 366 PHE A O 1
ATOM 2875 N N . SER A 1 367 ? -4.242 31.672 7.27 1 96.75 367 SER A N 1
ATOM 2876 C CA . SER A 1 367 ? -4.621 31.234 5.93 1 96.75 367 SER A CA 1
ATOM 2877 C C . SER A 1 367 ? -4.621 32.406 4.949 1 96.75 367 SER A C 1
ATOM 2879 O O . SER A 1 367 ? -4.738 33.562 5.359 1 96.75 367 SER A O 1
ATOM 2881 N N . ASP A 1 368 ? -4.371 32.188 3.785 1 97 368 ASP A N 1
ATOM 2882 C CA . ASP A 1 368 ? -4.488 33.125 2.67 1 97 368 ASP A CA 1
ATOM 2883 C C . ASP A 1 368 ? -5.395 32.562 1.577 1 97 368 ASP A C 1
ATOM 2885 O O . ASP A 1 368 ? -5.016 31.625 0.864 1 97 368 ASP A O 1
ATOM 2889 N N . PRO A 1 369 ? -6.633 33.125 1.33 1 95.75 369 PRO A N 1
ATOM 2890 C CA . PRO A 1 369 ? -7.207 34.25 2.047 1 95.75 369 PRO A CA 1
ATOM 2891 C C . PRO A 1 369 ? -7.484 33.938 3.518 1 95.75 369 PRO A C 1
ATOM 2893 O O . PRO A 1 369 ? -7.516 32.781 3.914 1 95.75 369 PRO A O 1
ATOM 2896 N N . SER A 1 370 ? -7.602 35 4.273 1 94.56 370 SER A N 1
ATOM 2897 C CA . SER A 1 370 ? -7.836 34.844 5.707 1 94.56 370 SER A CA 1
ATOM 2898 C C . SER A 1 370 ? -9.281 34.438 5.988 1 94.56 370 SER A C 1
ATOM 2900 O O . SER A 1 370 ? -10.086 35.281 6.414 1 94.56 370 SER A O 1
ATOM 2902 N N . LEU A 1 371 ? -9.625 33.188 5.777 1 93.81 371 LEU A N 1
ATOM 2903 C CA . LEU A 1 371 ? -10.945 32.625 5.996 1 93.81 371 LEU A CA 1
ATOM 2904 C C . LEU A 1 371 ? -10.859 31.406 6.91 1 93.81 371 LEU A C 1
ATOM 2906 O O . LEU A 1 371 ? -9.93 30.594 6.789 1 93.81 371 LEU A O 1
ATOM 2910 N N . PRO A 1 372 ? -11.852 31.391 7.836 1 96.44 372 PRO A N 1
ATOM 2911 C CA . PRO A 1 372 ? -11.953 30.125 8.578 1 96.44 372 PRO A CA 1
ATOM 2912 C C . PRO A 1 372 ? -12.227 28.938 7.672 1 96.44 372 PRO A C 1
ATOM 2914 O O . PRO A 1 372 ? -12.836 29.078 6.609 1 96.44 372 PRO A O 1
ATOM 2917 N N . ILE A 1 373 ? -11.844 27.797 8.141 1 98 373 ILE A N 1
ATOM 2918 C CA . ILE A 1 373 ? -11.906 26.594 7.32 1 98 373 ILE A CA 1
ATOM 2919 C C . ILE A 1 373 ? -13.359 26.297 6.949 1 98 373 ILE A C 1
ATOM 2921 O O . ILE A 1 373 ? -13.641 25.797 5.859 1 98 373 ILE A O 1
ATOM 2925 N N . LYS A 1 374 ? -14.32 26.672 7.715 1 97.44 374 LYS A N 1
ATOM 2926 C CA . LYS A 1 374 ? -15.742 26.438 7.445 1 97.44 374 LYS A CA 1
ATOM 2927 C C . LYS A 1 374 ? -16.25 27.359 6.34 1 97.44 374 LYS A C 1
ATOM 2929 O O . LYS A 1 374 ? -17.359 27.156 5.828 1 97.44 374 LYS A O 1
ATOM 2934 N N . HIS A 1 375 ? -15.406 28.312 5.934 1 96.88 375 HIS A N 1
ATOM 2935 C CA . HIS A 1 375 ? -15.773 29.219 4.852 1 96.88 375 HIS A CA 1
ATOM 2936 C C . HIS A 1 375 ? -14.805 29.094 3.68 1 96.88 375 HIS A C 1
ATOM 2938 O O . HIS A 1 375 ? -14.758 29.969 2.809 1 96.88 375 HIS A O 1
ATOM 2944 N N . ALA A 1 376 ? -14.102 28.031 3.656 1 97 376 ALA A N 1
ATOM 2945 C CA . ALA A 1 376 ? -12.992 27.891 2.709 1 97 376 ALA A CA 1
ATOM 2946 C C . ALA A 1 376 ? -13.516 27.672 1.29 1 97 376 ALA A C 1
ATOM 2948 O O . ALA A 1 376 ? -12.75 27.766 0.325 1 97 376 ALA A O 1
ATOM 2949 N N . CYS A 1 377 ? -14.82 27.438 1.086 1 96.88 377 CYS A N 1
ATOM 2950 C CA . CYS A 1 377 ? -15.383 27.203 -0.241 1 96.88 377 CYS A CA 1
ATOM 2951 C C . CYS A 1 377 ? -15.609 28.531 -0.972 1 96.88 377 CYS A C 1
ATOM 2953 O O . CYS A 1 377 ? -15.953 28.531 -2.156 1 96.88 377 CYS A O 1
ATOM 2955 N N . HIS A 1 378 ? -15.414 29.609 -0.275 1 93.69 378 HIS A N 1
ATOM 2956 C CA . HIS A 1 378 ? -15.609 30.922 -0.896 1 93.69 378 HIS A CA 1
ATOM 2957 C C . HIS A 1 378 ? -14.32 31.438 -1.518 1 93.69 378 HIS A C 1
ATOM 2959 O O . HIS A 1 378 ? -13.234 31.266 -0.953 1 93.69 378 HIS A O 1
ATOM 2965 N N . LYS A 1 379 ? -14.531 32.031 -2.701 1 88.06 379 LYS A N 1
ATOM 2966 C CA . LYS A 1 379 ? -13.391 32.625 -3.389 1 88.06 379 LYS A CA 1
ATOM 2967 C C . LYS A 1 379 ? -13.164 34.062 -2.906 1 88.06 379 LYS A C 1
ATOM 2969 O O . LYS A 1 379 ? -14.117 34.781 -2.615 1 88.06 379 LYS A O 1
ATOM 2974 N N . PRO A 1 380 ? -11.898 34.312 -2.75 1 72.75 380 PRO A N 1
ATOM 2975 C CA . PRO A 1 380 ? -11.648 35.688 -2.344 1 72.75 380 PRO A CA 1
ATOM 2976 C C . PRO A 1 380 ? -12.102 36.719 -3.391 1 72.75 380 PRO A C 1
ATOM 2978 O O . PRO A 1 380 ? -12.188 36.375 -4.578 1 72.75 380 PRO A O 1
ATOM 2981 N N . MET B 1 1 ? 27.609 -73.688 -44.125 1 31.17 1 MET B N 1
ATOM 2982 C CA . MET B 1 1 ? 26.5 -74 -43.219 1 31.17 1 MET B CA 1
ATOM 2983 C C . MET B 1 1 ? 26.297 -72.812 -42.25 1 31.17 1 MET B C 1
ATOM 2985 O O . MET B 1 1 ? 27.156 -72.562 -41.406 1 31.17 1 MET B O 1
ATOM 2989 N N . GLU B 1 2 ? 25.719 -71.688 -42.75 1 32.94 2 GLU B N 1
ATOM 2990 C CA . GLU B 1 2 ? 25.438 -70.312 -42.344 1 32.94 2 GLU B CA 1
ATOM 2991 C C . GLU B 1 2 ? 24.438 -70.312 -41.188 1 32.94 2 GLU B C 1
ATOM 2993 O O . GLU B 1 2 ? 23.281 -70.688 -41.344 1 32.94 2 GLU B O 1
ATOM 2998 N N . ASN B 1 3 ? 24.859 -70.562 -39.938 1 33.72 3 ASN B N 1
ATOM 2999 C CA . ASN B 1 3 ? 24.094 -70.625 -38.719 1 33.72 3 ASN B CA 1
ATOM 3000 C C . ASN B 1 3 ? 23.344 -69.375 -38.406 1 33.72 3 ASN B C 1
ATOM 3002 O O . ASN B 1 3 ? 23.969 -68.312 -38.156 1 33.72 3 ASN B O 1
ATOM 3006 N N . VAL B 1 4 ? 22.156 -69.062 -38.906 1 28.42 4 VAL B N 1
ATOM 3007 C CA . VAL B 1 4 ? 21.234 -67.938 -38.688 1 28.42 4 VAL B CA 1
ATOM 3008 C C . VAL B 1 4 ? 20.812 -67.938 -37.219 1 28.42 4 VAL B C 1
ATOM 3010 O O . VAL B 1 4 ? 20.188 -68.875 -36.75 1 28.42 4 VAL B O 1
ATOM 3013 N N . LYS B 1 5 ? 21.594 -67.25 -36.438 1 39.09 5 LYS B N 1
ATOM 3014 C CA . LYS B 1 5 ? 21.312 -67 -35.031 1 39.09 5 LYS B CA 1
ATOM 3015 C C . LYS B 1 5 ? 19.953 -66.312 -34.875 1 39.09 5 LYS B C 1
ATOM 3017 O O . LYS B 1 5 ? 19.75 -65.188 -35.344 1 39.09 5 LYS B O 1
ATOM 3022 N N . VAL B 1 6 ? 18.797 -67.125 -34.75 1 34.31 6 VAL B N 1
ATOM 3023 C CA . VAL B 1 6 ? 17.453 -66.625 -34.469 1 34.31 6 VAL B CA 1
ATOM 3024 C C . VAL B 1 6 ? 17.484 -65.812 -33.156 1 34.31 6 VAL B C 1
ATOM 3026 O O . VAL B 1 6 ? 17.844 -66.312 -32.094 1 34.31 6 VAL B O 1
ATOM 3029 N N . PHE B 1 7 ? 17.609 -64.5 -33.188 1 35.59 7 PHE B N 1
ATOM 3030 C CA . PHE B 1 7 ? 17.484 -63.562 -32.094 1 35.59 7 PHE B CA 1
ATOM 3031 C C . PHE B 1 7 ? 16.078 -63.562 -31.531 1 35.59 7 PHE B C 1
ATOM 3033 O O . PHE B 1 7 ? 15.125 -63.188 -32.25 1 35.59 7 PHE B O 1
ATOM 3040 N N . SER B 1 8 ? 15.68 -64.438 -30.625 1 33.28 8 SER B N 1
ATOM 3041 C CA . SER B 1 8 ? 14.422 -64.375 -29.875 1 33.28 8 SER B CA 1
ATOM 3042 C C . SER B 1 8 ? 14.25 -63.062 -29.172 1 33.28 8 SER B C 1
ATOM 3044 O O . SER B 1 8 ? 15.086 -62.656 -28.359 1 33.28 8 SER B O 1
ATOM 3046 N N . ILE B 1 9 ? 13.539 -62.094 -29.734 1 34.91 9 ILE B N 1
ATOM 3047 C CA . ILE B 1 9 ? 13.102 -60.812 -29.156 1 34.91 9 ILE B CA 1
ATOM 3048 C C . ILE B 1 9 ? 12.234 -61.094 -27.922 1 34.91 9 ILE B C 1
ATOM 3050 O O . ILE B 1 9 ? 11.156 -61.688 -28.031 1 34.91 9 ILE B O 1
ATOM 3054 N N . ILE B 1 10 ? 12.742 -61.312 -26.734 1 37.69 10 ILE B N 1
ATOM 3055 C CA . ILE B 1 10 ? 12.008 -61.312 -25.469 1 37.69 10 ILE B CA 1
ATOM 3056 C C . ILE B 1 10 ? 11.266 -60 -25.281 1 37.69 10 ILE B C 1
ATOM 3058 O O . ILE B 1 10 ? 11.891 -58.938 -25.188 1 37.69 10 ILE B O 1
ATOM 3062 N N . ILE B 1 11 ? 10.039 -59.906 -25.75 1 37.09 11 ILE B N 1
ATOM 3063 C CA . ILE B 1 11 ? 9.133 -58.812 -25.438 1 37.09 11 ILE B CA 1
ATOM 3064 C C . ILE B 1 11 ? 8.969 -58.688 -23.922 1 37.09 11 ILE B C 1
ATOM 3066 O O . ILE B 1 11 ? 8.43 -59.594 -23.281 1 37.09 11 ILE B O 1
ATOM 3070 N N . ALA B 1 12 ? 9.812 -58.031 -23.203 1 37.16 12 ALA B N 1
ATOM 3071 C CA . ALA B 1 12 ? 9.602 -57.656 -21.812 1 37.16 12 ALA B CA 1
ATOM 3072 C C . ALA B 1 12 ? 8.289 -56.906 -21.641 1 37.16 12 ALA B C 1
ATOM 3074 O O . ALA B 1 12 ? 8.117 -55.781 -22.188 1 37.16 12 ALA B O 1
ATOM 3075 N N . LEU B 1 13 ? 7.211 -57.594 -21.422 1 36.31 13 LEU B N 1
ATOM 3076 C CA . LEU B 1 13 ? 5.992 -57 -20.922 1 36.31 13 LEU B CA 1
ATOM 3077 C C . LEU B 1 13 ? 6.297 -56.031 -19.75 1 36.31 13 LEU B C 1
ATOM 3079 O O . LEU B 1 13 ? 6.758 -56.469 -18.703 1 36.31 13 LEU B O 1
ATOM 3083 N N . PHE B 1 14 ? 6.645 -54.781 -20.031 1 33.25 14 PHE B N 1
ATOM 3084 C CA . PHE B 1 14 ? 6.645 -53.75 -19 1 33.25 14 PHE B CA 1
ATOM 3085 C C . PHE B 1 14 ? 5.336 -53.75 -18.219 1 33.25 14 PHE B C 1
ATOM 3087 O O . PHE B 1 14 ? 4.281 -53.438 -18.766 1 33.25 14 PHE B O 1
ATOM 3094 N N . SER B 1 15 ? 5.223 -54.594 -17.219 1 34 15 SER B N 1
ATOM 3095 C CA . SER B 1 15 ? 4.145 -54.406 -16.25 1 34 15 SER B CA 1
ATOM 3096 C C . SER B 1 15 ? 4.055 -52.969 -15.789 1 34 15 SER B C 1
ATOM 3098 O O . SER B 1 15 ? 5.016 -52.406 -15.234 1 34 15 SER B O 1
ATOM 3100 N N . VAL B 1 16 ? 3.297 -52.156 -16.469 1 36.53 16 VAL B N 1
ATOM 3101 C CA . VAL B 1 16 ? 2.877 -50.906 -15.852 1 36.53 16 VAL B CA 1
ATOM 3102 C C . VAL B 1 16 ? 2.43 -51.156 -14.414 1 36.53 16 VAL B C 1
ATOM 3104 O O . VAL B 1 16 ? 1.442 -51.875 -14.188 1 36.53 16 VAL B O 1
ATOM 3107 N N . LEU B 1 17 ? 3.318 -51.25 -13.508 1 35.09 17 LEU B N 1
ATOM 3108 C CA . LEU B 1 17 ? 2.916 -51.094 -12.117 1 35.09 17 LEU B CA 1
ATOM 3109 C C . LEU B 1 17 ? 1.859 -50.031 -11.953 1 35.09 17 LEU B C 1
ATOM 3111 O O . LEU B 1 17 ? 2.129 -48.844 -12.211 1 35.09 17 LEU B O 1
ATOM 3115 N N . SER B 1 18 ? 0.625 -50.375 -12.18 1 35.44 18 SER B N 1
ATOM 3116 C CA . SER B 1 18 ? -0.412 -49.5 -11.609 1 35.44 18 SER B CA 1
ATOM 3117 C C . SER B 1 18 ? -0.042 -49.062 -10.203 1 35.44 18 SER B C 1
ATOM 3119 O O . SER B 1 18 ? 0.025 -49.875 -9.281 1 35.44 18 SER B O 1
ATOM 3121 N N . VAL B 1 19 ? 0.807 -48.125 -10.094 1 37.44 19 VAL B N 1
ATOM 3122 C CA . VAL B 1 19 ? 0.787 -47.469 -8.789 1 37.44 19 VAL B CA 1
ATOM 3123 C C . VAL B 1 19 ? -0.646 -47.406 -8.266 1 37.44 19 VAL B C 1
ATOM 3125 O O . VAL B 1 19 ? -1.505 -46.75 -8.875 1 37.44 19 VAL B O 1
ATOM 3128 N N . GLU B 1 20 ? -1.187 -48.375 -7.656 1 36.88 20 GLU B N 1
ATOM 3129 C CA . GLU B 1 20 ? -2.416 -48.375 -6.871 1 36.88 20 GLU B CA 1
ATOM 3130 C C . GLU B 1 20 ? -2.643 -47 -6.234 1 36.88 20 GLU B C 1
ATOM 3132 O O . GLU B 1 20 ? -1.782 -46.5 -5.508 1 36.88 20 GLU B O 1
ATOM 3137 N N . SER B 1 21 ? -3.309 -46.062 -6.891 1 41.78 21 SER B N 1
ATOM 3138 C CA . SER B 1 21 ? -4.047 -45 -6.211 1 41.78 21 SER B CA 1
ATOM 3139 C C . SER B 1 21 ? -4.609 -45.5 -4.875 1 41.78 21 SER B C 1
ATOM 3141 O O . SER B 1 21 ? -5.758 -45.938 -4.805 1 41.78 21 SER B O 1
ATOM 3143 N N . VAL B 1 22 ? -3.99 -46.406 -4.25 1 43 22 VAL B N 1
ATOM 3144 C CA . VAL B 1 22 ? -4.465 -47.031 -3.018 1 43 22 VAL B CA 1
ATOM 3145 C C . VAL B 1 22 ? -5.293 -46.031 -2.217 1 43 22 VAL B C 1
ATOM 3147 O O . VAL B 1 22 ? -6.426 -46.312 -1.829 1 43 22 VAL B O 1
ATOM 3150 N N . GLY B 1 23 ? -4.625 -45.25 -1.232 1 47.47 23 GLY B N 1
ATOM 3151 C CA . GLY B 1 23 ? -4.922 -44.812 0.123 1 47.47 23 GLY B CA 1
ATOM 3152 C C . GLY B 1 23 ? -5.836 -43.594 0.174 1 47.47 23 GLY B C 1
ATOM 3153 O O . GLY B 1 23 ? -5.98 -42.969 1.223 1 47.47 23 GLY B O 1
ATOM 3154 N N . LEU B 1 24 ? -6 -42.938 -0.832 1 57.91 24 LEU B N 1
ATOM 3155 C CA . LEU B 1 24 ? -6.816 -41.719 -0.745 1 57.91 24 LEU B CA 1
ATOM 3156 C C . LEU B 1 24 ? -8.266 -42.062 -0.421 1 57.91 24 LEU B C 1
ATOM 3158 O O . LEU B 1 24 ? -9.055 -41.188 -0.087 1 57.91 24 LEU B O 1
ATOM 3162 N N . LYS B 1 25 ? -8.852 -43.312 -0.774 1 59.03 25 LYS B N 1
ATOM 3163 C CA . LYS B 1 25 ? -10.273 -43.625 -0.677 1 59.03 25 LYS B CA 1
ATOM 3164 C C . LYS B 1 25 ? -10.805 -43.375 0.73 1 59.03 25 LYS B C 1
ATOM 3166 O O . LYS B 1 25 ? -11.953 -42.969 0.9 1 59.03 25 LYS B O 1
ATOM 3171 N N . ASP B 1 26 ? -9.898 -43.438 1.689 1 70.38 26 ASP B N 1
ATOM 3172 C CA . ASP B 1 26 ? -10.484 -43.344 3.023 1 70.38 26 ASP B CA 1
ATOM 3173 C C . ASP B 1 26 ? -10.242 -41.969 3.639 1 70.38 26 ASP B C 1
ATOM 3175 O O . ASP B 1 26 ? -10.711 -41.688 4.742 1 70.38 26 ASP B O 1
ATOM 3179 N N . LEU B 1 27 ? -9.633 -41.031 2.76 1 83.38 27 LEU B N 1
ATOM 3180 C CA . LEU B 1 27 ? -9.352 -39.75 3.422 1 83.38 27 LEU B CA 1
ATOM 3181 C C . LEU B 1 27 ? -10.492 -38.75 3.193 1 83.38 27 LEU B C 1
ATOM 3183 O O . LEU B 1 27 ? -10.93 -38.562 2.057 1 83.38 27 LEU B O 1
ATOM 3187 N N . LYS B 1 28 ? -10.93 -38.219 4.246 1 90.5 28 LYS B N 1
ATOM 3188 C CA . LYS B 1 28 ? -11.961 -37.188 4.172 1 90.5 28 LYS B CA 1
ATOM 3189 C C . LYS B 1 28 ? -11.414 -35.906 3.551 1 90.5 28 LYS B C 1
ATOM 3191 O O . LYS B 1 28 ? -10.258 -35.531 3.781 1 90.5 28 LYS B O 1
ATOM 3196 N N . THR B 1 29 ? -12.203 -35.219 2.721 1 93.88 29 THR B N 1
ATOM 3197 C CA . THR B 1 29 ? -11.828 -33.938 2.158 1 93.88 29 THR B CA 1
ATOM 3198 C C . THR B 1 29 ? -11.656 -32.875 3.262 1 93.88 29 THR B C 1
ATOM 3200 O O . THR B 1 29 ? -12.305 -32.969 4.305 1 93.88 29 THR B O 1
ATOM 3203 N N . CYS B 1 30 ? -10.734 -32.031 2.891 1 93.12 30 CYS B N 1
ATOM 3204 C CA . CYS B 1 30 ? -10.484 -30.922 3.816 1 93.12 30 CYS B CA 1
ATOM 3205 C C . CYS B 1 30 ? -11.531 -29.828 3.664 1 93.12 30 CYS B C 1
ATOM 3207 O O . CYS B 1 30 ? -11.891 -29.453 2.545 1 93.12 30 CYS B O 1
ATOM 3209 N N . ASN B 1 31 ? -12.492 -29.578 4.438 1 92.38 31 ASN B N 1
ATOM 3210 C CA . ASN B 1 31 ? -13.484 -28.5 4.414 1 92.38 31 ASN B CA 1
ATOM 3211 C C . ASN B 1 31 ? -12.852 -27.156 4.727 1 92.38 31 ASN B C 1
ATOM 3213 O O . ASN B 1 31 ? -13.125 -26.562 5.777 1 92.38 31 ASN B O 1
ATOM 3217 N N . PHE B 1 32 ? -12.102 -26.625 3.682 1 97.31 32 PHE B N 1
ATOM 3218 C CA . PHE B 1 32 ? -11.445 -25.344 3.908 1 97.31 32 PHE B CA 1
ATOM 3219 C C . PHE B 1 32 ? -12.469 -24.203 3.973 1 97.31 32 PHE B C 1
ATOM 3221 O O . PHE B 1 32 ? -13.227 -24 3.021 1 97.31 32 PHE B O 1
ATOM 3228 N N . GLY B 1 33 ? -12.453 -23.438 5.016 1 96 33 GLY B N 1
ATOM 3229 C CA . GLY B 1 33 ? -13.352 -22.297 5.184 1 96 33 GLY B CA 1
ATOM 3230 C C . GLY B 1 33 ? -12.805 -21.016 4.59 1 96 33 GLY B C 1
ATOM 3231 O O . GLY B 1 33 ? -13.562 -20.062 4.367 1 96 33 GLY B O 1
ATOM 3232 N N . ALA B 1 34 ? -11.516 -21.016 4.324 1 98.5 34 ALA B N 1
ATOM 3233 C CA . ALA B 1 34 ? -10.844 -19.812 3.824 1 98.5 34 ALA B CA 1
ATOM 3234 C C . ALA B 1 34 ? -9.539 -20.172 3.117 1 98.5 34 ALA B C 1
ATOM 3236 O O . ALA B 1 34 ? -8.992 -21.266 3.316 1 98.5 34 ALA B O 1
ATOM 3237 N N . VAL B 1 35 ? -9.117 -19.281 2.264 1 98.88 35 VAL B N 1
ATOM 3238 C CA . VAL B 1 35 ? -7.812 -19.359 1.616 1 98.88 35 VAL B CA 1
ATOM 3239 C C . VAL B 1 35 ? -7.047 -18.047 1.815 1 98.88 35 VAL B C 1
ATOM 3241 O O . VAL B 1 35 ? -7.609 -16.969 1.651 1 98.88 35 VAL B O 1
ATOM 3244 N N . TYR B 1 36 ? -5.84 -18.156 2.268 1 98.94 36 TYR B N 1
ATOM 3245 C CA . TYR B 1 36 ? -4.926 -17.016 2.33 1 98.94 36 TYR B CA 1
ATOM 3246 C C . TYR B 1 36 ? -3.748 -17.219 1.383 1 98.94 36 TYR B C 1
ATOM 3248 O O . TYR B 1 36 ? -3.062 -18.234 1.438 1 98.94 36 TYR B O 1
ATOM 3256 N N . ASN B 1 37 ? -3.543 -16.219 0.508 1 98.94 37 ASN B N 1
ATOM 3257 C CA . ASN B 1 37 ? -2.537 -16.359 -0.541 1 98.94 37 ASN B CA 1
ATOM 3258 C C . ASN B 1 37 ? -1.451 -15.297 -0.421 1 98.94 37 ASN B C 1
ATOM 3260 O O . ASN B 1 37 ? -1.746 -14.125 -0.164 1 98.94 37 ASN B O 1
ATOM 3264 N N . PHE B 1 38 ? -0.217 -15.695 -0.544 1 98.94 38 PHE B N 1
ATOM 3265 C CA . PHE B 1 38 ? 0.968 -14.844 -0.569 1 98.94 38 PHE B CA 1
ATOM 3266 C C . PHE B 1 38 ? 1.729 -15.016 -1.879 1 98.94 38 PHE B C 1
ATOM 3268 O O . PHE B 1 38 ? 1.974 -16.141 -2.316 1 98.94 38 PHE B O 1
ATOM 3275 N N . GLY B 1 39 ? 2.033 -13.875 -2.508 1 98.75 39 GLY B N 1
ATOM 3276 C CA . GLY B 1 39 ? 2.633 -14.109 -3.811 1 98.75 39 GLY B CA 1
ATOM 3277 C C . GLY B 1 39 ? 2.975 -12.836 -4.555 1 98.75 39 GLY B C 1
ATOM 3278 O O . GLY B 1 39 ? 3.229 -11.797 -3.936 1 98.75 39 GLY B O 1
ATOM 3279 N N . ASP B 1 40 ? 3.172 -12.977 -5.891 1 97.88 40 ASP B N 1
ATOM 3280 C CA . ASP B 1 40 ? 3.525 -11.891 -6.801 1 97.88 40 ASP B CA 1
ATOM 3281 C C . ASP B 1 40 ? 2.457 -11.711 -7.879 1 97.88 40 ASP B C 1
ATOM 3283 O O . ASP B 1 40 ? 1.275 -11.969 -7.637 1 97.88 40 ASP B O 1
ATOM 3287 N N . SER B 1 41 ? 2.766 -11.227 -9.062 1 96.94 41 SER B N 1
ATOM 3288 C CA . SER B 1 41 ? 1.8 -10.867 -10.094 1 96.94 41 SER B CA 1
ATOM 3289 C C . SER B 1 41 ? 1.052 -12.094 -10.602 1 96.94 41 SER B C 1
ATOM 3291 O O . SER B 1 41 ? -0.06 -11.984 -11.125 1 96.94 41 SER B O 1
ATOM 3293 N N . ASN B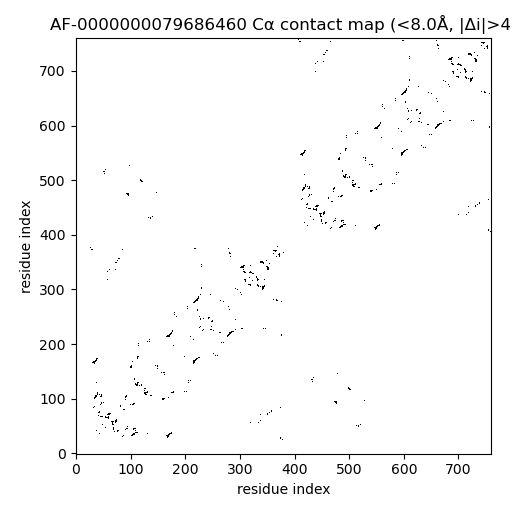 1 42 ? 1.639 -13.281 -10.406 1 98.25 42 ASN B N 1
ATOM 3294 C CA . ASN B 1 42 ? 1.001 -14.508 -10.891 1 98.25 42 ASN B CA 1
ATOM 3295 C C . ASN B 1 42 ? -0.222 -14.867 -10.055 1 98.25 42 ASN B C 1
ATOM 3297 O O . ASN B 1 42 ? -1.027 -15.711 -10.453 1 98.25 42 ASN B O 1
ATOM 3301 N N . SER B 1 43 ? -0.343 -14.211 -8.891 1 98.75 43 SER B N 1
ATOM 3302 C CA . SER B 1 43 ? -1.504 -14.516 -8.062 1 98.75 43 SER B CA 1
ATOM 3303 C C . SER B 1 43 ? -2.113 -13.242 -7.477 1 98.75 43 SER B C 1
ATOM 3305 O O . SER B 1 43 ? -2.928 -13.305 -6.555 1 98.75 43 SER B O 1
ATOM 3307 N N . ASP B 1 44 ? -1.698 -12.078 -7.984 1 98.06 44 ASP B N 1
ATOM 3308 C CA . ASP B 1 44 ? -2.254 -10.797 -7.555 1 98.06 44 ASP B CA 1
ATOM 3309 C C . ASP B 1 44 ? -3.662 -10.594 -8.109 1 98.06 44 ASP B C 1
ATOM 3311 O O . ASP B 1 44 ? -3.861 -10.578 -9.328 1 98.06 44 ASP B O 1
ATOM 3315 N N . THR B 1 45 ? -4.621 -10.422 -7.223 1 98.12 45 THR B N 1
ATOM 3316 C CA . THR B 1 45 ? -6.004 -10.258 -7.652 1 98.12 45 THR B CA 1
ATOM 3317 C C . THR B 1 45 ? -6.43 -8.797 -7.562 1 98.12 45 THR B C 1
ATOM 3319 O O . THR B 1 45 ? -7.625 -8.492 -7.512 1 98.12 45 THR B O 1
ATOM 3322 N N . GLY B 1 46 ? -5.438 -7.922 -7.406 1 96.81 46 GLY B N 1
ATOM 3323 C CA . GLY B 1 46 ? -5.773 -6.508 -7.441 1 96.81 46 GLY B CA 1
ATOM 3324 C C . GLY B 1 46 ? -5.09 -5.703 -6.352 1 96.81 46 GLY B C 1
ATOM 3325 O O . GLY B 1 46 ? -5.352 -4.508 -6.199 1 96.81 46 GLY B O 1
ATOM 3326 N N . GLY B 1 47 ? -4.266 -6.34 -5.562 1 96.31 47 GLY B N 1
ATOM 3327 C CA . GLY B 1 47 ? -3.539 -5.617 -4.531 1 96.31 47 GLY B CA 1
ATOM 3328 C C . GLY B 1 47 ? -2.656 -4.516 -5.086 1 96.31 47 GLY B C 1
ATOM 3329 O O . GLY B 1 47 ? -2.617 -3.41 -4.539 1 96.31 47 GLY B O 1
ATOM 3330 N N . GLY B 1 48 ? -1.941 -4.832 -6.152 1 94.19 48 GLY B N 1
ATOM 3331 C CA . GLY B 1 48 ? -1.107 -3.834 -6.805 1 94.19 48 GLY B CA 1
ATOM 3332 C C . GLY B 1 48 ? -1.897 -2.656 -7.344 1 94.19 48 GLY B C 1
ATOM 3333 O O . GLY B 1 48 ? -1.459 -1.509 -7.242 1 94.19 48 GLY B O 1
ATOM 3334 N N . THR B 1 49 ? -3.023 -2.945 -7.891 1 93.69 49 THR B N 1
ATOM 3335 C CA . THR B 1 49 ? -3.887 -1.9 -8.43 1 93.69 49 THR B CA 1
ATOM 3336 C C . THR B 1 49 ? -4.402 -0.996 -7.316 1 93.69 49 THR B C 1
ATOM 3338 O O . THR B 1 49 ? -4.48 0.223 -7.484 1 93.69 49 THR B O 1
ATOM 3341 N N . ALA B 1 50 ? -4.773 -1.561 -6.238 1 95 50 ALA B N 1
ATOM 3342 C CA . ALA B 1 50 ? -5.27 -0.782 -5.105 1 95 50 ALA B CA 1
ATOM 3343 C C . ALA B 1 50 ? -4.184 0.132 -4.551 1 95 50 ALA B C 1
ATOM 3345 O O . ALA B 1 50 ? -4.449 1.285 -4.203 1 95 50 ALA B O 1
ATOM 3346 N N . ALA B 1 51 ? -2.982 -0.352 -4.527 1 94.81 51 ALA B N 1
ATOM 3347 C CA . ALA B 1 51 ? -1.892 0.377 -3.883 1 94.81 51 ALA B CA 1
ATOM 3348 C C . ALA B 1 51 ? -1.257 1.376 -4.848 1 94.81 51 ALA B C 1
ATOM 3350 O O . ALA B 1 51 ? -0.777 2.432 -4.426 1 94.81 51 ALA B O 1
ATOM 3351 N N . PHE B 1 52 ? -1.253 1.044 -6.145 1 92.31 52 PHE B N 1
ATOM 3352 C CA . PHE B 1 52 ? -0.479 1.832 -7.094 1 92.31 52 PHE B CA 1
ATOM 3353 C C . PHE B 1 52 ? -1.303 2.139 -8.344 1 92.31 52 PHE B C 1
ATOM 3355 O O . PHE B 1 52 ? -2.348 2.789 -8.258 1 92.31 52 PHE B O 1
ATOM 3362 N N . TRP B 1 53 ? -0.935 1.557 -9.477 1 86.88 53 TRP B N 1
ATOM 3363 C CA . TRP B 1 53 ? -1.575 1.895 -10.742 1 86.88 53 TRP B CA 1
ATOM 3364 C C . TRP B 1 53 ? -2.566 0.812 -11.164 1 86.88 53 TRP B C 1
ATOM 3366 O O . TRP B 1 53 ? -2.326 -0.377 -10.938 1 86.88 53 TRP B O 1
ATOM 3376 N N . PRO B 1 54 ? -3.625 1.296 -11.734 1 82.75 54 PRO B N 1
ATOM 3377 C CA . PRO B 1 54 ? -4.602 0.314 -12.211 1 82.75 54 PRO B CA 1
ATOM 3378 C C . PRO B 1 54 ? -4.062 -0.551 -13.352 1 82.75 54 PRO B C 1
ATOM 3380 O O . PRO B 1 54 ? -3.283 -0.073 -14.18 1 82.75 54 PRO B O 1
ATOM 3383 N N . ALA B 1 55 ? -4.484 -1.842 -13.172 1 77.56 55 ALA B N 1
ATOM 3384 C CA . ALA B 1 55 ? -4.312 -2.666 -14.359 1 77.56 55 ALA B CA 1
ATOM 3385 C C . ALA B 1 55 ? -5.23 -2.199 -15.492 1 77.56 55 ALA B C 1
ATOM 3387 O O . ALA B 1 55 ? -6.43 -2.01 -15.281 1 77.56 55 ALA B O 1
ATOM 3388 N N . GLY B 1 56 ? -4.641 -1.805 -16.594 1 82.25 56 GLY B N 1
ATOM 3389 C CA . GLY B 1 56 ? -5.453 -1.242 -17.656 1 82.25 56 GLY B CA 1
ATOM 3390 C C . GLY B 1 56 ? -5.941 -2.283 -18.641 1 82.25 56 GLY B C 1
ATOM 3391 O O . GLY B 1 56 ? -5.582 -3.459 -18.547 1 82.25 56 GLY B O 1
ATOM 3392 N N . LYS B 1 57 ? -6.922 -1.815 -19.406 1 90.31 57 LYS B N 1
ATOM 3393 C CA . LYS B 1 57 ? -7.289 -2.648 -20.547 1 90.31 57 LYS B CA 1
ATOM 3394 C C . LYS B 1 57 ? -6.059 -3.08 -21.344 1 90.31 57 LYS B C 1
ATOM 3396 O O . LYS B 1 57 ? -5.074 -2.34 -21.422 1 90.31 57 LYS B O 1
ATOM 3401 N N . PRO B 1 58 ? -6.07 -4.395 -21.781 1 95.69 58 PRO B N 1
ATOM 3402 C CA . PRO B 1 58 ? -7.215 -5.289 -21.953 1 95.69 58 PRO B CA 1
ATOM 3403 C C . PRO B 1 58 ? -7.281 -6.383 -20.891 1 95.69 58 PRO B C 1
ATOM 3405 O O . PRO B 1 58 ? -8.008 -7.363 -21.047 1 95.69 58 PRO B O 1
ATOM 3408 N N . CYS B 1 59 ? -6.641 -6.227 -19.812 1 96 59 CYS B N 1
ATOM 3409 C CA . CYS B 1 59 ? -6.688 -7.234 -18.766 1 96 59 CYS B CA 1
ATOM 3410 C C . CYS B 1 59 ? -8.125 -7.461 -18.297 1 96 59 CYS B C 1
ATOM 3412 O O . CYS B 1 59 ? -8.898 -6.512 -18.172 1 96 59 CYS B O 1
ATOM 3414 N N . GLY B 1 60 ? -8.438 -8.695 -18.047 1 97.12 60 GLY B N 1
ATOM 3415 C CA . GLY B 1 60 ? -9.742 -9.055 -17.5 1 97.12 60 GLY B CA 1
ATOM 3416 C C . GLY B 1 60 ? -10.797 -9.25 -18.578 1 97.12 60 GLY B C 1
ATOM 3417 O O . GLY B 1 60 ? -11.938 -9.609 -18.281 1 97.12 60 GLY B O 1
ATOM 3418 N N . GLU B 1 61 ? -10.492 -9.117 -19.797 1 97.19 61 GLU B N 1
ATOM 3419 C CA . GLU B 1 61 ? -11.469 -9.031 -20.875 1 97.19 61 GLU B CA 1
ATOM 3420 C C . GLU B 1 61 ? -12.203 -10.359 -21.062 1 97.19 61 GLU B C 1
ATOM 3422 O O . GLU B 1 61 ? -13.367 -10.375 -21.484 1 97.19 61 GLU B O 1
ATOM 3427 N N . THR B 1 62 ? -11.609 -11.461 -20.734 1 97.75 62 THR B N 1
ATOM 3428 C CA . THR B 1 62 ? -12.18 -12.75 -21.109 1 97.75 62 THR B CA 1
ATOM 3429 C C . THR B 1 62 ? -13.156 -13.234 -20.047 1 97.75 62 THR B C 1
ATOM 3431 O O . THR B 1 62 ? -14.008 -14.086 -20.312 1 97.75 62 THR B O 1
ATOM 3434 N N . PHE B 1 63 ? -13.07 -12.703 -18.844 1 98 63 PHE B N 1
ATOM 3435 C CA . PHE B 1 63 ? -13.938 -13.25 -17.797 1 98 63 PHE B CA 1
ATOM 3436 C C . PHE B 1 63 ? -14.648 -12.133 -17.031 1 98 63 PHE B C 1
ATOM 3438 O O . PHE B 1 63 ? -15.867 -12.148 -16.891 1 98 63 PHE B O 1
ATOM 3445 N N . PHE B 1 64 ? -13.914 -11.141 -16.609 1 96 64 PHE B N 1
ATOM 3446 C CA . PHE B 1 64 ? -14.469 -10.102 -15.742 1 96 64 PHE B CA 1
ATOM 3447 C C . PHE B 1 64 ? -15.102 -8.992 -16.562 1 96 64 PHE B C 1
ATOM 3449 O O . PHE B 1 64 ? -15.883 -8.188 -16.047 1 96 64 PHE B O 1
ATOM 3456 N N . GLY B 1 65 ? -14.688 -8.844 -17.844 1 95.31 65 GLY B N 1
ATOM 3457 C CA . GLY B 1 65 ? -15.227 -7.828 -18.734 1 95.31 65 GLY B CA 1
ATOM 3458 C C . GLY B 1 65 ? -14.633 -6.453 -18.5 1 95.31 65 GLY B C 1
ATOM 3459 O O . GLY B 1 65 ? -15.031 -5.477 -19.141 1 95.31 65 GLY B O 1
ATOM 3460 N N . ARG B 1 66 ? -13.727 -6.352 -17.578 1 92.88 66 ARG B N 1
ATOM 3461 C CA . ARG B 1 66 ? -13.016 -5.129 -17.219 1 92.88 66 ARG B CA 1
ATOM 3462 C C . ARG B 1 66 ? -11.758 -5.445 -16.422 1 92.88 66 ARG B C 1
ATOM 3464 O O . ARG B 1 66 ? -11.625 -6.543 -15.859 1 92.88 66 ARG B O 1
ATOM 3471 N N . PRO B 1 67 ? -10.836 -4.48 -16.391 1 94.31 67 PRO B N 1
ATOM 3472 C CA . PRO B 1 67 ? -9.68 -4.711 -15.523 1 94.31 67 PRO B CA 1
ATOM 3473 C C . PRO B 1 67 ? -10.062 -4.801 -14.047 1 94.31 67 PRO B C 1
ATOM 3475 O O . PRO B 1 67 ? -10.805 -3.955 -13.539 1 94.31 67 PRO B O 1
ATOM 3478 N N . VAL B 1 68 ? -9.586 -5.871 -13.383 1 93.56 68 VAL B N 1
ATOM 3479 C CA . VAL B 1 68 ? -9.891 -6.047 -11.969 1 93.56 68 VAL B CA 1
ATOM 3480 C C . VAL B 1 68 ? -8.602 -6.328 -11.195 1 93.56 68 VAL B C 1
ATOM 3482 O O . VAL B 1 68 ? -8.633 -6.855 -10.086 1 93.56 68 VAL B O 1
ATOM 3485 N N . GLY B 1 69 ? -7.461 -6.035 -11.852 1 94.5 69 GLY B N 1
ATOM 3486 C CA . GLY B 1 69 ? -6.195 -6.043 -11.141 1 94.5 69 GLY B CA 1
ATOM 3487 C C . GLY B 1 69 ? -5.367 -7.285 -11.406 1 94.5 69 GLY B C 1
ATOM 3488 O O . GLY B 1 69 ? -4.254 -7.418 -10.898 1 94.5 69 GLY B O 1
ATOM 3489 N N . ARG B 1 70 ? -5.898 -8.203 -12.18 1 97 70 ARG B N 1
ATOM 3490 C CA . ARG B 1 70 ? -5.148 -9.391 -12.594 1 97 70 ARG B CA 1
ATOM 3491 C C . ARG B 1 70 ? -4.309 -9.102 -13.836 1 97 70 ARG B C 1
ATOM 3493 O O . ARG B 1 70 ? -4.77 -8.43 -14.766 1 97 70 ARG B O 1
ATOM 3500 N N . GLY B 1 71 ? -3.09 -9.578 -13.836 1 94.69 71 GLY B N 1
ATOM 3501 C CA . GLY B 1 71 ? -2.166 -9.344 -14.938 1 94.69 71 GLY B CA 1
ATOM 3502 C C . GLY B 1 71 ? -2.361 -10.297 -16.094 1 94.69 71 GLY B C 1
ATOM 3503 O O . GLY B 1 71 ? -1.392 -10.828 -16.641 1 94.69 71 GLY B O 1
ATOM 3504 N N . CYS B 1 72 ? -3.631 -10.586 -16.406 1 97 72 CYS B N 1
ATOM 3505 C CA . CYS B 1 72 ? -3.941 -11.453 -17.547 1 97 72 CYS B CA 1
ATOM 3506 C C . CYS B 1 72 ? -5.32 -11.133 -18.109 1 97 72 CYS B C 1
ATOM 3508 O O . CYS B 1 72 ? -5.953 -10.156 -17.703 1 97 72 CYS B O 1
ATOM 3510 N N . ASP B 1 73 ? -5.785 -11.883 -19.062 1 98.19 73 ASP B N 1
ATOM 3511 C CA . ASP B 1 73 ? -7.035 -11.625 -19.766 1 98.19 73 ASP B CA 1
ATOM 3512 C C . ASP B 1 73 ? -8.234 -12.031 -18.922 1 98.19 73 ASP B C 1
ATOM 3514 O O . ASP B 1 73 ? -9.375 -11.695 -19.25 1 98.19 73 ASP B O 1
ATOM 3518 N N . GLY B 1 74 ? -7.992 -12.758 -17.828 1 98.44 74 GLY B N 1
ATOM 3519 C CA . GLY B 1 74 ? -9.094 -13.227 -17 1 98.44 74 GLY B CA 1
ATOM 3520 C C . GLY B 1 74 ? -8.648 -13.734 -15.648 1 98.44 74 GLY B C 1
ATOM 3521 O O . GLY B 1 74 ? -8.031 -13 -14.875 1 98.44 74 GLY B O 1
ATOM 3522 N N . ARG B 1 75 ? -8.906 -15.023 -15.383 1 98.5 75 ARG B N 1
ATOM 3523 C CA . ARG B 1 75 ? -8.68 -15.633 -14.078 1 98.5 75 ARG B CA 1
ATOM 3524 C C . ARG B 1 75 ? -7.258 -16.172 -13.969 1 98.5 75 ARG B C 1
ATOM 3526 O O . ARG B 1 75 ? -6.668 -16.594 -14.961 1 98.5 75 ARG B O 1
ATOM 3533 N N . LEU B 1 76 ? -6.746 -16.094 -12.789 1 98.88 76 LEU B N 1
ATOM 3534 C CA . LEU B 1 76 ? -5.438 -16.641 -12.453 1 98.88 76 LEU B CA 1
ATOM 3535 C C . LEU B 1 76 ? -5.562 -18.031 -11.852 1 98.88 76 LEU B C 1
ATOM 3537 O O . LEU B 1 76 ? -6.672 -18.484 -11.555 1 98.88 76 LEU B O 1
ATOM 3541 N N . ILE B 1 77 ? -4.426 -18.688 -11.641 1 98.88 77 ILE B N 1
ATOM 3542 C CA . ILE B 1 77 ? -4.398 -20.016 -11.023 1 98.88 77 ILE B CA 1
ATOM 3543 C C . ILE B 1 77 ? -5.109 -19.969 -9.68 1 98.88 77 ILE B C 1
ATOM 3545 O O . ILE B 1 77 ? -5.906 -20.844 -9.359 1 98.88 77 ILE B O 1
ATOM 3549 N N . ILE B 1 78 ? -4.898 -18.938 -8.883 1 98.88 78 ILE B N 1
ATOM 3550 C CA . ILE B 1 78 ? -5.48 -18.797 -7.551 1 98.88 78 ILE B CA 1
ATOM 3551 C C . ILE B 1 78 ? -7 -18.719 -7.656 1 98.88 78 ILE B C 1
ATOM 3553 O O . ILE B 1 78 ? -7.715 -19.203 -6.777 1 98.88 78 ILE B O 1
ATOM 3557 N N . ASP B 1 79 ? -7.539 -18.094 -8.703 1 98.88 79 ASP B N 1
ATOM 3558 C CA . ASP B 1 79 ? -8.984 -18.016 -8.906 1 98.88 79 ASP B CA 1
ATOM 3559 C C . ASP B 1 79 ? -9.57 -19.406 -9.164 1 98.88 79 ASP B C 1
ATOM 3561 O O . ASP B 1 79 ? -10.602 -19.766 -8.594 1 98.88 79 ASP B O 1
ATOM 3565 N N . PHE B 1 80 ? -8.914 -20.172 -9.977 1 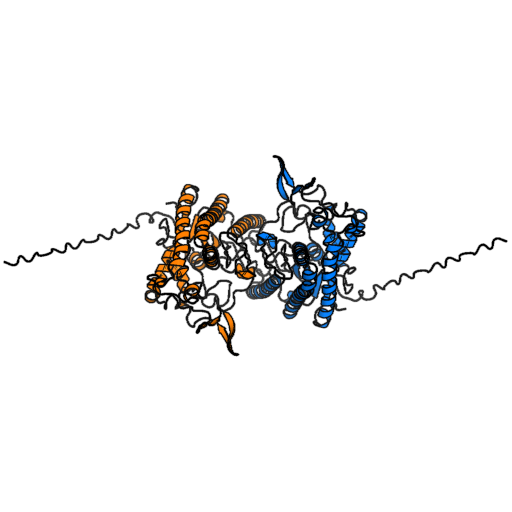98.88 80 PHE B N 1
ATOM 3566 C CA . PHE B 1 80 ? -9.391 -21.516 -10.281 1 98.88 80 PHE B CA 1
ATOM 3567 C C . PHE B 1 80 ? -9.289 -22.422 -9.062 1 98.88 80 PHE B C 1
ATOM 3569 O O . PHE B 1 80 ? -10.117 -23.297 -8.867 1 98.88 80 PHE B O 1
ATOM 3576 N N . ILE B 1 81 ? -8.242 -22.219 -8.266 1 98.81 81 ILE B N 1
ATOM 3577 C CA . ILE B 1 81 ? -8.125 -22.969 -7.016 1 98.81 81 ILE B CA 1
ATOM 3578 C C . ILE B 1 81 ? -9.305 -22.641 -6.102 1 98.81 81 ILE B C 1
ATOM 3580 O O . ILE B 1 81 ? -9.945 -23.531 -5.551 1 98.81 81 ILE B O 1
ATOM 3584 N N . ALA B 1 82 ? -9.586 -21.344 -5.941 1 98.75 82 ALA B N 1
ATOM 3585 C CA . ALA B 1 82 ? -10.719 -20.938 -5.113 1 98.75 82 ALA B CA 1
ATOM 3586 C C . ALA B 1 82 ? -12.016 -21.578 -5.609 1 98.75 82 ALA B C 1
ATOM 3588 O O . ALA B 1 82 ? -12.781 -22.141 -4.82 1 98.75 82 ALA B O 1
ATOM 3589 N N . GLU B 1 83 ? -12.227 -21.562 -6.906 1 98.44 83 GLU B N 1
ATOM 3590 C CA . GLU B 1 83 ? -13.422 -22.141 -7.5 1 98.44 83 GLU B CA 1
ATOM 3591 C C . GLU B 1 83 ? -13.492 -23.641 -7.227 1 98.44 83 GLU B C 1
ATOM 3593 O O . GLU B 1 83 ? -14.555 -24.172 -6.891 1 98.44 83 GLU B O 1
ATOM 3598 N N . HIS B 1 84 ? -12.367 -24.266 -7.414 1 98.19 84 HIS B N 1
ATOM 3599 C CA . HIS B 1 84 ? -12.297 -25.719 -7.207 1 98.19 84 HIS B CA 1
ATOM 3600 C C . HIS B 1 84 ? -12.641 -26.078 -5.766 1 98.19 84 HIS B C 1
ATOM 3602 O O . HIS B 1 84 ? -13.203 -27.141 -5.508 1 98.19 84 HIS B O 1
ATOM 3608 N N . LEU B 1 85 ? -12.352 -25.219 -4.824 1 98.25 85 LEU B N 1
ATOM 3609 C CA . LEU B 1 85 ? -12.602 -25.453 -3.404 1 98.25 85 LEU B CA 1
ATOM 3610 C C . LEU B 1 85 ? -14 -25 -3.018 1 98.25 85 LEU B C 1
ATOM 3612 O O . LEU B 1 85 ? -14.398 -25.094 -1.854 1 98.25 85 LEU B O 1
ATOM 3616 N N . GLY B 1 86 ? -14.773 -24.391 -3.957 1 97.75 86 GLY B N 1
ATOM 3617 C CA . GLY B 1 86 ? -16.125 -23.906 -3.691 1 97.75 86 GLY B CA 1
ATOM 3618 C C . GLY B 1 86 ? -16.141 -22.578 -2.959 1 97.75 86 GLY B C 1
ATOM 3619 O O . GLY B 1 86 ? -17.094 -22.266 -2.244 1 97.75 86 GLY B O 1
ATOM 3620 N N . LEU B 1 87 ? -15.117 -21.812 -3.059 1 98.25 87 LEU B N 1
ATOM 3621 C CA . LEU B 1 87 ? -14.984 -20.531 -2.4 1 98.25 87 LEU B CA 1
ATOM 3622 C C . LEU B 1 87 ? -15.031 -19.391 -3.416 1 98.25 87 LEU B C 1
ATOM 3624 O O . LEU B 1 87 ? -14.758 -19.594 -4.602 1 98.25 87 LEU B O 1
ATOM 3628 N N . PRO B 1 88 ? -15.422 -18.172 -2.967 1 98 88 PRO B N 1
ATOM 3629 C CA . PRO B 1 88 ? -15.328 -17.016 -3.865 1 98 88 PRO B CA 1
ATOM 3630 C C . PRO B 1 88 ? -13.891 -16.641 -4.191 1 98 88 PRO B C 1
ATOM 3632 O O . PRO B 1 88 ? -12.961 -17.047 -3.486 1 98 88 PRO B O 1
ATOM 3635 N N . HIS B 1 89 ? -13.742 -15.883 -5.301 1 98.5 89 HIS B N 1
ATOM 3636 C CA . HIS B 1 89 ? -12.43 -15.32 -5.594 1 98.5 89 HIS B CA 1
ATOM 3637 C C . HIS B 1 89 ? -11.938 -14.453 -4.441 1 98.5 89 HIS B C 1
ATOM 3639 O O . HIS B 1 89 ? -12.719 -13.727 -3.822 1 98.5 89 HIS B O 1
ATOM 3645 N N . LEU B 1 90 ? -10.656 -14.477 -4.254 1 98.69 90 LEU B N 1
ATOM 3646 C CA . LEU B 1 90 ? -10.094 -13.797 -3.094 1 98.69 90 LEU B CA 1
ATOM 3647 C C . LEU B 1 90 ? -10.023 -12.289 -3.328 1 98.69 90 LEU B C 1
ATOM 3649 O O . LEU B 1 90 ? -9.562 -11.844 -4.383 1 98.69 90 LEU B O 1
ATOM 3653 N N . SER B 1 91 ? -10.461 -11.523 -2.314 1 98.06 91 SER B N 1
ATOM 3654 C CA . SER B 1 91 ? -10.25 -10.078 -2.299 1 98.06 91 SER B CA 1
ATOM 3655 C C . SER B 1 91 ? -8.82 -9.742 -1.89 1 98.06 91 SER B C 1
ATOM 3657 O O . SER B 1 91 ? -8.25 -10.383 -1.002 1 98.06 91 SER B O 1
ATOM 3659 N N . PRO B 1 92 ? -8.242 -8.781 -2.611 1 98.25 92 PRO B N 1
ATOM 3660 C CA . PRO B 1 92 ? -6.914 -8.328 -2.182 1 98.25 92 PRO B CA 1
ATOM 3661 C C . PRO B 1 92 ? -6.949 -7.57 -0.855 1 98.25 92 PRO B C 1
ATOM 3663 O O . PRO B 1 92 ? -7.809 -6.711 -0.654 1 98.25 92 PRO B O 1
ATOM 3666 N N . TYR B 1 93 ? -5.977 -7.852 -0.025 1 98.5 93 TYR B N 1
ATOM 3667 C CA . TYR B 1 93 ? -5.938 -7.309 1.328 1 98.5 93 TYR B CA 1
ATOM 3668 C C . TYR B 1 93 ? -5.906 -5.785 1.304 1 98.5 93 TYR B C 1
ATOM 3670 O O . TYR B 1 93 ? -6.566 -5.129 2.117 1 98.5 93 TYR B O 1
ATOM 3678 N N . LEU B 1 94 ? -5.242 -5.145 0.38 1 97.75 94 LEU B N 1
ATOM 3679 C CA . LEU B 1 94 ? -5.023 -3.703 0.404 1 97.75 94 LEU B CA 1
ATOM 3680 C C . LEU B 1 94 ? -6.152 -2.971 -0.313 1 97.75 94 LEU B C 1
ATOM 3682 O O . LEU B 1 94 ? -6.164 -1.739 -0.365 1 97.75 94 LEU B O 1
ATOM 3686 N N . ASP B 1 95 ? -7.09 -3.674 -0.862 1 96.62 95 ASP B N 1
ATOM 3687 C CA . ASP B 1 95 ? -8.242 -3.043 -1.501 1 96.62 95 ASP B CA 1
ATOM 3688 C C . ASP B 1 95 ? -9.359 -2.793 -0.492 1 96.62 95 ASP B C 1
ATOM 3690 O O . ASP B 1 95 ? -9.977 -3.738 0.006 1 96.62 95 ASP B O 1
ATOM 3694 N N . SER B 1 96 ? -9.656 -1.532 -0.259 1 95.94 96 SER B N 1
ATOM 3695 C CA . SER B 1 96 ? -10.602 -1.175 0.799 1 95.94 96 SER B CA 1
ATOM 3696 C C . SER B 1 96 ? -12.008 -0.971 0.244 1 95.94 96 SER B C 1
ATOM 3698 O O . SER B 1 96 ? -12.93 -0.649 0.99 1 95.94 96 SER B O 1
ATOM 3700 N N . ILE B 1 97 ? -12.195 -1.159 -1.093 1 94 97 ILE B N 1
ATOM 3701 C CA . ILE B 1 97 ? -13.477 -0.848 -1.714 1 94 97 ILE B CA 1
ATOM 3702 C C . ILE B 1 97 ? -14.109 -2.123 -2.273 1 94 97 ILE B C 1
ATOM 3704 O O . ILE B 1 97 ? -13.531 -2.764 -3.16 1 94 97 ILE B O 1
ATOM 3708 N N . GLY B 1 98 ? -15.234 -2.496 -1.81 1 90 98 GLY B N 1
ATOM 3709 C CA . GLY B 1 98 ? -16 -3.582 -2.387 1 90 98 GLY B CA 1
ATOM 3710 C C . GLY B 1 98 ? -15.414 -4.949 -2.117 1 90 98 GLY B C 1
ATOM 3711 O O . GLY B 1 98 ? -15.57 -5.871 -2.92 1 90 98 GLY B O 1
ATOM 3712 N N . THR B 1 99 ? -14.75 -5.102 -1.056 1 93.25 99 THR B N 1
ATOM 3713 C CA . THR B 1 99 ? -14.07 -6.367 -0.786 1 93.25 99 THR B CA 1
ATOM 3714 C C . THR B 1 99 ? -14.727 -7.094 0.384 1 93.25 99 THR B C 1
ATOM 3716 O O . THR B 1 99 ? -15.461 -6.484 1.169 1 93.25 99 THR B O 1
ATOM 3719 N N . SER B 1 100 ? -14.562 -8.414 0.447 1 95.19 100 SER B N 1
ATOM 3720 C CA . SER B 1 100 ? -14.961 -9.289 1.542 1 95.19 100 SER B CA 1
ATOM 3721 C C . SER B 1 100 ? -13.859 -10.289 1.882 1 95.19 100 SER B C 1
ATOM 3723 O O . SER B 1 100 ? -13.25 -10.883 0.986 1 95.19 100 SER B O 1
ATOM 3725 N N . PHE B 1 101 ? -13.672 -10.422 3.162 1 97.69 101 PHE B N 1
ATOM 3726 C CA . PHE B 1 101 ? -12.609 -11.312 3.611 1 97.69 101 PHE B CA 1
ATOM 3727 C C . PHE B 1 101 ? -13.18 -12.508 4.363 1 97.69 101 PHE B C 1
ATOM 3729 O O . PHE B 1 101 ? -12.445 -13.234 5.035 1 97.69 101 PHE B O 1
ATOM 3736 N N . ARG B 1 102 ? -14.445 -12.711 4.199 1 97.06 102 ARG B N 1
ATOM 3737 C CA . ARG B 1 102 ? -15.141 -13.789 4.895 1 97.06 102 ARG B CA 1
ATOM 3738 C C . ARG B 1 102 ? -14.492 -15.133 4.602 1 97.06 102 ARG B C 1
ATOM 3740 O O . ARG B 1 102 ? -14.43 -16 5.473 1 97.06 102 ARG B O 1
ATOM 3747 N N . TYR B 1 103 ? -13.992 -15.312 3.381 1 98.19 103 TYR B N 1
ATOM 3748 C CA . TYR B 1 103 ? -13.484 -16.609 2.957 1 98.19 103 TYR B CA 1
ATOM 3749 C C . TYR B 1 103 ? -12 -16.531 2.607 1 98.19 103 TYR B C 1
ATOM 3751 O O . TYR B 1 103 ? -11.5 -17.328 1.811 1 98.19 103 TYR B O 1
ATOM 3759 N N . GLY B 1 104 ? -11.32 -15.516 3.145 1 98.44 104 GLY B N 1
ATOM 3760 C CA . GLY B 1 104 ? -9.891 -15.422 2.92 1 98.44 104 GLY B CA 1
ATOM 3761 C C . GLY B 1 104 ? -9.461 -14.078 2.348 1 98.44 104 GLY B C 1
ATOM 3762 O O . GLY B 1 104 ? -10.281 -13.164 2.213 1 98.44 104 GLY B O 1
ATOM 3763 N N . ALA B 1 105 ? -8.203 -13.969 2.078 1 98.88 105 ALA B N 1
ATOM 3764 C CA . ALA B 1 105 ? -7.59 -12.734 1.581 1 98.88 105 ALA B CA 1
ATOM 3765 C C . ALA B 1 105 ? -6.363 -13.039 0.727 1 98.88 105 ALA B C 1
ATOM 3767 O O . ALA B 1 105 ? -5.715 -14.078 0.9 1 98.88 105 ALA B O 1
ATOM 3768 N N . ASN B 1 106 ? -6.141 -12.156 -0.207 1 98.94 106 ASN B N 1
ATOM 3769 C CA . ASN B 1 106 ? -4.961 -12.242 -1.06 1 98.94 106 ASN B CA 1
ATOM 3770 C C . ASN B 1 106 ? -3.951 -11.148 -0.735 1 98.94 106 ASN B C 1
ATOM 3772 O O . ASN B 1 106 ? -4.27 -9.961 -0.817 1 98.94 106 ASN B O 1
ATOM 3776 N N . PHE B 1 107 ? -2.727 -11.555 -0.394 1 98.88 107 PHE B N 1
ATOM 3777 C CA . PHE B 1 107 ? -1.688 -10.602 -0.013 1 98.88 107 PHE B CA 1
ATOM 3778 C C . PHE B 1 107 ? -0.665 -10.445 -1.132 1 98.88 107 PHE B C 1
ATOM 3780 O O . PHE B 1 107 ? 0.257 -9.633 -1.026 1 98.88 107 PHE B O 1
ATOM 3787 N N . ALA B 1 108 ? -0.92 -11.133 -2.24 1 98.75 108 ALA B N 1
ATOM 3788 C CA . ALA B 1 108 ? -0.007 -11.086 -3.379 1 98.75 108 ALA B CA 1
ATOM 3789 C C . ALA B 1 108 ? -0.048 -9.711 -4.051 1 98.75 108 ALA B C 1
ATOM 3791 O O . ALA B 1 108 ? -1.12 -9.125 -4.207 1 98.75 108 ALA B O 1
ATOM 3792 N N . ILE B 1 109 ? 1.143 -9.289 -4.406 1 96.69 109 ILE B N 1
ATOM 3793 C CA . ILE B 1 109 ? 1.279 -8.031 -5.141 1 96.69 109 ILE B CA 1
ATOM 3794 C C . ILE B 1 109 ? 2.268 -8.211 -6.289 1 96.69 109 ILE B C 1
ATOM 3796 O O . ILE B 1 109 ? 3.295 -8.875 -6.137 1 96.69 109 ILE B O 1
ATOM 3800 N N . GLY B 1 110 ? 1.925 -7.582 -7.402 1 94.81 110 GLY B N 1
ATOM 3801 C CA . GLY B 1 110 ? 2.826 -7.625 -8.547 1 94.81 110 GLY B CA 1
ATOM 3802 C C . GLY B 1 110 ? 4.234 -7.168 -8.211 1 94.81 110 GLY B C 1
ATOM 3803 O O . GLY B 1 110 ? 4.418 -6.141 -7.551 1 94.81 110 GLY B O 1
ATOM 3804 N N . GLY B 1 111 ? 5.242 -7.926 -8.672 1 93.75 111 GLY B N 1
ATOM 3805 C CA . GLY B 1 111 ? 6.637 -7.551 -8.516 1 93.75 111 GLY B CA 1
ATOM 3806 C C . GLY B 1 111 ? 7.223 -7.98 -7.18 1 93.75 111 GLY B C 1
ATOM 3807 O O . GLY B 1 111 ? 8.414 -7.785 -6.926 1 93.75 111 GLY B O 1
ATOM 3808 N N . SER B 1 112 ? 6.449 -8.594 -6.309 1 96 112 SER B N 1
ATOM 3809 C CA . SER B 1 112 ? 6.934 -8.977 -4.984 1 96 112 SER B CA 1
ATOM 3810 C C . SER B 1 112 ? 8.023 -10.039 -5.082 1 96 112 SER B C 1
ATOM 3812 O O . SER B 1 112 ? 7.961 -10.922 -5.941 1 96 112 SER B O 1
ATOM 3814 N N . THR B 1 113 ? 8.961 -9.922 -4.219 1 96.06 113 THR B N 1
ATOM 3815 C CA . THR B 1 113 ? 10.016 -10.906 -4.02 1 96.06 113 THR B CA 1
ATOM 3816 C C . THR B 1 113 ? 9.906 -11.539 -2.635 1 96.06 113 THR B C 1
ATOM 3818 O O . THR B 1 113 ? 9.172 -11.047 -1.776 1 96.06 113 THR B O 1
ATOM 3821 N N . ILE B 1 114 ? 10.547 -12.664 -2.516 1 97.75 114 ILE B N 1
ATOM 3822 C CA . ILE B 1 114 ? 10.672 -13.25 -1.185 1 97.75 114 ILE B CA 1
ATOM 3823 C C . ILE B 1 114 ? 11.594 -12.383 -0.327 1 97.75 114 ILE B C 1
ATOM 3825 O O . ILE B 1 114 ? 11.195 -11.891 0.731 1 97.75 114 ILE B O 1
ATOM 3829 N N . ARG B 1 115 ? 12.758 -12.172 -0.882 1 93.38 115 ARG B N 1
ATOM 3830 C CA . ARG B 1 115 ? 13.727 -11.328 -0.191 1 93.38 115 ARG B CA 1
ATOM 3831 C C . ARG B 1 115 ? 13.539 -9.859 -0.56 1 93.38 115 ARG B C 1
ATOM 3833 O O . ARG B 1 115 ? 13.445 -9.516 -1.74 1 93.38 115 ARG B O 1
ATOM 3840 N N . PRO B 1 116 ? 13.539 -9.016 0.486 1 88.5 116 PRO B N 1
ATOM 3841 C CA . PRO B 1 116 ? 13.477 -7.59 0.148 1 88.5 116 PRO B CA 1
ATOM 3842 C C . PRO B 1 116 ? 14.625 -7.148 -0.756 1 88.5 116 PRO B C 1
ATOM 3844 O O . PRO B 1 116 ? 15.766 -7.598 -0.58 1 88.5 116 PRO B O 1
ATOM 3847 N N . GLN B 1 117 ? 14.25 -6.359 -1.717 1 81.25 117 GLN B N 1
ATOM 3848 C CA . GLN B 1 117 ? 15.25 -5.84 -2.645 1 81.25 117 GLN B CA 1
ATOM 3849 C C . GLN B 1 117 ? 15.516 -4.355 -2.393 1 81.25 117 GLN B C 1
ATOM 3851 O O . GLN B 1 117 ? 14.609 -3.615 -2.008 1 81.25 117 GLN B O 1
ATOM 3856 N N . ASN B 1 118 ? 16.734 -3.961 -2.396 1 75.38 118 ASN B N 1
ATOM 3857 C CA . ASN B 1 118 ? 17.062 -2.545 -2.297 1 75.38 118 ASN B CA 1
ATOM 3858 C C . ASN B 1 118 ? 16.875 -1.829 -3.633 1 75.38 118 ASN B C 1
ATOM 3860 O O . ASN B 1 118 ? 17.828 -1.28 -4.188 1 75.38 118 ASN B O 1
ATOM 3864 N N . GLU B 1 119 ? 15.805 -2.076 -4.23 1 71.38 119 GLU B N 1
ATOM 3865 C CA . GLU B 1 119 ? 15.398 -1.44 -5.48 1 71.38 119 GLU B CA 1
ATOM 3866 C C . GLU B 1 119 ? 14.016 -0.805 -5.352 1 71.38 119 GLU B C 1
ATOM 3868 O O . GLU B 1 119 ? 13.344 -0.974 -4.336 1 71.38 119 GLU B O 1
ATOM 3873 N N . SER B 1 120 ? 13.797 0.173 -6.207 1 66.44 120 SER B N 1
ATOM 3874 C CA . SER B 1 120 ? 12.5 0.848 -6.137 1 66.44 120 SER B CA 1
ATOM 3875 C C . SER B 1 120 ? 11.578 0.383 -7.258 1 66.44 120 SER B C 1
ATOM 3877 O O . SER B 1 120 ? 12.039 -0.117 -8.281 1 66.44 120 SER B O 1
ATOM 3879 N N . MET B 1 121 ? 10.312 0.494 -6.984 1 65.19 121 MET B N 1
ATOM 3880 C CA . MET B 1 121 ? 9.297 0.168 -7.98 1 65.19 121 MET B CA 1
ATOM 3881 C C . MET B 1 121 ? 9.461 1.022 -9.234 1 65.19 121 MET B C 1
ATOM 3883 O O . MET B 1 121 ? 9.289 0.534 -10.352 1 65.19 121 MET B O 1
ATOM 3887 N N . SER B 1 122 ? 9.883 2.16 -8.961 1 62.09 122 SER B N 1
ATOM 3888 C CA . SER B 1 122 ? 9.992 3.088 -10.086 1 62.09 122 SER B CA 1
ATOM 3889 C C . SER B 1 122 ? 11.188 2.748 -10.969 1 62.09 122 SER B C 1
ATOM 3891 O O . SER B 1 122 ? 11.18 3.033 -12.164 1 62.09 122 SER B O 1
ATOM 3893 N N . LEU B 1 123 ? 12.156 2.121 -10.367 1 62.94 123 LEU B N 1
ATOM 3894 C CA . LEU B 1 123 ? 13.367 1.86 -11.133 1 62.94 123 LEU B CA 1
ATOM 3895 C C . LEU B 1 123 ? 13.281 0.511 -11.844 1 62.94 123 LEU B C 1
ATOM 3897 O O . LEU B 1 123 ? 13.523 0.419 -13.047 1 62.94 123 LEU B O 1
ATOM 3901 N N . ASN B 1 124 ? 12.852 -0.492 -11 1 64.31 124 ASN B N 1
ATOM 3902 C CA . ASN B 1 124 ? 12.969 -1.826 -11.578 1 64.31 124 ASN B CA 1
ATOM 3903 C C . ASN B 1 124 ? 11.703 -2.648 -11.352 1 64.31 124 ASN B C 1
ATOM 3905 O O . ASN B 1 124 ? 11.719 -3.873 -11.492 1 64.31 124 ASN B O 1
ATOM 3909 N N . GLY B 1 125 ? 10.656 -2.018 -10.977 1 68.31 125 GLY B N 1
ATOM 3910 C CA . GLY B 1 125 ? 9.375 -2.697 -10.852 1 68.31 125 GLY B CA 1
ATOM 3911 C C . GLY B 1 125 ? 9.297 -3.6 -9.633 1 68.31 125 GLY B C 1
ATOM 3912 O O . GLY B 1 125 ? 8.422 -4.469 -9.555 1 68.31 125 GLY B O 1
ATOM 3913 N N . VAL B 1 126 ? 10.227 -3.445 -8.836 1 76.25 126 VAL B N 1
ATOM 3914 C CA . VAL B 1 126 ? 10.219 -4.273 -7.633 1 76.25 126 VAL B CA 1
ATOM 3915 C C . VAL B 1 126 ? 9.258 -3.686 -6.609 1 76.25 126 VAL B C 1
ATOM 3917 O O . VAL B 1 126 ? 9.328 -2.498 -6.281 1 76.25 126 VAL B O 1
ATOM 3920 N N . SER B 1 127 ? 8.375 -4.551 -6.188 1 87.56 127 SER B N 1
ATOM 3921 C CA . SER B 1 127 ? 7.363 -4.145 -5.223 1 87.56 127 SER B CA 1
ATOM 3922 C C . SER B 1 127 ? 7.973 -3.941 -3.838 1 87.56 127 SER B C 1
ATOM 3924 O O . SER B 1 127 ? 8.844 -4.707 -3.418 1 87.56 127 SER B O 1
ATOM 3926 N N . PRO B 1 128 ? 7.5 -2.963 -3.16 1 90.06 128 PRO B N 1
ATOM 3927 C CA . PRO B 1 128 ? 7.938 -2.807 -1.772 1 90.06 128 PRO B CA 1
ATOM 3928 C C . PRO B 1 128 ? 7.316 -3.842 -0.838 1 90.06 128 PRO B C 1
ATOM 3930 O O . PRO B 1 128 ? 7.641 -3.881 0.352 1 90.06 128 PRO B O 1
ATOM 3933 N N . PHE B 1 129 ? 6.477 -4.691 -1.353 1 93.56 129 PHE B N 1
ATOM 3934 C CA . PHE B 1 129 ? 5.75 -5.652 -0.532 1 93.56 129 PHE B CA 1
ATOM 3935 C C . PHE B 1 129 ? 6.352 -7.047 -0.674 1 93.56 129 PHE B C 1
ATOM 3937 O O . PHE B 1 129 ? 5.691 -7.969 -1.157 1 93.56 129 PHE B O 1
ATOM 3944 N N . SER B 1 130 ? 7.578 -7.148 -0.186 1 95.25 130 SER B N 1
ATOM 3945 C CA . SER B 1 130 ? 8.219 -8.461 -0.131 1 95.25 130 SER B CA 1
ATOM 3946 C C . SER B 1 130 ? 7.434 -9.422 0.754 1 95.25 130 SER B C 1
ATOM 3948 O O . SER B 1 130 ? 6.488 -9.016 1.436 1 95.25 130 SER B O 1
ATOM 3950 N N . LEU B 1 131 ? 7.816 -10.672 0.707 1 98.31 131 LEU B N 1
ATOM 3951 C CA . LEU B 1 131 ? 7.078 -11.703 1.423 1 98.31 131 LEU B CA 1
ATOM 3952 C C . LEU B 1 131 ? 7 -11.391 2.912 1 98.31 131 LEU B C 1
ATOM 3954 O O . LEU B 1 131 ? 5.969 -11.617 3.547 1 98.31 131 LEU B O 1
ATOM 3958 N N . ASP B 1 132 ? 8.086 -10.891 3.479 1 96.62 132 ASP B N 1
ATOM 3959 C CA . ASP B 1 132 ? 8.07 -10.562 4.902 1 96.62 132 ASP B CA 1
ATOM 3960 C C . ASP B 1 132 ? 7.008 -9.508 5.211 1 96.62 132 ASP B C 1
ATOM 3962 O O . ASP B 1 132 ? 6.32 -9.594 6.23 1 96.62 132 ASP B O 1
ATOM 3966 N N . ILE B 1 133 ? 6.859 -8.555 4.305 1 95.88 133 ILE B N 1
ATOM 3967 C CA . ILE B 1 133 ? 5.844 -7.523 4.492 1 95.88 133 ILE B CA 1
ATOM 3968 C C . ILE B 1 133 ? 4.453 -8.141 4.355 1 95.88 133 ILE B C 1
ATOM 3970 O O . ILE B 1 133 ? 3.541 -7.809 5.117 1 95.88 133 ILE B O 1
ATOM 3974 N N . GLN B 1 134 ? 4.266 -9.055 3.387 1 98.5 134 GLN B N 1
ATOM 3975 C CA . GLN B 1 134 ? 2.982 -9.727 3.238 1 98.5 134 GLN B CA 1
ATOM 3976 C C . GLN B 1 134 ? 2.609 -10.492 4.508 1 98.5 134 GLN B C 1
ATOM 3978 O O . GLN B 1 134 ? 1.438 -10.531 4.891 1 98.5 134 GLN B O 1
ATOM 3983 N N . ILE B 1 135 ? 3.586 -11.047 5.195 1 98.69 135 ILE B N 1
ATOM 3984 C CA . ILE B 1 135 ? 3.352 -11.781 6.43 1 98.69 135 ILE B CA 1
ATOM 3985 C C . ILE B 1 135 ? 2.975 -10.812 7.547 1 98.69 135 ILE B C 1
ATOM 3987 O O . ILE B 1 135 ? 2.062 -11.078 8.336 1 98.69 135 ILE B O 1
ATOM 3991 N N . VAL B 1 136 ? 3.629 -9.672 7.617 1 96.88 136 VAL B N 1
ATOM 3992 C CA . VAL B 1 136 ? 3.281 -8.633 8.578 1 96.88 136 VAL B CA 1
ATOM 3993 C C . VAL B 1 136 ? 1.842 -8.18 8.352 1 96.88 136 VAL B C 1
ATOM 3995 O O . VAL B 1 136 ? 1.08 -8.008 9.312 1 96.88 136 VAL B O 1
ATOM 3998 N N . GLN B 1 137 ? 1.508 -7.996 7.09 1 97.75 137 GLN B N 1
ATOM 3999 C CA . GLN B 1 137 ? 0.144 -7.617 6.738 1 97.75 137 GLN B CA 1
ATOM 4000 C C . GLN B 1 137 ? -0.859 -8.664 7.211 1 97.75 137 GLN B C 1
ATOM 4002 O O . GLN B 1 137 ? -1.909 -8.32 7.762 1 97.75 137 GLN B O 1
ATOM 4007 N N . PHE B 1 138 ? -0.521 -9.922 7.012 1 98.62 138 PHE B N 1
ATOM 4008 C CA . PHE B 1 138 ? -1.406 -11 7.445 1 98.62 138 PHE B CA 1
ATOM 4009 C C . PHE B 1 138 ? -1.599 -10.961 8.961 1 98.62 138 PHE B C 1
ATOM 4011 O O . PHE B 1 138 ? -2.717 -11.125 9.453 1 98.62 138 PHE B O 1
ATOM 4018 N N . ASP B 1 139 ? -0.501 -10.828 9.703 1 97.06 139 ASP B N 1
ATOM 4019 C CA . ASP B 1 139 ? -0.592 -10.797 11.156 1 97.06 139 ASP B CA 1
ATOM 4020 C C . ASP B 1 139 ? -1.49 -9.656 11.625 1 97.06 139 ASP B C 1
ATOM 4022 O O . ASP B 1 139 ? -2.324 -9.836 12.516 1 97.06 139 ASP B O 1
ATOM 4026 N N . GLN B 1 140 ? -1.347 -8.531 11 1 94.56 140 GLN B N 1
ATOM 4027 C CA . GLN B 1 140 ? -2.197 -7.387 11.32 1 94.56 140 GLN B CA 1
ATOM 4028 C C . GLN B 1 140 ? -3.648 -7.66 10.938 1 94.56 140 GLN B C 1
ATOM 4030 O O . GLN B 1 140 ? -4.566 -7.328 11.695 1 94.56 140 GLN B O 1
ATOM 4035 N N . PHE B 1 141 ? -3.818 -8.211 9.797 1 97 141 PHE B N 1
ATOM 4036 C CA . PHE B 1 141 ? -5.145 -8.57 9.297 1 97 141 PHE B CA 1
ATOM 4037 C C . PHE B 1 141 ? -5.871 -9.469 10.297 1 97 141 PHE B C 1
ATOM 4039 O O . PHE B 1 141 ? -7.027 -9.211 10.641 1 97 141 PHE B O 1
ATOM 4046 N N . LYS B 1 142 ? -5.168 -10.484 10.703 1 97 142 LYS B N 1
ATOM 4047 C CA . LYS B 1 142 ? -5.75 -11.438 11.641 1 97 142 LYS B CA 1
ATOM 4048 C C . LYS B 1 142 ? -6.113 -10.758 12.961 1 97 142 LYS B C 1
ATOM 4050 O O . LYS B 1 142 ? -7.223 -10.922 13.469 1 97 142 LYS B O 1
ATOM 4055 N N . ASP B 1 143 ? -5.227 -9.961 13.484 1 93.38 143 ASP B N 1
ATOM 4056 C CA . ASP B 1 143 ? -5.457 -9.266 14.75 1 93.38 143 ASP B CA 1
ATOM 4057 C C . ASP B 1 143 ? -6.621 -8.281 14.633 1 93.38 143 ASP B C 1
ATOM 4059 O O . ASP B 1 143 ? -7.523 -8.281 15.469 1 93.38 143 ASP B O 1
ATOM 4063 N N . ARG B 1 144 ? -6.617 -7.52 13.625 1 92.94 144 ARG B N 1
ATOM 4064 C CA . ARG B 1 144 ? -7.609 -6.465 13.477 1 92.94 144 ARG B CA 1
ATOM 4065 C C . ARG B 1 144 ? -8.984 -7.043 13.148 1 92.94 144 ARG B C 1
ATOM 4067 O O . ARG B 1 144 ? -10 -6.57 13.656 1 92.94 144 ARG B O 1
ATOM 4074 N N . SER B 1 145 ? -8.992 -8.023 12.234 1 95.44 145 SER B N 1
ATOM 4075 C CA . SER B 1 145 ? -10.281 -8.641 11.93 1 95.44 145 SER B CA 1
ATOM 4076 C C . SER B 1 145 ? -10.891 -9.297 13.164 1 95.44 145 SER B C 1
ATOM 4078 O O . SER B 1 145 ? -12.109 -9.258 13.352 1 95.44 145 SER B O 1
ATOM 4080 N N . GLY B 1 146 ? -10 -9.891 14 1 94.31 146 GLY B N 1
ATOM 4081 C CA . GLY B 1 146 ? -10.484 -10.43 15.266 1 94.31 146 GLY B CA 1
ATOM 4082 C C . GLY B 1 146 ? -11.055 -9.359 16.188 1 94.31 146 GLY B C 1
ATOM 4083 O O . GLY B 1 146 ? -12.117 -9.555 16.781 1 94.31 146 GLY B O 1
ATOM 4084 N N . TYR B 1 147 ? -10.375 -8.25 16.266 1 91.38 147 TYR B N 1
ATOM 4085 C CA . TYR B 1 147 ? -10.812 -7.129 17.094 1 91.38 147 TYR B CA 1
ATOM 4086 C C . TYR B 1 147 ? -12.188 -6.633 16.656 1 91.38 147 TYR B C 1
ATOM 4088 O O . TYR B 1 147 ? -13.094 -6.473 17.469 1 91.38 147 TYR B O 1
ATOM 4096 N N . PHE B 1 148 ? -12.375 -6.465 15.375 1 92.12 148 PHE B N 1
ATOM 4097 C CA . PHE B 1 148 ? -13.625 -5.926 14.859 1 92.12 148 PHE B CA 1
ATOM 4098 C C . PHE B 1 148 ? -14.727 -6.984 14.891 1 92.12 148 PHE B C 1
ATOM 4100 O O . PHE B 1 148 ? -15.891 -6.668 15.117 1 92.12 148 PHE B O 1
ATOM 4107 N N . TYR B 1 149 ? -14.32 -8.211 14.609 1 93.56 149 TYR B N 1
ATOM 4108 C CA . TYR B 1 149 ? -15.297 -9.289 14.664 1 93.56 149 TYR B CA 1
ATOM 4109 C C . TYR B 1 149 ? -15.938 -9.383 16.047 1 93.56 149 TYR B C 1
ATOM 4111 O O . TYR B 1 149 ? -17.156 -9.5 16.172 1 93.56 149 TYR B O 1
ATOM 4119 N N . ASN B 1 150 ? -15.172 -9.227 17.078 1 91.69 150 ASN B N 1
ATOM 4120 C CA . ASN B 1 150 ? -15.625 -9.383 18.453 1 91.69 150 ASN B CA 1
ATOM 4121 C C . ASN B 1 150 ? -16.422 -8.172 18.922 1 91.69 150 ASN B C 1
ATOM 4123 O O . ASN B 1 150 ? -17.188 -8.258 19.891 1 91.69 150 ASN B O 1
ATOM 4127 N N . ARG B 1 151 ? -16.344 -7.059 18.219 1 89.62 151 ARG B N 1
ATOM 4128 C CA . ARG B 1 151 ? -16.984 -5.828 18.688 1 89.62 151 ARG B CA 1
ATOM 4129 C C . ARG B 1 151 ? -18.156 -5.445 17.797 1 89.62 151 ARG B C 1
ATOM 4131 O O . ARG B 1 151 ? -18.891 -4.508 18.109 1 89.62 151 ARG B O 1
ATOM 4138 N N . SER B 1 152 ? -18.25 -6.18 16.766 1 87.31 152 SER B N 1
ATOM 4139 C CA . SER B 1 152 ? -19.297 -5.867 15.812 1 87.31 152 SER B CA 1
ATOM 4140 C C . SER B 1 152 ? -20.562 -6.684 16.094 1 87.31 152 SER B C 1
ATOM 4142 O O . SER B 1 152 ? -20.469 -7.809 16.594 1 87.31 152 SER B O 1
ATOM 4144 N N . TYR B 1 153 ? -21.688 -6.07 15.664 1 84.94 153 TYR B N 1
ATOM 4145 C CA . TYR B 1 153 ? -22.922 -6.852 15.609 1 84.94 153 TYR B CA 1
ATOM 4146 C C . TYR B 1 153 ? -22.859 -7.887 14.492 1 84.94 153 TYR B C 1
ATOM 4148 O O . TYR B 1 153 ? -22.172 -7.688 13.492 1 84.94 153 TYR B O 1
ATOM 4156 N N . PRO B 1 154 ? -23.562 -8.922 14.664 1 82.56 154 PRO B N 1
ATOM 4157 C CA . PRO B 1 154 ? -23.516 -10.008 13.68 1 82.56 154 PRO B CA 1
ATOM 4158 C C . PRO B 1 154 ? -23.781 -9.516 12.258 1 82.56 154 PRO B C 1
ATOM 4160 O O . PRO B 1 154 ? -23.125 -9.961 11.312 1 82.56 154 PRO B O 1
ATOM 4163 N N . ARG B 1 155 ? -24.594 -8.586 12.109 1 78.31 155 ARG B N 1
ATOM 4164 C CA . ARG B 1 155 ? -24.969 -8.094 10.789 1 78.31 155 ARG B CA 1
ATOM 4165 C C . ARG B 1 155 ? -23.797 -7.367 10.133 1 78.31 155 ARG B C 1
ATOM 4167 O O . ARG B 1 155 ? -23.75 -7.234 8.906 1 78.31 155 ARG B O 1
ATOM 4174 N N . ASP B 1 156 ? -22.812 -6.992 10.961 1 79.38 156 ASP B N 1
ATOM 4175 C CA . ASP B 1 156 ? -21.703 -6.184 10.461 1 79.38 156 ASP B CA 1
ATOM 4176 C C . ASP B 1 156 ? -20.453 -7.023 10.289 1 79.38 156 ASP B C 1
ATOM 4178 O O . ASP B 1 156 ? -19.375 -6.496 9.961 1 79.38 156 ASP B O 1
ATOM 4182 N N . ARG B 1 157 ? -20.625 -8.32 10.438 1 89 157 ARG B N 1
ATOM 4183 C CA . ARG B 1 157 ? -19.484 -9.219 10.414 1 89 157 ARG B CA 1
ATOM 4184 C C . ARG B 1 157 ? -19.359 -9.922 9.07 1 89 157 ARG B C 1
ATOM 4186 O O . ARG B 1 157 ? -18.438 -10.711 8.852 1 89 157 ARG B O 1
ATOM 4193 N N . HIS B 1 158 ? -20.188 -9.617 8.188 1 88.25 158 HIS B N 1
ATOM 4194 C CA . HIS B 1 158 ? -20.359 -10.469 7.016 1 88.25 158 HIS B CA 1
ATOM 4195 C C . HIS B 1 158 ? -19.141 -10.438 6.113 1 88.25 158 HIS B C 1
ATOM 4197 O O . HIS B 1 158 ? -18.891 -11.375 5.355 1 88.25 158 HIS B O 1
ATOM 4203 N N . ASN B 1 159 ? -18.375 -9.383 6.223 1 92 159 ASN B N 1
ATOM 4204 C CA . ASN B 1 159 ? -17.203 -9.289 5.359 1 92 159 ASN B CA 1
ATOM 4205 C C . ASN B 1 159 ? -15.922 -9.641 6.113 1 92 159 ASN B C 1
ATOM 4207 O O . ASN B 1 159 ? -14.828 -9.508 5.57 1 92 159 ASN B O 1
ATOM 4211 N N . LEU B 1 160 ? -16.047 -10.102 7.363 1 96 160 LEU B N 1
ATOM 4212 C CA . LEU B 1 160 ? -14.883 -10.414 8.18 1 96 160 LEU B CA 1
ATOM 4213 C C . LEU B 1 160 ? -14.664 -11.922 8.258 1 96 160 LEU B C 1
ATOM 4215 O O . LEU B 1 160 ? -15.633 -12.695 8.25 1 96 160 LEU B O 1
ATOM 4219 N N . PRO B 1 161 ? -13.414 -12.281 8.383 1 96.81 161 PRO B N 1
ATOM 4220 C CA . PRO B 1 161 ? -13.18 -13.711 8.594 1 96.81 161 PRO B CA 1
ATOM 4221 C C . PRO B 1 161 ? -13.703 -14.195 9.945 1 96.81 161 PRO B C 1
ATOM 4223 O O . PRO B 1 161 ? -13.703 -13.445 10.922 1 96.81 161 PRO B O 1
ATOM 4226 N N . ARG B 1 162 ? -14.141 -15.422 9.977 1 94.88 162 ARG B N 1
ATOM 4227 C CA . ARG B 1 162 ? -14.43 -16.062 11.258 1 94.88 162 ARG B CA 1
ATOM 4228 C C . ARG B 1 162 ? -13.141 -16.516 11.945 1 94.88 162 ARG B C 1
ATOM 4230 O O . ARG B 1 162 ? -12.305 -17.188 11.336 1 94.88 162 ARG B O 1
ATOM 4237 N N . PRO B 1 163 ? -13.039 -16.141 13.164 1 94.5 163 PRO B N 1
ATOM 4238 C CA . PRO B 1 163 ? -11.797 -16.469 13.852 1 94.5 163 PRO B CA 1
ATOM 4239 C C . PRO B 1 163 ? -11.469 -17.969 13.789 1 94.5 163 PRO B C 1
ATOM 4241 O O . PRO B 1 163 ? -10.305 -18.344 13.656 1 94.5 163 PRO B O 1
ATOM 4244 N N . GLU B 1 164 ? -12.422 -18.859 13.75 1 94.06 164 GLU B N 1
ATOM 4245 C CA . GLU B 1 164 ? -12.211 -20.297 13.773 1 94.06 164 GLU B CA 1
ATOM 4246 C C . GLU B 1 164 ? -11.695 -20.797 12.43 1 94.06 164 GLU B C 1
ATOM 4248 O O . GLU B 1 164 ? -11.156 -21.906 12.336 1 94.06 164 GLU B O 1
ATOM 4253 N N . ASP B 1 165 ? -11.828 -20 11.445 1 96.31 165 ASP B N 1
ATOM 4254 C CA . ASP B 1 165 ? -11.477 -20.453 10.109 1 96.31 165 ASP B CA 1
ATOM 4255 C C . ASP B 1 165 ? -9.969 -20.359 9.875 1 96.31 165 ASP B C 1
ATOM 4257 O O . ASP B 1 165 ? -9.438 -20.984 8.961 1 96.31 165 ASP B O 1
ATOM 4261 N N . PHE B 1 166 ? -9.258 -19.609 10.703 1 97.81 166 PHE B N 1
ATOM 4262 C CA . PHE B 1 166 ? -7.836 -19.406 10.461 1 97.81 166 PHE B CA 1
ATOM 4263 C C . PHE B 1 166 ? -7.066 -20.719 10.57 1 97.81 166 PHE B C 1
ATOM 4265 O O . PHE B 1 166 ? -6.133 -20.953 9.805 1 97.81 166 PHE B O 1
ATOM 4272 N N . SER B 1 167 ? -7.5 -21.594 11.453 1 96.69 167 SER B N 1
ATOM 4273 C CA . SER B 1 167 ? -6.789 -22.859 11.648 1 96.69 167 SER B CA 1
ATOM 4274 C C . SER B 1 167 ? -7.25 -23.906 10.641 1 96.69 167 SER B C 1
ATOM 4276 O O . SER B 1 167 ? -6.617 -24.953 10.5 1 96.69 167 SER B O 1
ATOM 4278 N N . LYS B 1 168 ? -8.305 -23.625 9.906 1 96.94 168 LYS B N 1
ATOM 4279 C CA . LYS B 1 168 ? -8.859 -24.562 8.938 1 96.94 168 LYS B CA 1
ATOM 4280 C C . LYS B 1 168 ? -8.664 -24.062 7.508 1 96.94 168 LYS B C 1
ATOM 4282 O O . LYS B 1 168 ? -9.203 -24.641 6.562 1 96.94 168 LYS B O 1
ATOM 4287 N N . ALA B 1 169 ? -7.922 -23.031 7.391 1 98.69 169 ALA B N 1
ATOM 4288 C CA . ALA B 1 169 ? -7.715 -22.406 6.09 1 98.69 169 ALA B CA 1
ATOM 4289 C C . ALA B 1 169 ? -6.57 -23.078 5.336 1 98.69 169 ALA B C 1
ATOM 4291 O O . ALA B 1 169 ? -5.762 -23.797 5.93 1 98.69 169 ALA B O 1
ATOM 4292 N N . LEU B 1 170 ? -6.602 -22.891 4.023 1 98.88 170 LEU B N 1
ATOM 4293 C CA . LEU B 1 170 ? -5.473 -23.219 3.162 1 98.88 170 LEU B CA 1
ATOM 4294 C C . LEU B 1 170 ? -4.578 -22 2.939 1 98.88 170 LEU B C 1
ATOM 4296 O O . LEU B 1 170 ? -5.055 -20.938 2.543 1 98.88 170 LEU B O 1
ATOM 4300 N N . TYR B 1 171 ? -3.291 -22.141 3.264 1 98.94 171 TYR B N 1
ATOM 4301 C CA . TYR B 1 171 ? -2.303 -21.094 3.061 1 98.94 171 TYR B CA 1
ATOM 4302 C C . TYR B 1 171 ? -1.431 -21.391 1.847 1 98.94 171 TYR B C 1
ATOM 4304 O O . TYR B 1 171 ? -0.72 -22.391 1.816 1 98.94 171 TYR B O 1
ATOM 4312 N N . ILE B 1 172 ? -1.484 -20.469 0.87 1 98.94 172 ILE B N 1
ATOM 4313 C CA . ILE B 1 172 ? -0.842 -20.719 -0.415 1 98.94 172 ILE B CA 1
ATOM 4314 C C . ILE B 1 172 ? 0.311 -19.75 -0.621 1 98.94 172 ILE B C 1
ATOM 4316 O O . ILE B 1 172 ? 0.181 -18.547 -0.33 1 98.94 172 ILE B O 1
ATOM 4320 N N . PHE B 1 173 ? 1.446 -20.266 -1.076 1 98.94 173 PHE B N 1
ATOM 4321 C CA . PHE B 1 173 ? 2.582 -19.453 -1.498 1 98.94 173 PHE B CA 1
ATOM 4322 C C . PHE B 1 173 ? 2.824 -19.609 -2.996 1 98.94 173 PHE B C 1
ATOM 4324 O O . PHE B 1 173 ? 2.998 -20.719 -3.496 1 98.94 173 PHE B O 1
ATOM 4331 N N . ASP B 1 174 ? 2.75 -18.531 -3.734 1 98.81 174 ASP B N 1
ATOM 4332 C CA . ASP B 1 174 ? 3.09 -18.438 -5.152 1 98.81 174 ASP B CA 1
ATOM 4333 C C . ASP B 1 174 ? 4.035 -17.266 -5.41 1 98.81 174 ASP B C 1
ATOM 4335 O O . ASP B 1 174 ? 3.607 -16.203 -5.895 1 98.81 174 ASP B O 1
ATOM 4339 N N . ILE B 1 175 ? 5.32 -17.469 -5.117 1 98.69 175 ILE B N 1
ATOM 4340 C CA . ILE B 1 175 ? 6.293 -16.375 -5.098 1 98.69 175 ILE B CA 1
ATOM 4341 C C . ILE B 1 175 ? 7.691 -16.938 -5.363 1 98.69 175 ILE B C 1
ATOM 4343 O O . ILE B 1 175 ? 7.918 -18.141 -5.25 1 98.69 175 ILE B O 1
ATOM 4347 N N . GLY B 1 176 ? 8.617 -16.062 -5.766 1 98.12 176 GLY B N 1
ATOM 4348 C CA . GLY B 1 176 ? 10 -16.453 -5.984 1 98.12 176 GLY B CA 1
ATOM 4349 C C . GLY B 1 176 ? 10.5 -16.125 -7.379 1 98.12 176 GLY B C 1
ATOM 4350 O O . GLY B 1 176 ? 11.703 -15.961 -7.59 1 98.12 176 GLY B O 1
ATOM 4351 N N . GLN B 1 177 ? 9.609 -16.031 -8.336 1 96.75 177 GLN B N 1
ATOM 4352 C CA . GLN B 1 177 ? 10 -15.773 -9.719 1 96.75 177 GLN B CA 1
ATOM 4353 C C . GLN B 1 177 ? 10.75 -14.445 -9.828 1 96.75 177 GLN B C 1
ATOM 4355 O O . GLN B 1 177 ? 11.719 -14.336 -10.578 1 96.75 177 GLN B O 1
ATOM 4360 N N . ASN B 1 178 ? 10.32 -13.469 -9.102 1 95.06 178 ASN B N 1
ATOM 4361 C CA . ASN B 1 178 ? 10.953 -12.156 -9.18 1 95.06 178 ASN B CA 1
ATOM 4362 C C . ASN B 1 178 ? 12.32 -12.148 -8.5 1 95.06 178 ASN B C 1
ATOM 4364 O O . ASN B 1 178 ? 13.172 -11.32 -8.828 1 95.06 178 ASN B O 1
ATOM 4368 N N . ASP B 1 179 ? 12.555 -13.031 -7.535 1 96.06 179 ASP B N 1
ATOM 4369 C CA . ASP B 1 179 ? 13.891 -13.211 -6.977 1 96.06 179 ASP B CA 1
ATOM 4370 C C . ASP B 1 179 ? 14.859 -13.742 -8.031 1 96.06 179 ASP B C 1
ATOM 4372 O O . ASP B 1 179 ? 15.992 -13.273 -8.133 1 96.06 179 ASP B O 1
ATOM 4376 N N . ILE B 1 180 ? 14.32 -14.703 -8.766 1 95.5 180 ILE B N 1
ATOM 4377 C CA . ILE B 1 180 ? 15.125 -15.289 -9.836 1 95.5 180 ILE B CA 1
ATOM 4378 C C . ILE B 1 180 ? 15.422 -14.234 -10.898 1 95.5 180 ILE B C 1
ATOM 4380 O O . ILE B 1 180 ? 16.562 -14.094 -11.344 1 95.5 180 ILE B O 1
ATOM 4384 N N . ALA B 1 181 ? 14.422 -13.5 -11.273 1 92.25 181 ALA B N 1
ATOM 4385 C CA . ALA B 1 181 ? 14.594 -12.43 -12.266 1 92.25 181 ALA B CA 1
ATOM 4386 C C . ALA B 1 181 ? 15.609 -11.398 -11.781 1 92.25 181 ALA B C 1
ATOM 4388 O O . ALA B 1 181 ? 16.422 -10.914 -12.562 1 92.25 181 ALA B O 1
ATOM 4389 N N . ALA B 1 182 ? 15.531 -11.016 -10.531 1 89.69 182 ALA B N 1
ATOM 4390 C CA . ALA B 1 182 ? 16.5 -10.078 -9.953 1 89.69 182 ALA B CA 1
ATOM 4391 C C . ALA B 1 182 ? 17.922 -10.633 -10.039 1 89.69 182 ALA B C 1
ATOM 4393 O O . ALA B 1 182 ? 18.859 -9.898 -10.32 1 89.69 182 ALA B O 1
ATOM 4394 N N . GLY B 1 183 ? 18.047 -11.914 -9.773 1 90.25 183 GLY B N 1
ATOM 4395 C CA . GLY B 1 183 ? 19.328 -12.562 -9.922 1 90.25 183 GLY B CA 1
ATOM 4396 C C . GLY B 1 183 ? 19.859 -12.531 -11.344 1 90.25 183 GLY B C 1
ATOM 4397 O O . GLY B 1 183 ? 21.047 -12.281 -11.562 1 90.25 183 GLY B O 1
ATOM 4398 N N . LEU B 1 184 ? 19.016 -12.789 -12.281 1 89.31 184 LEU B N 1
ATOM 4399 C CA . LEU B 1 184 ? 19.391 -12.789 -13.688 1 89.31 184 LEU B CA 1
ATOM 4400 C C . LEU B 1 184 ? 19.859 -11.406 -14.133 1 89.31 184 LEU B C 1
ATOM 4402 O O . LEU B 1 184 ? 20.797 -11.281 -14.922 1 89.31 184 LEU B O 1
ATOM 4406 N N . ARG B 1 185 ? 19.25 -10.398 -13.602 1 85.62 185 ARG B N 1
ATOM 4407 C CA . ARG B 1 185 ? 19.578 -9.031 -13.977 1 85.62 185 ARG B CA 1
ATOM 4408 C C . ARG B 1 185 ? 20.984 -8.664 -13.5 1 85.62 185 ARG B C 1
ATOM 4410 O O . ARG B 1 185 ? 21.656 -7.844 -14.125 1 85.62 185 ARG B O 1
ATOM 4417 N N . LYS B 1 186 ? 21.391 -9.203 -12.461 1 83.94 186 LYS B N 1
ATOM 4418 C CA . LYS B 1 186 ? 22.703 -8.891 -11.914 1 83.94 186 LYS B CA 1
ATOM 4419 C C . LYS B 1 186 ? 23.812 -9.57 -12.711 1 83.94 186 LYS B C 1
ATOM 4421 O O . LYS B 1 186 ? 24.984 -9.203 -12.586 1 83.94 186 LYS B O 1
ATOM 4426 N N . LYS B 1 187 ? 23.516 -10.5 -13.531 1 83.75 187 LYS B N 1
ATOM 4427 C CA . LYS B 1 187 ? 24.453 -11.203 -14.406 1 83.75 187 LYS B CA 1
ATOM 4428 C C . LYS B 1 187 ? 25.641 -11.742 -13.617 1 83.75 187 LYS B C 1
ATOM 4430 O O . LYS B 1 187 ? 26.797 -11.586 -14.039 1 83.75 187 LYS B O 1
ATOM 4435 N N . ASN B 1 188 ? 25.328 -12.266 -12.5 1 86.5 188 ASN B N 1
ATOM 4436 C CA . ASN B 1 188 ? 26.328 -12.875 -11.617 1 86.5 188 ASN B CA 1
ATOM 4437 C C . ASN B 1 188 ? 25.812 -14.195 -11.039 1 86.5 188 ASN B C 1
ATOM 4439 O O . ASN B 1 188 ? 25.188 -14.211 -9.977 1 86.5 188 ASN B O 1
ATOM 4443 N N . ASP B 1 189 ? 26.25 -15.281 -11.734 1 89.62 189 ASP B N 1
ATOM 4444 C CA . ASP B 1 189 ? 25.75 -16.609 -11.398 1 89.62 189 ASP B CA 1
ATOM 4445 C C . ASP B 1 189 ? 26.141 -17 -9.977 1 89.62 189 ASP B C 1
ATOM 4447 O O . ASP B 1 189 ? 25.328 -17.531 -9.227 1 89.62 189 ASP B O 1
ATOM 4451 N N . SER B 1 190 ? 27.312 -16.719 -9.672 1 91.75 190 SER B N 1
ATOM 4452 C CA . SER B 1 190 ? 27.812 -17.078 -8.344 1 91.75 190 SER B CA 1
ATOM 4453 C C . SER B 1 190 ? 27.047 -16.359 -7.25 1 91.75 190 SER B C 1
ATOM 4455 O O . SER B 1 190 ? 26.719 -16.938 -6.215 1 91.75 190 SER B O 1
ATOM 4457 N N . ALA B 1 191 ? 26.781 -15.141 -7.504 1 91.31 191 ALA B N 1
ATOM 4458 C CA . ALA B 1 191 ? 26.031 -14.352 -6.523 1 91.31 191 ALA B CA 1
ATOM 4459 C C . ALA B 1 191 ? 24.609 -14.883 -6.352 1 91.31 191 ALA B C 1
ATOM 4461 O O . ALA B 1 191 ? 24.078 -14.898 -5.238 1 91.31 191 ALA B O 1
ATOM 4462 N N . PHE B 1 192 ? 24.062 -15.266 -7.43 1 93.44 192 PHE B N 1
ATOM 4463 C CA . PHE B 1 192 ? 22.719 -15.82 -7.34 1 93.44 192 PHE B CA 1
ATOM 4464 C C . PHE B 1 192 ? 22.719 -17.109 -6.531 1 93.44 192 PHE B C 1
ATOM 4466 O O . PHE B 1 192 ? 21.938 -17.281 -5.598 1 93.44 192 PHE B O 1
ATOM 4473 N N . HIS B 1 193 ? 23.625 -18.016 -6.891 1 94.12 193 HIS B N 1
ATOM 4474 C CA . HIS B 1 193 ? 23.703 -19.297 -6.191 1 94.12 193 HIS B CA 1
ATOM 4475 C C . HIS B 1 193 ? 23.906 -19.094 -4.695 1 94.12 193 HIS B C 1
ATOM 4477 O O . HIS B 1 193 ? 23.328 -19.812 -3.879 1 94.12 193 HIS B O 1
ATOM 4483 N N . ALA B 1 194 ? 24.656 -18.062 -4.355 1 94.31 194 ALA B N 1
ATOM 4484 C CA . ALA B 1 194 ? 24.953 -17.766 -2.955 1 94.31 194 ALA B CA 1
ATOM 4485 C C . ALA B 1 194 ? 23.734 -17.188 -2.248 1 94.31 194 ALA B C 1
ATOM 4487 O O . ALA B 1 194 ? 23.609 -17.266 -1.022 1 94.31 194 ALA B O 1
ATOM 4488 N N . SER B 1 195 ? 22.797 -16.656 -3.023 1 95.38 195 SER B N 1
ATOM 4489 C CA . SER B 1 195 ? 21.641 -15.977 -2.428 1 95.38 195 SER B CA 1
ATOM 4490 C C . SER B 1 195 ? 20.484 -16.938 -2.203 1 95.38 195 SER B C 1
ATOM 4492 O O . SER B 1 195 ? 19.578 -16.656 -1.423 1 95.38 195 SER B O 1
ATOM 4494 N N . VAL B 1 196 ? 20.469 -18.078 -2.9 1 97.69 196 VAL B N 1
ATOM 4495 C CA . VAL B 1 196 ? 19.312 -18.969 -2.961 1 97.69 196 VAL B CA 1
ATOM 4496 C C . VAL B 1 196 ? 19 -19.5 -1.568 1 97.69 196 VAL B C 1
ATOM 4498 O O . VAL B 1 196 ? 17.844 -19.516 -1.146 1 97.69 196 VAL B O 1
ATOM 4501 N N . PRO B 1 197 ? 20.031 -19.906 -0.743 1 97.81 197 PRO B N 1
ATOM 4502 C CA . PRO B 1 197 ? 19.703 -20.375 0.603 1 97.81 197 PRO B CA 1
ATOM 4503 C C . PRO B 1 197 ? 18.984 -19.328 1.45 1 97.81 197 PRO B C 1
ATOM 4505 O O . PRO B 1 197 ? 18.062 -19.672 2.197 1 97.81 197 PRO B O 1
ATOM 4508 N N . ASP B 1 198 ? 19.422 -18.109 1.299 1 97.62 198 ASP B N 1
ATOM 4509 C CA . ASP B 1 198 ? 18.781 -17.031 2.062 1 97.62 198 ASP B CA 1
ATOM 4510 C C . ASP B 1 198 ? 17.344 -16.797 1.599 1 97.62 198 ASP B C 1
ATOM 4512 O O . ASP B 1 198 ? 16.469 -16.547 2.414 1 97.62 198 ASP B O 1
ATOM 4516 N N . ILE B 1 199 ? 17.109 -16.828 0.315 1 98.06 199 ILE B N 1
ATOM 4517 C CA . ILE B 1 199 ? 15.773 -16.688 -0.241 1 98.06 199 ILE B CA 1
ATOM 4518 C C . ILE B 1 199 ? 14.859 -17.766 0.314 1 98.06 199 ILE B C 1
ATOM 4520 O O . ILE B 1 199 ? 13.773 -17.484 0.817 1 98.06 199 ILE B O 1
ATOM 4524 N N . VAL B 1 200 ? 15.312 -18.984 0.285 1 98.69 200 VAL B N 1
ATOM 4525 C CA . VAL B 1 200 ? 14.539 -20.125 0.755 1 98.69 200 VAL B CA 1
ATOM 4526 C C . VAL B 1 200 ? 14.328 -20.031 2.264 1 98.69 200 VAL B C 1
ATOM 4528 O O . VAL B 1 200 ? 13.258 -20.359 2.768 1 98.69 200 VAL B O 1
ATOM 4531 N N . ASP B 1 201 ? 15.305 -19.562 2.967 1 98.38 201 ASP B N 1
ATOM 4532 C CA . ASP B 1 201 ? 15.195 -19.375 4.41 1 98.38 201 ASP B CA 1
ATOM 4533 C C . ASP B 1 201 ? 14.109 -18.359 4.758 1 98.38 201 ASP B C 1
ATOM 4535 O O . ASP B 1 201 ? 13.375 -18.531 5.734 1 98.38 201 ASP B O 1
ATOM 4539 N N . GLN B 1 202 ? 14.031 -17.328 3.982 1 98.38 202 GLN B N 1
ATOM 4540 C CA . GLN B 1 202 ? 13.008 -16.312 4.223 1 98.38 202 GLN B CA 1
ATOM 4541 C C . GLN B 1 202 ? 11.609 -16.875 4.004 1 98.38 202 GLN B C 1
ATOM 4543 O O . GLN B 1 202 ? 10.672 -16.547 4.73 1 98.38 202 GLN B O 1
ATOM 4548 N N . LEU B 1 203 ? 11.477 -17.656 3.029 1 98.81 203 LEU B N 1
ATOM 4549 C CA . LEU B 1 203 ? 10.188 -18.312 2.818 1 98.81 203 LEU B CA 1
ATOM 4550 C C . LEU B 1 203 ? 9.852 -19.25 3.977 1 98.81 203 LEU B C 1
ATOM 4552 O O . LEU B 1 203 ? 8.719 -19.266 4.453 1 98.81 203 LEU B O 1
ATOM 4556 N N . ALA B 1 204 ? 10.844 -20 4.41 1 98.75 204 ALA B N 1
ATOM 4557 C CA . ALA B 1 204 ? 10.641 -20.906 5.539 1 98.75 204 ALA B CA 1
ATOM 4558 C C . ALA B 1 204 ? 10.234 -20.141 6.793 1 98.75 204 ALA B C 1
ATOM 4560 O O . ALA B 1 204 ? 9.383 -20.594 7.555 1 98.75 204 ALA B O 1
ATOM 4561 N N . LYS B 1 205 ? 10.82 -19 7.012 1 98.56 205 LYS B N 1
ATOM 4562 C CA . LYS B 1 205 ? 10.469 -18.156 8.148 1 98.56 205 LYS B CA 1
ATOM 4563 C C . LYS B 1 205 ? 9.016 -17.688 8.055 1 98.56 205 LYS B C 1
ATOM 4565 O O . LYS B 1 205 ? 8.328 -17.578 9.07 1 98.56 205 LYS B O 1
ATOM 4570 N N . ALA B 1 206 ? 8.609 -17.375 6.871 1 98.81 206 ALA B N 1
ATOM 4571 C CA . ALA B 1 206 ? 7.215 -17 6.66 1 98.81 206 ALA B CA 1
ATOM 4572 C C . ALA B 1 206 ? 6.27 -18.125 7.055 1 98.81 206 ALA B C 1
ATOM 4574 O O . ALA B 1 206 ? 5.289 -17.906 7.766 1 98.81 206 ALA B O 1
ATOM 4575 N N . VAL B 1 207 ? 6.555 -19.344 6.613 1 98.88 207 VAL B N 1
ATOM 4576 C CA . VAL B 1 207 ? 5.75 -20.516 6.949 1 98.88 207 VAL B CA 1
ATOM 4577 C C . VAL B 1 207 ? 5.73 -20.719 8.461 1 98.88 207 VAL B C 1
ATOM 4579 O O . VAL B 1 207 ? 4.672 -20.953 9.047 1 98.88 207 VAL B O 1
ATOM 4582 N N . GLN B 1 208 ? 6.883 -20.609 9.07 1 98.69 208 GLN B N 1
ATOM 4583 C CA . GLN B 1 208 ? 6.996 -20.797 10.508 1 98.69 208 GLN B CA 1
ATOM 4584 C C . GLN B 1 208 ? 6.164 -19.766 11.266 1 98.69 208 GLN B C 1
ATOM 4586 O O . GLN B 1 208 ? 5.5 -20.078 12.25 1 98.69 208 GLN B O 1
ATOM 4591 N N . ASN B 1 209 ? 6.234 -18.516 10.812 1 98.62 209 ASN B N 1
ATOM 4592 C CA . ASN B 1 209 ? 5.434 -17.469 11.445 1 98.62 209 ASN B CA 1
ATOM 4593 C C . ASN B 1 209 ? 3.943 -17.797 11.375 1 98.62 209 ASN B C 1
ATOM 4595 O O . ASN B 1 209 ? 3.24 -17.703 12.383 1 98.62 209 ASN B O 1
ATOM 4599 N N . LEU B 1 210 ? 3.49 -18.172 10.219 1 98.81 210 LEU B N 1
ATOM 4600 C CA . LEU B 1 210 ? 2.082 -18.516 10.062 1 98.81 210 LEU B CA 1
ATOM 4601 C C . LEU B 1 210 ? 1.707 -19.688 10.953 1 98.81 210 LEU B C 1
ATOM 4603 O O . LEU B 1 210 ? 0.642 -19.688 11.578 1 98.81 210 LEU B O 1
ATOM 4607 N N . TYR B 1 211 ? 2.59 -20.672 10.992 1 98.62 211 TYR B N 1
ATOM 4608 C CA . TYR B 1 211 ? 2.381 -21.828 11.844 1 98.62 211 TYR B CA 1
ATOM 4609 C C . TYR B 1 211 ? 2.24 -21.438 13.305 1 98.62 211 TYR B C 1
ATOM 4611 O O . TYR B 1 211 ? 1.328 -21.891 13.992 1 98.62 211 TYR B O 1
ATOM 4619 N N . GLU B 1 212 ? 3.102 -20.562 13.727 1 98 212 GLU B N 1
ATOM 4620 C CA . GLU B 1 212 ? 3.096 -20.094 15.117 1 98 212 GLU B CA 1
ATOM 4621 C C . GLU B 1 212 ? 1.845 -19.281 15.422 1 98 212 GLU B C 1
ATOM 4623 O O . GLU B 1 212 ? 1.441 -19.156 16.578 1 98 212 GLU B O 1
ATOM 4628 N N . HIS B 1 213 ? 1.224 -18.828 14.352 1 96.62 213 HIS B N 1
ATOM 4629 C CA . HIS B 1 213 ? 0.009 -18.047 14.523 1 96.62 213 HIS B CA 1
ATOM 4630 C C . HIS B 1 213 ? -1.232 -18.859 14.195 1 96.62 213 HIS B C 1
ATOM 4632 O O . HIS B 1 213 ? -2.312 -18.312 13.977 1 96.62 213 HIS B O 1
ATOM 4638 N N . GLY B 1 214 ? -1.1 -20.156 14.016 1 97.19 214 GLY B N 1
ATOM 4639 C CA . GLY B 1 214 ? -2.252 -21.047 14.016 1 97.19 214 GLY B CA 1
ATOM 4640 C C . GLY B 1 214 ? -2.498 -21.703 12.68 1 97.19 214 GLY B C 1
ATOM 4641 O O . GLY B 1 214 ? -3.363 -22.578 12.555 1 97.19 214 GLY B O 1
ATOM 4642 N N . ALA B 1 215 ? -1.753 -21.328 11.656 1 98.56 215 ALA B N 1
ATOM 4643 C CA . ALA B 1 215 ? -1.905 -21.969 10.359 1 98.56 215 ALA B CA 1
ATOM 4644 C C . ALA B 1 215 ? -1.475 -23.438 10.422 1 98.56 215 ALA B C 1
ATOM 4646 O O . ALA B 1 215 ? -0.498 -23.781 11.094 1 98.56 215 ALA B O 1
ATOM 4647 N N . ARG B 1 216 ? -2.221 -24.281 9.594 1 98.31 216 ARG B N 1
ATOM 4648 C CA . ARG B 1 216 ? -1.927 -25.719 9.719 1 98.31 216 ARG B CA 1
ATOM 4649 C C . ARG B 1 216 ? -1.784 -26.359 8.344 1 98.31 216 ARG B C 1
ATOM 4651 O O . ARG B 1 216 ? -1.15 -27.406 8.211 1 98.31 216 ARG B O 1
ATOM 4658 N N . THR B 1 217 ? -2.389 -25.844 7.293 1 98.69 217 THR B N 1
ATOM 4659 C CA . THR B 1 217 ? -2.324 -26.453 5.973 1 98.69 217 THR B CA 1
ATOM 4660 C C . THR B 1 217 ? -1.686 -25.5 4.965 1 98.69 217 THR B C 1
ATOM 4662 O O . THR B 1 217 ? -2.176 -24.391 4.758 1 98.69 217 THR B O 1
ATOM 4665 N N . PHE B 1 218 ? -0.598 -26 4.348 1 98.81 218 PHE B N 1
ATOM 4666 C CA . PHE B 1 218 ? 0.182 -25.156 3.447 1 98.81 218 PHE B CA 1
ATOM 4667 C C . PHE B 1 218 ? 0.28 -25.781 2.062 1 98.81 218 PHE B C 1
ATOM 4669 O O . PHE B 1 218 ? 0.438 -27 1.939 1 98.81 218 PHE B O 1
ATOM 4676 N N . TRP B 1 219 ? 0.127 -24.984 1.058 1 98.75 219 TRP B N 1
ATOM 4677 C CA . TRP B 1 219 ? 0.255 -25.297 -0.362 1 98.75 219 TRP B CA 1
ATOM 4678 C C . TRP B 1 219 ? 1.299 -24.391 -1.022 1 98.75 219 TRP B C 1
ATOM 4680 O O . TRP B 1 219 ? 1.012 -23.25 -1.366 1 98.75 219 TRP B O 1
ATOM 4690 N N . VAL B 1 220 ? 2.561 -24.922 -1.293 1 98.88 220 VAL B N 1
ATOM 4691 C CA . VAL B 1 220 ? 3.713 -24.109 -1.646 1 98.88 220 VAL B CA 1
ATOM 4692 C C . VAL B 1 220 ? 4.113 -24.375 -3.096 1 98.88 220 VAL B C 1
ATOM 4694 O O . VAL B 1 220 ? 4.656 -25.438 -3.408 1 98.88 220 VAL B O 1
ATOM 4697 N N . HIS B 1 221 ? 3.918 -23.375 -3.945 1 98.88 221 HIS B N 1
ATOM 4698 C CA . HIS B 1 221 ? 4.324 -23.453 -5.344 1 98.88 221 HIS B CA 1
ATOM 4699 C C . HIS B 1 221 ? 5.82 -23.219 -5.504 1 98.88 221 HIS B C 1
ATOM 4701 O O . HIS B 1 221 ? 6.371 -22.297 -4.883 1 98.88 221 HIS B O 1
ATOM 4707 N N . ASN B 1 222 ? 6.473 -24.062 -6.32 1 98.81 222 ASN B N 1
ATOM 4708 C CA . ASN B 1 222 ? 7.773 -23.609 -6.801 1 98.81 222 ASN B CA 1
ATOM 4709 C C . ASN B 1 222 ? 7.637 -22.656 -7.977 1 98.81 222 ASN B C 1
ATOM 4711 O O . ASN B 1 222 ? 6.547 -22.141 -8.25 1 98.81 222 ASN B O 1
ATOM 4715 N N . THR B 1 223 ? 8.773 -22.266 -8.664 1 98.69 223 THR B N 1
ATOM 4716 C CA . THR B 1 223 ? 8.719 -21.266 -9.719 1 98.69 223 THR B CA 1
ATOM 4717 C C . THR B 1 223 ? 8.648 -21.922 -11.094 1 98.69 223 THR B C 1
ATOM 4719 O O . THR B 1 223 ? 9.062 -23.062 -11.258 1 98.69 223 THR B O 1
ATOM 4722 N N . GLY B 1 224 ? 8.094 -21.234 -12 1 98.25 224 GLY B N 1
ATOM 4723 C CA . GLY B 1 224 ? 8 -21.719 -13.375 1 98.25 224 GLY B CA 1
ATOM 4724 C C . GLY B 1 224 ? 9.32 -21.625 -14.125 1 98.25 224 GLY B C 1
ATOM 4725 O O . GLY B 1 224 ? 10.305 -21.109 -13.602 1 98.25 224 GLY B O 1
ATOM 4726 N N . PRO B 1 225 ? 9.273 -22.172 -15.32 1 98.19 225 PRO B N 1
ATOM 4727 C CA . PRO B 1 225 ? 10.461 -22.125 -16.172 1 98.19 225 PRO B CA 1
ATOM 4728 C C . PRO B 1 225 ? 10.695 -20.75 -16.797 1 98.19 225 PRO B C 1
ATOM 4730 O O . PRO B 1 225 ? 10.258 -20.5 -17.922 1 98.19 225 PRO B O 1
ATOM 4733 N N . ILE B 1 226 ? 11.477 -19.969 -16.156 1 97.06 226 ILE B N 1
ATOM 4734 C CA . ILE B 1 226 ? 11.641 -18.562 -16.516 1 97.06 226 ILE B CA 1
ATOM 4735 C C . ILE B 1 226 ? 12.312 -18.453 -17.891 1 97.06 226 ILE B C 1
ATOM 4737 O O . ILE B 1 226 ? 12.07 -17.516 -18.641 1 97.06 226 ILE B O 1
ATOM 4741 N N . GLY B 1 227 ? 13.07 -19.469 -18.25 1 96.44 227 GLY B N 1
ATOM 4742 C CA . GLY B 1 227 ? 13.742 -19.484 -19.547 1 96.44 227 GLY B CA 1
ATOM 4743 C C . GLY B 1 227 ? 12.789 -19.703 -20.703 1 96.44 227 GLY B C 1
ATOM 4744 O O . GLY B 1 227 ? 13.156 -19.5 -21.875 1 96.44 227 GLY B O 1
ATOM 4745 N N . CYS B 1 228 ? 11.578 -20.141 -20.375 1 96.81 228 CYS B N 1
ATOM 4746 C CA . CYS B 1 228 ? 10.586 -20.391 -21.406 1 96.81 228 CYS B CA 1
ATOM 4747 C C . CYS B 1 228 ? 9.711 -19.172 -21.641 1 96.81 228 CYS B C 1
ATOM 4749 O O . CYS B 1 228 ? 8.883 -19.156 -22.562 1 96.81 228 CYS B O 1
ATOM 4751 N N . LEU B 1 229 ? 9.898 -18.047 -20.891 1 95.44 229 LEU B N 1
ATOM 4752 C CA . LEU B 1 229 ? 9.086 -16.844 -21.047 1 95.44 229 LEU B CA 1
ATOM 4753 C C . LEU B 1 229 ? 9.422 -16.141 -22.359 1 95.44 229 LEU B C 1
ATOM 4755 O O . LEU B 1 229 ? 10.594 -15.891 -22.656 1 95.44 229 LEU B O 1
ATOM 4759 N N . PRO B 1 230 ? 8.391 -15.789 -23.109 1 93.56 230 PRO B N 1
ATOM 4760 C CA . PRO B 1 230 ? 8.664 -15.125 -24.391 1 93.56 230 PRO B CA 1
ATOM 4761 C C . PRO B 1 230 ? 9.461 -13.836 -24.219 1 93.56 230 PRO B C 1
ATOM 4763 O O . PRO B 1 230 ? 10.25 -13.477 -25.109 1 93.56 230 PRO B O 1
ATOM 4766 N N . VAL B 1 231 ? 9.289 -13.133 -23.141 1 88.19 231 VAL B N 1
ATOM 4767 C CA . VAL B 1 231 ? 10.047 -11.898 -22.938 1 88.19 231 VAL B CA 1
ATOM 4768 C C . VAL B 1 231 ? 11.539 -12.211 -22.875 1 88.19 231 VAL B C 1
ATOM 4770 O O . VAL B 1 231 ? 12.367 -11.391 -23.281 1 88.19 231 VAL B O 1
ATOM 4773 N N . SER B 1 232 ? 11.883 -13.328 -22.406 1 83.56 232 SER B N 1
ATOM 4774 C CA . SER B 1 232 ? 13.273 -13.773 -22.391 1 83.56 232 SER B CA 1
ATOM 4775 C C . SER B 1 232 ? 13.75 -14.188 -23.781 1 83.56 232 SER B C 1
ATOM 4777 O O . SER B 1 232 ? 14.922 -14.031 -24.109 1 83.56 232 SER B O 1
ATOM 4779 N N . LEU B 1 233 ? 12.883 -14.695 -24.547 1 86.19 233 LEU B N 1
ATOM 4780 C CA . LEU B 1 233 ? 13.219 -15.312 -25.828 1 86.19 233 LEU B CA 1
ATOM 4781 C C . LEU B 1 233 ? 13.266 -14.273 -26.938 1 86.19 233 LEU B C 1
ATOM 4783 O O . LEU B 1 233 ? 13.93 -14.477 -27.953 1 86.19 233 LEU B O 1
ATOM 4787 N N . HIS B 1 234 ? 12.602 -13.148 -26.812 1 77.62 234 HIS B N 1
ATOM 4788 C CA . HIS B 1 234 ? 12.492 -12.188 -27.906 1 77.62 234 HIS B CA 1
ATOM 4789 C C . HIS B 1 234 ? 13.578 -11.125 -27.812 1 77.62 234 HIS B C 1
ATOM 4791 O O . HIS B 1 234 ? 13.789 -10.359 -28.75 1 77.62 234 HIS B O 1
ATOM 4797 N N . TYR B 1 235 ? 14.289 -11 -26.75 1 64.62 235 TYR B N 1
ATOM 4798 C CA . TYR B 1 235 ? 15.094 -9.789 -26.625 1 64.62 235 TYR B CA 1
ATOM 4799 C C . TYR B 1 235 ? 16.578 -10.094 -26.844 1 64.62 235 TYR B C 1
ATOM 4801 O O . TYR B 1 235 ? 17.406 -9.195 -26.75 1 64.62 235 TYR B O 1
ATOM 4809 N N . HIS B 1 236 ? 16.844 -11.297 -27.281 1 65.56 236 HIS B N 1
ATOM 4810 C CA . HIS B 1 236 ? 18.281 -11.555 -27.391 1 65.56 236 HIS B CA 1
ATOM 4811 C C . HIS B 1 236 ? 18.609 -12.352 -28.641 1 65.56 236 HIS B C 1
ATOM 4813 O O . HIS B 1 236 ? 17.734 -12.992 -29.219 1 65.56 236 HIS B O 1
ATOM 4819 N N . ASP B 1 237 ? 19.797 -11.953 -29.156 1 79.88 237 ASP B N 1
ATOM 4820 C CA . ASP B 1 237 ? 20.375 -12.844 -30.156 1 79.88 237 ASP B CA 1
ATOM 4821 C C . ASP B 1 237 ? 20.672 -14.219 -29.547 1 79.88 237 ASP B C 1
ATOM 4823 O O . ASP B 1 237 ? 21.734 -14.445 -28.984 1 79.88 237 ASP B O 1
ATOM 4827 N N . ILE B 1 238 ? 19.656 -15.062 -29.641 1 88 238 ILE B N 1
ATOM 4828 C CA . ILE B 1 238 ? 19.734 -16.375 -29 1 88 238 ILE B CA 1
ATOM 4829 C C . ILE B 1 238 ? 20.297 -17.391 -30 1 88 238 ILE B C 1
ATOM 4831 O O . ILE B 1 238 ? 19.828 -17.5 -31.125 1 88 238 ILE B O 1
ATOM 4835 N N . LYS B 1 239 ? 21.328 -18.062 -29.562 1 92.25 239 LYS B N 1
ATOM 4836 C CA . LYS B 1 239 ? 21.859 -19.172 -30.344 1 92.25 239 LYS B CA 1
ATOM 4837 C C . LYS B 1 239 ? 21.125 -20.469 -30.062 1 92.25 239 LYS B C 1
ATOM 4839 O O . LYS B 1 239 ? 20.703 -20.719 -28.922 1 92.25 239 LYS B O 1
ATOM 4844 N N . PRO B 1 240 ? 20.969 -21.281 -31.109 1 91.94 240 PRO B N 1
ATOM 4845 C CA . PRO B 1 240 ? 20.234 -22.531 -30.938 1 91.94 240 PRO B CA 1
ATOM 4846 C C . PRO B 1 240 ? 20.781 -23.391 -29.797 1 91.94 240 PRO B C 1
ATOM 4848 O O . PRO B 1 240 ? 20.031 -24.094 -29.109 1 91.94 240 PRO B O 1
ATOM 4851 N N . GLU B 1 241 ? 22.016 -23.344 -29.547 1 94.31 241 GLU B N 1
ATOM 4852 C CA . GLU B 1 241 ? 22.641 -24.172 -28.531 1 94.31 241 GLU B CA 1
ATOM 4853 C C . GLU B 1 241 ? 22.25 -23.734 -27.125 1 94.31 241 GLU B C 1
ATOM 4855 O O . GLU B 1 241 ? 22.469 -24.453 -26.156 1 94.31 241 GLU B O 1
ATOM 4860 N N . GLU B 1 242 ? 21.719 -22.5 -27.031 1 94.62 242 GLU B N 1
ATOM 4861 C CA . GLU B 1 242 ? 21.328 -21.953 -25.734 1 94.62 242 GLU B CA 1
ATOM 4862 C C . GLU B 1 242 ? 19.938 -22.438 -25.328 1 94.62 242 GLU B C 1
ATOM 4864 O O . GLU B 1 242 ? 19.531 -22.281 -24.172 1 94.62 242 GLU B O 1
ATOM 4869 N N . LEU B 1 243 ? 19.281 -23.078 -26.297 1 95.62 243 LEU B N 1
ATOM 4870 C CA . LEU B 1 243 ? 17.906 -23.484 -26.078 1 95.62 243 LEU B CA 1
ATOM 4871 C C . LEU B 1 243 ? 17.812 -24.969 -25.734 1 95.62 243 LEU B C 1
ATOM 4873 O O . LEU B 1 243 ? 18.641 -25.766 -26.188 1 95.62 243 LEU B O 1
ATOM 4877 N N . ASP B 1 244 ? 16.875 -25.297 -24.938 1 96.44 244 ASP B N 1
ATOM 4878 C CA . ASP B 1 244 ? 16.656 -26.703 -24.609 1 96.44 244 ASP B CA 1
ATOM 4879 C C . ASP B 1 244 ? 15.633 -27.312 -25.562 1 96.44 244 ASP B C 1
ATOM 4881 O O . ASP B 1 244 ? 15.328 -26.734 -26.609 1 96.44 244 ASP B O 1
ATOM 4885 N N . GLU B 1 245 ? 15.141 -28.562 -25.25 1 94.56 245 GLU B N 1
ATOM 4886 C CA . GLU B 1 245 ? 14.305 -29.344 -26.156 1 94.56 245 GLU B CA 1
ATOM 4887 C C . GLU B 1 245 ? 12.953 -28.672 -26.375 1 94.56 245 GLU B C 1
ATOM 4889 O O . GLU B 1 245 ? 12.297 -28.906 -27.391 1 94.56 245 GLU B O 1
ATOM 4894 N N . GLN B 1 246 ? 12.539 -27.797 -25.422 1 95.19 246 GLN B N 1
ATOM 4895 C CA . GLN B 1 246 ? 11.25 -27.125 -25.562 1 95.19 246 GLN B CA 1
ATOM 4896 C C . GLN B 1 246 ? 11.414 -25.703 -26.078 1 95.19 246 GLN B C 1
ATOM 4898 O O . GLN B 1 246 ? 10.445 -24.938 -26.125 1 95.19 246 GLN B O 1
ATOM 4903 N N . GLY B 1 247 ? 12.648 -25.375 -26.391 1 93.94 247 GLY B N 1
ATOM 4904 C CA . GLY B 1 247 ? 12.898 -24.047 -26.922 1 93.94 247 GLY B CA 1
ATOM 4905 C C . GLY B 1 247 ? 13.07 -22.984 -25.844 1 93.94 247 GLY B C 1
ATOM 4906 O O . GLY B 1 247 ? 12.875 -21.797 -26.094 1 93.94 247 GLY B O 1
ATOM 4907 N N . CYS B 1 248 ? 13.5 -23.375 -24.672 1 96.5 248 CYS B N 1
ATOM 4908 C CA . CYS B 1 248 ? 13.688 -22.453 -23.547 1 96.5 248 CYS B CA 1
ATOM 4909 C C . CYS B 1 248 ? 15.164 -22.188 -23.297 1 96.5 248 CYS B C 1
ATOM 4911 O O . CYS B 1 248 ? 16.016 -23.031 -23.609 1 96.5 248 CYS B O 1
ATOM 4913 N N . LEU B 1 249 ? 15.469 -21.062 -22.781 1 95.88 249 LEU B N 1
ATOM 4914 C CA . LEU B 1 249 ? 16.844 -20.734 -22.422 1 95.88 249 LEU B CA 1
ATOM 4915 C C . LEU B 1 249 ? 17.328 -21.594 -21.25 1 95.88 249 LEU B C 1
ATOM 4917 O O . LEU B 1 249 ? 16.875 -21.422 -20.125 1 95.88 249 LEU B O 1
ATOM 4921 N N . LYS B 1 250 ? 18.312 -22.422 -21.547 1 96.19 250 LYS B N 1
ATOM 4922 C CA . LYS B 1 250 ? 18.812 -23.391 -20.578 1 96.19 250 LYS B CA 1
ATOM 4923 C C . LYS B 1 250 ? 19.375 -22.688 -19.344 1 96.19 250 LYS B C 1
ATOM 4925 O O . LYS B 1 250 ? 19.094 -23.094 -18.219 1 96.19 250 LYS B O 1
ATOM 4930 N N . ALA B 1 251 ? 20.094 -21.625 -19.594 1 93.81 251 ALA B N 1
ATOM 4931 C CA . ALA B 1 251 ? 20.797 -20.938 -18.5 1 93.81 251 ALA B CA 1
ATOM 4932 C C . ALA B 1 251 ? 19.812 -20.312 -17.531 1 93.81 251 ALA B C 1
ATOM 4934 O O . ALA B 1 251 ? 20.031 -20.328 -16.312 1 93.81 251 ALA B O 1
ATOM 4935 N N . GLN B 1 252 ? 18.766 -19.766 -18.016 1 95.19 252 GLN B N 1
ATOM 4936 C CA . GLN B 1 252 ? 17.766 -19.141 -17.141 1 95.19 252 GLN B CA 1
ATOM 4937 C C . GLN B 1 252 ? 16.953 -20.188 -16.391 1 95.19 252 GLN B C 1
ATOM 4939 O O . GLN B 1 252 ? 16.656 -20.016 -15.203 1 95.19 252 GLN B O 1
ATOM 4944 N N . ASN B 1 253 ? 16.656 -21.266 -17.062 1 97.31 253 ASN B N 1
ATOM 4945 C CA . ASN B 1 253 ? 15.945 -22.359 -16.391 1 97.31 253 ASN B CA 1
ATOM 4946 C C . ASN B 1 253 ? 16.797 -22.984 -15.297 1 97.31 253 ASN B C 1
ATOM 4948 O O . ASN B 1 253 ? 16.266 -23.516 -14.312 1 97.31 253 ASN B O 1
ATOM 4952 N N . ALA B 1 254 ? 18.094 -22.922 -15.477 1 97.12 254 ALA B N 1
ATOM 4953 C CA . ALA B 1 254 ? 18.969 -23.453 -14.438 1 97.12 254 ALA B CA 1
ATOM 4954 C C . ALA B 1 254 ? 18.797 -22.688 -13.125 1 97.12 254 ALA B C 1
ATOM 4956 O O . ALA B 1 254 ? 18.906 -23.266 -12.047 1 97.12 254 ALA B O 1
ATOM 4957 N N . TYR B 1 255 ? 18.484 -21.375 -13.188 1 97.5 255 TYR B N 1
ATOM 4958 C CA . TYR B 1 255 ? 18.219 -20.594 -11.984 1 97.5 255 TYR B CA 1
ATOM 4959 C C . TYR B 1 255 ? 16.969 -21.078 -11.281 1 97.5 255 TYR B C 1
ATOM 4961 O O . TYR B 1 255 ? 16.969 -21.281 -10.07 1 97.5 255 TYR B O 1
ATOM 4969 N N . SER B 1 256 ? 15.953 -21.266 -12.086 1 97.94 256 SER B N 1
ATOM 4970 C CA . SER B 1 256 ? 14.695 -21.75 -11.531 1 97.94 256 SER B CA 1
ATOM 4971 C C . SER B 1 256 ? 14.875 -23.109 -10.867 1 97.94 256 SER B C 1
ATOM 4973 O O . SER B 1 256 ? 14.375 -23.344 -9.758 1 97.94 256 SER B O 1
ATOM 4975 N N . MET B 1 257 ? 15.562 -23.969 -11.57 1 98.19 257 MET B N 1
ATOM 4976 C CA . MET B 1 257 ? 15.727 -25.344 -11.086 1 98.19 257 MET B CA 1
ATOM 4977 C C . MET B 1 257 ? 16.531 -25.359 -9.797 1 98.19 257 MET B C 1
ATOM 4979 O O . MET B 1 257 ? 16.25 -26.156 -8.898 1 98.19 257 MET B O 1
ATOM 4983 N N . GLU B 1 258 ? 17.516 -24.484 -9.703 1 97.88 258 GLU B N 1
ATOM 4984 C CA . GLU B 1 258 ? 18.297 -24.391 -8.477 1 97.88 258 GLU B CA 1
ATOM 4985 C C . GLU B 1 258 ? 17.438 -23.938 -7.305 1 97.88 258 GLU B C 1
ATOM 4987 O O . GLU B 1 258 ? 17.484 -24.531 -6.223 1 97.88 258 GLU B O 1
ATOM 4992 N N . PHE B 1 259 ? 16.734 -22.906 -7.473 1 98.5 259 PHE B N 1
ATOM 4993 C CA . PHE B 1 259 ? 15.828 -22.422 -6.438 1 98.5 259 PHE B CA 1
ATOM 4994 C C . PHE B 1 259 ? 14.828 -23.5 -6.035 1 98.5 259 PHE B C 1
ATOM 4996 O O . PHE B 1 259 ? 14.625 -23.75 -4.848 1 98.5 259 PHE B O 1
ATOM 5003 N N . ASN B 1 260 ? 14.211 -24.141 -7.051 1 98.88 260 ASN B N 1
ATOM 5004 C CA . ASN B 1 260 ? 13.172 -25.125 -6.816 1 98.88 260 ASN B CA 1
ATOM 5005 C C . ASN B 1 260 ? 13.711 -26.328 -6.051 1 98.88 260 ASN B C 1
ATOM 5007 O O . ASN B 1 260 ? 13.023 -26.875 -5.188 1 98.88 260 ASN B O 1
ATOM 5011 N N . ARG B 1 261 ? 14.891 -26.75 -6.445 1 98.62 261 ARG B N 1
ATOM 5012 C CA . ARG B 1 261 ? 15.523 -27.859 -5.75 1 98.62 261 ARG B CA 1
ATOM 5013 C C . ARG B 1 261 ? 15.703 -27.562 -4.27 1 98.62 261 ARG B C 1
ATOM 5015 O O . ARG B 1 261 ? 15.359 -28.375 -3.414 1 98.62 261 ARG B O 1
ATOM 5022 N N . GLN B 1 262 ? 16.156 -26.438 -3.963 1 98.69 262 GLN B N 1
ATOM 5023 C CA . GLN B 1 262 ? 16.391 -26.062 -2.572 1 98.69 262 GLN B CA 1
ATOM 5024 C C . GLN B 1 262 ? 15.086 -25.828 -1.832 1 98.69 262 GLN B C 1
ATOM 5026 O O . GLN B 1 262 ? 14.969 -26.156 -0.646 1 98.69 262 GLN B O 1
ATOM 5031 N N . LEU B 1 263 ? 14.125 -25.25 -2.506 1 98.81 263 LEU B N 1
ATOM 5032 C CA . LEU B 1 263 ? 12.812 -25.062 -1.899 1 98.81 263 LEU B CA 1
ATOM 5033 C C . LEU B 1 263 ? 12.195 -26.406 -1.517 1 98.81 263 LEU B C 1
ATOM 5035 O O . LEU B 1 263 ? 11.656 -26.562 -0.418 1 98.81 263 LEU B O 1
ATOM 5039 N N . LYS B 1 264 ? 12.273 -27.375 -2.426 1 98.69 264 LYS B N 1
ATOM 5040 C CA . LYS B 1 264 ? 11.719 -28.688 -2.141 1 98.69 264 LYS B CA 1
ATOM 5041 C C . LYS B 1 264 ? 12.375 -29.312 -0.91 1 98.69 264 LYS B C 1
ATOM 5043 O O . LYS B 1 264 ? 11.688 -29.828 -0.023 1 98.69 264 LYS B O 1
ATOM 5048 N N . ALA B 1 265 ? 13.672 -29.281 -0.878 1 98.5 265 ALA B N 1
ATOM 5049 C CA . ALA B 1 265 ? 14.406 -29.812 0.268 1 98.5 265 ALA B CA 1
ATOM 5050 C C . ALA B 1 265 ? 13.977 -29.125 1.56 1 98.5 265 ALA B C 1
ATOM 5052 O O . ALA B 1 265 ? 13.844 -29.766 2.602 1 98.5 265 ALA B O 1
ATOM 5053 N N . ARG B 1 266 ? 13.805 -27.828 1.497 1 98.56 266 ARG B N 1
ATOM 5054 C CA . ARG B 1 266 ? 13.445 -27.078 2.688 1 98.56 266 ARG B CA 1
ATOM 5055 C C . ARG B 1 266 ? 12.023 -27.406 3.141 1 98.56 266 ARG B C 1
ATOM 5057 O O . ARG B 1 266 ? 11.75 -27.453 4.34 1 98.56 266 ARG B O 1
ATOM 5064 N N . VAL B 1 267 ? 11.102 -27.562 2.227 1 98.31 267 VAL B N 1
ATOM 5065 C CA . VAL B 1 267 ? 9.727 -27.938 2.564 1 98.31 267 VAL B CA 1
ATOM 5066 C C . VAL B 1 267 ? 9.719 -29.281 3.287 1 98.31 267 VAL B C 1
ATOM 5068 O O . VAL B 1 267 ? 9 -29.453 4.273 1 98.31 267 VAL B O 1
ATOM 5071 N N . ILE B 1 268 ? 10.484 -30.219 2.832 1 97 268 ILE B N 1
ATOM 5072 C CA . ILE B 1 268 ? 10.602 -31.516 3.471 1 97 268 ILE B CA 1
ATOM 5073 C C . ILE B 1 268 ? 11.109 -31.344 4.902 1 97 268 ILE B C 1
ATOM 5075 O O . ILE B 1 268 ? 10.57 -31.953 5.832 1 97 268 ILE B O 1
ATOM 5079 N N . LYS B 1 269 ? 12.102 -30.5 5.074 1 97.88 269 LYS B N 1
ATOM 5080 C CA . LYS B 1 269 ? 12.633 -30.234 6.406 1 97.88 269 LYS B CA 1
ATOM 5081 C C . LYS B 1 269 ? 11.586 -29.594 7.301 1 97.88 269 LYS B C 1
ATOM 5083 O O . LYS B 1 269 ? 11.508 -29.875 8.492 1 97.88 269 LYS B O 1
ATOM 5088 N N . LEU B 1 270 ? 10.797 -28.672 6.773 1 98.19 270 LEU B N 1
ATOM 5089 C CA . LEU B 1 270 ? 9.742 -28 7.527 1 98.19 270 LEU B CA 1
ATOM 5090 C C . LEU B 1 270 ? 8.688 -29 7.996 1 98.19 270 LEU B C 1
ATOM 5092 O O . LEU B 1 270 ? 8.141 -28.859 9.086 1 98.19 270 LEU B O 1
ATOM 5096 N N . ARG B 1 271 ? 8.422 -30.031 7.215 1 96.56 271 ARG B N 1
ATOM 5097 C CA . ARG B 1 271 ? 7.484 -31.078 7.613 1 96.56 271 ARG B CA 1
ATOM 5098 C C . ARG B 1 271 ? 7.941 -31.766 8.891 1 96.56 271 ARG B C 1
ATOM 5100 O O . ARG B 1 271 ? 7.121 -32.125 9.75 1 96.56 271 ARG B O 1
ATOM 5107 N N . GLU B 1 272 ? 9.156 -31.938 8.914 1 96.25 272 GLU B N 1
ATOM 5108 C CA . GLU B 1 272 ? 9.727 -32.562 10.094 1 96.25 272 GLU B CA 1
ATOM 5109 C C . GLU B 1 272 ? 9.68 -31.656 11.305 1 96.25 272 GLU B C 1
ATOM 5111 O O . GLU B 1 272 ? 9.398 -32.094 12.422 1 96.25 272 GLU B O 1
ATOM 5116 N N . LYS B 1 273 ? 9.875 -30.453 11.094 1 97.12 273 LYS B N 1
ATOM 5117 C CA . LYS B 1 273 ? 10.031 -29.469 12.172 1 97.12 273 LYS B CA 1
ATOM 5118 C C . LYS B 1 273 ? 8.68 -29.031 12.711 1 97.12 273 LYS B C 1
ATOM 5120 O O . LYS B 1 273 ? 8.57 -28.609 13.867 1 97.12 273 LYS B O 1
ATOM 5125 N N . LEU B 1 274 ? 7.699 -29.109 11.852 1 97.81 274 LEU B N 1
ATOM 5126 C CA . LEU B 1 274 ? 6.367 -28.625 12.211 1 97.81 274 LEU B CA 1
ATOM 5127 C C . LEU B 1 274 ? 5.363 -29.766 12.227 1 97.81 274 LEU B C 1
ATOM 5129 O O . LEU B 1 274 ? 4.562 -29.906 11.297 1 97.81 274 LEU B O 1
ATOM 5133 N N . PRO B 1 275 ? 5.277 -30.438 13.258 1 93.44 275 PRO B N 1
ATOM 5134 C CA . PRO B 1 275 ? 4.551 -31.719 13.281 1 93.44 275 PRO B CA 1
ATOM 5135 C C . PRO B 1 275 ? 3.041 -31.531 13.148 1 93.44 275 PRO B C 1
ATOM 5137 O O . PRO B 1 275 ? 2.33 -32.469 12.789 1 93.44 275 PRO B O 1
ATOM 5140 N N . HIS B 1 276 ? 2.506 -30.312 13.383 1 95.94 276 HIS B N 1
ATOM 5141 C CA . HIS B 1 276 ? 1.061 -30.141 13.305 1 95.94 276 HIS B CA 1
ATOM 5142 C C . HIS B 1 276 ? 0.661 -29.469 11.992 1 95.94 276 HIS B C 1
ATOM 5144 O O . HIS B 1 276 ? -0.503 -29.109 11.805 1 95.94 276 HIS B O 1
ATOM 5150 N N . ALA B 1 277 ? 1.623 -29.344 11.117 1 97.31 277 ALA B N 1
ATOM 5151 C CA . ALA B 1 277 ? 1.349 -28.703 9.828 1 97.31 277 ALA B CA 1
ATOM 5152 C C . ALA B 1 277 ? 1.344 -29.734 8.703 1 97.31 277 ALA B C 1
ATOM 5154 O O . ALA B 1 277 ? 2.156 -30.656 8.695 1 97.31 277 ALA B O 1
ATOM 5155 N N . ALA B 1 278 ? 0.392 -29.625 7.82 1 98 278 ALA B N 1
ATOM 5156 C CA . ALA B 1 278 ? 0.424 -30.297 6.527 1 98 278 ALA B CA 1
ATOM 5157 C C . ALA B 1 278 ? 1.011 -29.391 5.449 1 98 278 ALA B C 1
ATOM 5159 O O . ALA B 1 278 ? 0.412 -28.359 5.094 1 98 278 ALA B O 1
ATOM 5160 N N . LEU B 1 279 ? 2.189 -29.75 4.961 1 98.38 279 LEU B N 1
ATOM 5161 C CA . LEU B 1 279 ? 2.869 -28.953 3.951 1 98.38 279 LEU B CA 1
ATOM 5162 C C . LEU B 1 279 ? 2.971 -29.703 2.631 1 98.38 279 LEU B C 1
ATOM 5164 O O . LEU B 1 279 ? 3.553 -30.797 2.578 1 98.38 279 LEU B O 1
ATOM 5168 N N . THR B 1 280 ? 2.412 -29.109 1.603 1 98.31 280 THR B N 1
ATOM 5169 C CA . THR B 1 280 ? 2.463 -29.703 0.268 1 98.31 280 THR B CA 1
ATOM 5170 C C . THR B 1 280 ? 3.336 -28.859 -0.66 1 98.31 280 THR B C 1
ATOM 5172 O O . THR B 1 280 ? 3.133 -27.656 -0.787 1 98.31 280 THR B O 1
ATOM 5175 N N . TYR B 1 281 ? 4.371 -29.469 -1.203 1 98.56 281 TYR B N 1
ATOM 5176 C CA . TYR B 1 281 ? 5.164 -28.891 -2.275 1 98.56 281 TYR B CA 1
ATOM 5177 C C . TYR B 1 281 ? 4.504 -29.109 -3.631 1 98.56 281 TYR B C 1
ATOM 5179 O O . TYR B 1 281 ? 4.113 -30.234 -3.959 1 98.56 281 TYR B O 1
ATOM 5187 N N . VAL B 1 282 ? 4.344 -28.062 -4.414 1 98.81 282 VAL B N 1
ATOM 5188 C CA . VAL B 1 282 ? 3.678 -28.156 -5.707 1 98.81 282 VAL B CA 1
ATOM 5189 C C . VAL B 1 282 ? 4.648 -27.766 -6.82 1 98.81 282 VAL B C 1
ATOM 5191 O O . VAL B 1 282 ? 5.199 -26.656 -6.805 1 98.81 282 VAL B O 1
ATOM 5194 N N . ASP B 1 283 ? 4.773 -28.562 -7.832 1 98.75 283 ASP B N 1
ATOM 5195 C CA . ASP B 1 283 ? 5.754 -28.406 -8.898 1 98.75 283 ASP B CA 1
ATOM 5196 C C . ASP B 1 283 ? 5.16 -27.641 -10.086 1 98.75 283 ASP B C 1
ATOM 5198 O O . ASP B 1 283 ? 4.895 -28.234 -11.133 1 98.75 283 ASP B O 1
ATOM 5202 N N . ILE B 1 284 ? 5.141 -26.359 -9.961 1 98.69 284 ILE B N 1
ATOM 5203 C CA . ILE B 1 284 ? 4.629 -25.469 -10.992 1 98.69 284 ILE B CA 1
ATOM 5204 C C . ILE B 1 284 ? 5.531 -25.516 -12.219 1 98.69 284 ILE B C 1
ATOM 5206 O O . ILE B 1 284 ? 5.059 -25.422 -13.352 1 98.69 284 ILE B O 1
ATOM 5210 N N . TYR B 1 285 ? 6.82 -25.656 -11.969 1 98.69 285 TYR B N 1
ATOM 5211 C CA . TYR B 1 285 ? 7.781 -25.75 -13.062 1 98.69 285 TYR B CA 1
ATOM 5212 C C . TYR B 1 285 ? 7.418 -26.891 -14.016 1 98.69 285 TYR B C 1
ATOM 5214 O O . TYR B 1 285 ? 7.27 -26.656 -15.219 1 98.69 285 TYR B O 1
ATOM 5222 N N . ALA B 1 286 ? 7.242 -28.047 -13.5 1 98.5 286 ALA B N 1
ATOM 5223 C CA . ALA B 1 286 ? 6.961 -29.234 -14.312 1 98.5 286 ALA B CA 1
ATOM 5224 C C . ALA B 1 286 ? 5.629 -29.094 -15.039 1 98.5 286 ALA B C 1
ATOM 5226 O O . ALA B 1 286 ? 5.508 -29.469 -16.203 1 98.5 286 ALA B O 1
ATOM 5227 N N . ALA B 1 287 ? 4.652 -28.562 -14.328 1 98.5 287 ALA B N 1
ATOM 5228 C CA . ALA B 1 287 ? 3.338 -28.391 -14.945 1 98.5 287 ALA B CA 1
ATOM 5229 C C . ALA B 1 287 ? 3.412 -27.422 -16.125 1 98.5 287 ALA B C 1
ATOM 5231 O O . ALA B 1 287 ? 2.922 -27.734 -17.219 1 98.5 287 ALA B O 1
ATOM 5232 N N . LYS B 1 288 ? 4.035 -26.297 -15.93 1 98.62 288 LYS B N 1
ATOM 5233 C CA . LYS B 1 288 ? 4.133 -25.297 -17 1 98.62 288 LYS B CA 1
ATOM 5234 C C . LYS B 1 288 ? 5.027 -25.797 -18.125 1 98.62 288 LYS B C 1
ATOM 5236 O O . LYS B 1 288 ? 4.738 -25.562 -19.297 1 98.62 288 LYS B O 1
ATOM 5241 N N . TYR B 1 289 ? 6.082 -26.453 -17.75 1 98.5 289 TYR B N 1
ATOM 5242 C CA . TYR B 1 289 ? 6.988 -27 -18.75 1 98.5 289 TYR B CA 1
ATOM 5243 C C . TYR B 1 289 ? 6.285 -28.031 -19.625 1 98.5 289 TYR B C 1
ATOM 5245 O O . TYR B 1 289 ? 6.5 -28.094 -20.828 1 98.5 289 TYR B O 1
ATOM 5253 N N . GLU B 1 290 ? 5.469 -28.828 -19.031 1 97.94 290 GLU B N 1
ATOM 5254 C CA . GLU B 1 290 ? 4.672 -29.812 -19.766 1 97.94 290 GLU B CA 1
ATOM 5255 C C . GLU B 1 290 ? 3.729 -29.109 -20.75 1 97.94 290 GLU B C 1
ATOM 5257 O O . GLU B 1 290 ? 3.611 -29.531 -21.906 1 97.94 290 GLU B O 1
ATOM 5262 N N . LEU B 1 291 ? 3.088 -28.094 -20.297 1 98.31 291 LEU B N 1
ATOM 5263 C CA . LEU B 1 291 ? 2.18 -27.359 -21.156 1 98.31 291 LEU B CA 1
ATOM 5264 C C . LEU B 1 291 ? 2.922 -26.766 -22.359 1 98.31 291 LEU B C 1
ATOM 5266 O O . LEU B 1 291 ? 2.461 -26.875 -23.5 1 98.31 291 LEU B O 1
ATOM 5270 N N . ILE B 1 292 ? 4.051 -26.203 -22.109 1 98.19 292 ILE B N 1
ATOM 5271 C CA . ILE B 1 292 ? 4.863 -25.578 -23.141 1 98.19 292 ILE B CA 1
ATOM 5272 C C . ILE B 1 292 ? 5.281 -26.625 -24.172 1 98.19 292 ILE B C 1
ATOM 5274 O O . ILE B 1 292 ? 5.176 -26.391 -25.375 1 98.19 292 ILE B O 1
ATOM 5278 N N . GLY B 1 293 ? 5.672 -27.719 -23.75 1 97.19 293 GLY B N 1
ATOM 5279 C CA . GLY B 1 293 ? 6.121 -28.797 -24.641 1 97.19 293 GLY B CA 1
ATOM 5280 C C . GLY B 1 293 ? 4.996 -29.406 -25.438 1 97.19 293 GLY B C 1
ATOM 5281 O O . GLY B 1 293 ? 5.234 -30.016 -26.484 1 97.19 293 GLY B O 1
ATOM 5282 N N . ASN B 1 294 ? 3.766 -29.234 -24.938 1 97.5 294 ASN B N 1
ATOM 5283 C CA . ASN B 1 294 ? 2.609 -29.828 -25.594 1 97.5 294 ASN B CA 1
ATOM 5284 C C . ASN B 1 294 ? 1.615 -28.781 -26.062 1 97.5 294 ASN B C 1
ATOM 5286 O O . ASN B 1 294 ? 0.416 -29.047 -26.156 1 97.5 294 ASN B O 1
ATOM 5290 N N . ALA B 1 295 ? 2.041 -27.594 -26.281 1 98.12 295 ALA B N 1
ATOM 5291 C CA . ALA B 1 295 ? 1.171 -26.469 -26.578 1 98.12 295 ALA B CA 1
ATOM 5292 C C . ALA B 1 295 ? 0.18 -26.797 -27.688 1 98.12 295 ALA B C 1
ATOM 5294 O O . ALA B 1 295 ? -1.034 -26.688 -27.484 1 98.12 295 ALA B O 1
ATOM 5295 N N . LYS B 1 296 ? 0.607 -27.312 -28.812 1 97.25 296 LYS B N 1
ATOM 5296 C CA . LYS B 1 296 ? -0.254 -27.578 -29.969 1 97.25 296 LYS B CA 1
ATOM 5297 C C . LYS B 1 296 ? -1.246 -28.688 -29.656 1 97.25 296 LYS B C 1
ATOM 5299 O O . LYS B 1 296 ? -2.424 -28.609 -30.016 1 97.25 296 LYS B O 1
ATOM 5304 N N . LYS B 1 297 ? -0.701 -29.672 -29.016 1 97.88 297 LYS B N 1
ATOM 5305 C CA . LYS B 1 297 ? -1.549 -30.812 -28.656 1 97.88 297 LYS B CA 1
ATOM 5306 C C . LYS B 1 297 ? -2.672 -30.375 -27.719 1 97.88 297 LYS B C 1
ATOM 5308 O O . LYS B 1 297 ? -3.74 -30.984 -27.703 1 97.88 297 LYS B O 1
ATOM 5313 N N . GLN B 1 298 ? -2.434 -29.359 -26.984 1 97.81 298 GLN B N 1
ATOM 5314 C CA . GLN B 1 298 ? -3.408 -28.891 -26 1 97.81 298 GLN B CA 1
ATOM 5315 C C . GLN B 1 298 ? -4.277 -27.781 -26.578 1 97.81 298 GLN B C 1
ATOM 5317 O O . GLN B 1 298 ? -5.047 -27.141 -25.844 1 97.81 298 GLN B O 1
ATOM 5322 N N . GLY B 1 299 ? -4.074 -27.484 -27.844 1 97.5 299 GLY B N 1
ATOM 5323 C CA . GLY B 1 299 ? -4.953 -26.547 -28.531 1 97.5 299 GLY B CA 1
ATOM 5324 C C . GLY B 1 299 ? -4.418 -25.125 -28.531 1 97.5 299 GLY B C 1
ATOM 5325 O O . GLY B 1 299 ? -5.125 -24.188 -28.922 1 97.5 299 GLY B O 1
ATOM 5326 N N . PHE B 1 300 ? -3.191 -24.938 -28.141 1 98.62 300 PHE B N 1
ATOM 5327 C CA . PHE B 1 300 ? -2.576 -23.609 -28.125 1 98.62 300 PHE B CA 1
ATOM 5328 C C . PHE B 1 300 ? -1.713 -23.406 -29.375 1 98.62 300 PHE B C 1
ATOM 5330 O O . PHE B 1 300 ? -1.301 -24.375 -30.016 1 98.62 300 PHE B O 1
ATOM 5337 N N . VAL B 1 301 ? -1.509 -22.156 -29.641 1 97.62 301 VAL B N 1
ATOM 5338 C CA . VAL B 1 301 ? -0.476 -21.828 -30.625 1 97.62 301 VAL B CA 1
ATOM 5339 C C . VAL B 1 301 ? 0.905 -22 -30 1 97.62 301 VAL B C 1
ATOM 5341 O O . VAL B 1 301 ? 1.02 -22.422 -28.844 1 97.62 301 VAL B O 1
ATOM 5344 N N . GLU B 1 302 ? 1.909 -21.703 -30.781 1 94.88 302 GLU B N 1
ATOM 5345 C CA . GLU B 1 302 ? 3.273 -21.844 -30.281 1 94.88 302 GLU B CA 1
ATOM 5346 C C . GLU B 1 302 ? 3.459 -21.109 -28.953 1 94.88 302 GLU B C 1
ATOM 5348 O O . GLU B 1 302 ? 3.02 -19.969 -28.812 1 94.88 302 GLU B O 1
ATOM 5353 N N . ALA B 1 303 ? 4.16 -21.75 -28.031 1 95.12 303 ALA B N 1
ATOM 5354 C CA . ALA B 1 303 ? 4.258 -21.297 -26.641 1 95.12 303 ALA B CA 1
ATOM 5355 C C . ALA B 1 303 ? 4.953 -19.938 -26.562 1 95.12 303 ALA B C 1
ATOM 5357 O O . ALA B 1 303 ? 4.688 -19.156 -25.656 1 95.12 303 ALA B O 1
ATOM 5358 N N . ALA B 1 304 ? 5.77 -19.641 -27.547 1 92.88 304 ALA B N 1
ATOM 5359 C CA . ALA B 1 304 ? 6.559 -18.406 -27.5 1 92.88 304 ALA B CA 1
ATOM 5360 C C . ALA B 1 304 ? 5.758 -17.219 -28.016 1 92.88 304 ALA B C 1
ATOM 5362 O O . ALA B 1 304 ? 6.168 -16.062 -27.859 1 92.88 304 ALA B O 1
ATOM 5363 N N . ASN B 1 305 ? 4.562 -17.469 -28.578 1 94.5 305 ASN B N 1
ATOM 5364 C CA . ASN B 1 305 ? 3.723 -16.375 -29.047 1 94.5 305 ASN B CA 1
ATOM 5365 C C . ASN B 1 305 ? 3.104 -15.594 -27.891 1 94.5 305 ASN B C 1
ATOM 5367 O O . ASN B 1 305 ? 2.699 -16.172 -26.891 1 94.5 305 ASN B O 1
ATOM 5371 N N . ILE B 1 306 ? 3.041 -14.266 -28.078 1 95.94 306 ILE B N 1
ATOM 5372 C CA . ILE B 1 306 ? 2.488 -13.375 -27.062 1 95.94 306 ILE B CA 1
ATOM 5373 C C . ILE B 1 306 ? 1.152 -12.812 -27.547 1 95.94 306 ILE B C 1
ATOM 5375 O O . ILE B 1 306 ? 1.048 -12.328 -28.672 1 95.94 306 ILE B O 1
ATOM 5379 N N . CYS B 1 307 ? 0.138 -12.867 -26.703 1 97.56 307 CYS B N 1
ATOM 5380 C CA . CYS B 1 307 ? -1.206 -12.453 -27.109 1 97.56 307 CYS B CA 1
ATOM 5381 C C . CYS B 1 307 ? -1.355 -10.945 -27.031 1 97.56 307 CYS B C 1
ATOM 5383 O O . CYS B 1 307 ? -2.006 -10.344 -27.891 1 97.56 307 CYS B O 1
ATOM 5385 N N . CYS B 1 308 ? -0.817 -10.352 -26.047 1 97 308 CYS B N 1
ATOM 5386 C CA . CYS B 1 308 ? -1.031 -8.93 -25.828 1 97 308 CYS B CA 1
ATOM 5387 C C . CYS B 1 308 ? 0.273 -8.148 -25.953 1 97 308 CYS B C 1
ATOM 5389 O O . CYS B 1 308 ? 1.282 -8.516 -25.344 1 97 308 CYS B O 1
ATOM 5391 N N . GLY B 1 309 ? 0.188 -7.059 -26.547 1 93.06 309 GLY B N 1
ATOM 5392 C CA . GLY B 1 309 ? 1.369 -6.262 -26.844 1 93.06 309 GLY B CA 1
ATOM 5393 C C . GLY B 1 309 ? 1.696 -6.207 -28.328 1 93.06 309 GLY B C 1
ATOM 5394 O O . GLY B 1 309 ? 0.988 -6.793 -29.141 1 93.06 309 GLY B O 1
ATOM 5395 N N . PHE B 1 310 ? 2.693 -5.391 -28.609 1 87.75 310 PHE B N 1
ATOM 5396 C CA . PHE B 1 310 ? 3.238 -5.289 -29.953 1 87.75 310 PHE B CA 1
ATOM 5397 C C . PHE B 1 310 ? 4.711 -5.68 -29.969 1 87.75 310 PHE B C 1
ATOM 5399 O O . PHE B 1 310 ? 5.531 -5.062 -29.297 1 87.75 310 PHE B O 1
ATOM 5406 N N . HIS B 1 311 ? 5.027 -6.734 -30.656 1 84.19 311 HIS B N 1
ATOM 5407 C CA . HIS B 1 311 ? 6.375 -7.293 -30.641 1 84.19 311 HIS B CA 1
ATOM 5408 C C . HIS B 1 311 ? 6.875 -7.562 -32.062 1 84.19 311 HIS B C 1
ATOM 5410 O O . HIS B 1 311 ? 7.184 -8.703 -32.406 1 84.19 311 HIS B O 1
ATOM 5416 N N . GLU B 1 312 ? 6.891 -6.594 -32.844 1 76.69 312 GLU B N 1
ATOM 5417 C CA . GLU B 1 312 ? 7.332 -6.75 -34.219 1 76.69 312 GLU B CA 1
ATOM 5418 C C . GLU B 1 312 ? 8.562 -5.902 -34.531 1 76.69 312 GLU B C 1
ATOM 5420 O O . GLU B 1 312 ? 8.68 -4.777 -34.031 1 76.69 312 GLU B O 1
ATOM 5425 N N . ASP B 1 313 ? 9.422 -6.395 -35.406 1 74.69 313 ASP B N 1
ATOM 5426 C CA . ASP B 1 313 ? 10.562 -5.688 -36 1 74.69 313 ASP B CA 1
ATOM 5427 C C . ASP B 1 313 ? 11.359 -4.961 -34.906 1 74.69 313 ASP B C 1
ATOM 5429 O O . ASP B 1 313 ? 11.641 -3.768 -35.031 1 74.69 313 ASP B O 1
ATOM 5433 N N . GLU B 1 314 ? 11.641 -5.488 -33.812 1 76.12 314 GLU B N 1
ATOM 5434 C CA . GLU B 1 314 ? 12.484 -4.973 -32.719 1 76.12 314 GLU B CA 1
ATOM 5435 C C . GLU B 1 314 ? 11.742 -3.922 -31.906 1 76.12 314 GLU B C 1
ATOM 5437 O O . GLU B 1 314 ? 12.328 -3.301 -31.016 1 76.12 314 GLU B O 1
ATOM 5442 N N . ILE B 1 315 ? 10.531 -3.668 -32.375 1 81.25 315 ILE B N 1
ATOM 5443 C CA . ILE B 1 315 ? 9.711 -2.744 -31.609 1 81.25 315 ILE B CA 1
ATOM 5444 C C . ILE B 1 315 ? 8.906 -3.518 -30.562 1 81.25 315 ILE B C 1
ATOM 5446 O O . ILE B 1 315 ? 8.289 -4.539 -30.875 1 81.25 315 ILE B O 1
ATOM 5450 N N . GLN B 1 316 ? 9.031 -3.061 -29.422 1 85.19 316 GLN B N 1
ATOM 5451 C CA . GLN B 1 316 ? 8.273 -3.674 -28.344 1 85.19 316 GLN B CA 1
ATOM 5452 C C . GLN B 1 316 ? 7.414 -2.641 -27.625 1 85.19 316 GLN B C 1
ATOM 5454 O O . GLN B 1 316 ? 7.926 -1.63 -27.125 1 85.19 316 GLN B O 1
ATOM 5459 N N . VAL B 1 317 ? 6.094 -2.898 -27.734 1 88.88 317 VAL B N 1
ATOM 5460 C CA . VAL B 1 317 ? 5.152 -2.1 -26.953 1 88.88 317 VAL B CA 1
ATOM 5461 C C . VAL B 1 317 ? 4.391 -2.998 -25.984 1 88.88 317 VAL B C 1
ATOM 5463 O O . VAL B 1 317 ? 3.762 -3.977 -26.391 1 88.88 317 VAL B O 1
ATOM 5466 N N . TYR B 1 318 ? 4.445 -2.705 -24.734 1 88.75 318 TYR B N 1
ATOM 5467 C CA . TYR B 1 318 ? 3.861 -3.551 -23.703 1 88.75 318 TYR B CA 1
ATOM 5468 C C . TYR B 1 318 ? 2.34 -3.551 -23.797 1 88.75 318 TYR B C 1
ATOM 5470 O O . TYR B 1 318 ? 1.74 -2.588 -24.281 1 88.75 318 TYR B O 1
ATOM 5478 N N . CYS B 1 319 ? 1.787 -4.562 -23.344 1 93.25 319 CYS B N 1
ATOM 5479 C CA . CYS B 1 319 ? 0.345 -4.777 -23.328 1 93.25 319 CYS B CA 1
ATOM 5480 C C . CYS B 1 319 ? -0.385 -3.551 -22.797 1 93.25 319 CYS B C 1
ATOM 5482 O O . CYS B 1 319 ? -0.06 -3.053 -21.719 1 93.25 319 CYS B O 1
ATOM 5484 N N . GLY B 1 320 ? -1.332 -3.047 -23.562 1 92.62 320 GLY B N 1
ATOM 5485 C CA . GLY B 1 320 ? -2.213 -1.974 -23.125 1 92.62 320 GLY B CA 1
ATOM 5486 C C . GLY B 1 320 ? -1.595 -0.597 -23.281 1 92.62 320 GLY B C 1
ATOM 5487 O O . GLY B 1 320 ? -2.203 0.408 -22.906 1 92.62 320 GLY B O 1
ATOM 5488 N N . HIS B 1 321 ? -0.437 -0.508 -23.797 1 90.94 321 HIS B N 1
ATOM 5489 C CA . HIS B 1 321 ? 0.236 0.779 -23.938 1 90.94 321 HIS B CA 1
ATOM 5490 C C . HIS B 1 321 ? 0.155 1.302 -25.359 1 90.94 321 HIS B C 1
ATOM 5492 O O . HIS B 1 321 ? -0.167 0.55 -26.281 1 90.94 321 HIS B O 1
ATOM 5498 N N . LYS B 1 322 ? 0.353 2.605 -25.453 1 91.44 322 LYS B N 1
ATOM 5499 C CA . LYS B 1 322 ? 0.443 3.281 -26.75 1 91.44 322 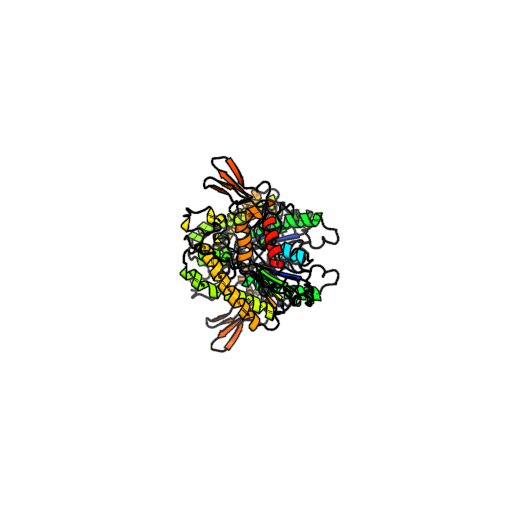LYS B CA 1
ATOM 5500 C C . LYS B 1 322 ? 1.858 3.793 -27 1 91.44 322 LYS B C 1
ATOM 5502 O O . LYS B 1 322 ? 2.574 4.148 -26.062 1 91.44 322 LYS B O 1
ATOM 5507 N N . GLN B 1 323 ? 2.25 3.648 -28.172 1 91.31 323 GLN B N 1
ATOM 5508 C CA . GLN B 1 323 ? 3.547 4.184 -28.562 1 91.31 323 GLN B CA 1
ATOM 5509 C C . GLN B 1 323 ? 3.49 4.766 -29.984 1 91.31 323 GLN B C 1
ATOM 5511 O O . GLN B 1 323 ? 2.824 4.211 -30.859 1 91.31 323 GLN B O 1
ATOM 5516 N N . ASN B 1 324 ? 4.082 5.98 -30.094 1 91.56 324 ASN B N 1
ATOM 5517 C CA . ASN B 1 324 ? 4.215 6.562 -31.422 1 91.56 324 ASN B CA 1
ATOM 5518 C C . ASN B 1 324 ? 5.379 5.945 -32.188 1 91.56 324 ASN B C 1
ATOM 5520 O O . ASN B 1 324 ? 6.527 6.012 -31.75 1 91.56 324 ASN B O 1
ATOM 5524 N N . ILE B 1 325 ? 5.102 5.309 -33.219 1 85.69 325 ILE B N 1
ATOM 5525 C CA . ILE B 1 325 ? 6.109 4.711 -34.094 1 85.69 325 ILE B CA 1
ATOM 5526 C C . ILE B 1 325 ? 6.035 5.352 -35.469 1 85.69 325 ILE B C 1
ATOM 5528 O O . ILE B 1 325 ? 5.074 5.133 -36.219 1 85.69 325 ILE B O 1
ATOM 5532 N N . ASN B 1 326 ? 7.098 6.078 -35.781 1 85.94 326 ASN B N 1
ATOM 5533 C CA . ASN B 1 326 ? 7.199 6.75 -37.062 1 85.94 326 ASN B CA 1
ATOM 5534 C C . ASN B 1 326 ? 5.965 7.598 -37.375 1 85.94 326 ASN B C 1
ATOM 5536 O O . ASN B 1 326 ? 5.371 7.488 -38.438 1 85.94 326 ASN B O 1
ATOM 5540 N N . GLY B 1 327 ? 5.438 8.32 -36.281 1 90.06 327 GLY B N 1
ATOM 5541 C CA . GLY B 1 327 ? 4.348 9.266 -36.469 1 90.06 327 GLY B CA 1
ATOM 5542 C C . GLY B 1 327 ? 2.977 8.641 -36.312 1 90.06 327 GLY B C 1
ATOM 5543 O O . GLY B 1 327 ? 1.96 9.336 -36.375 1 90.06 327 GLY B O 1
ATOM 5544 N N . THR B 1 328 ? 2.959 7.371 -36.25 1 89.06 328 THR B N 1
ATOM 5545 C CA . THR B 1 328 ? 1.693 6.672 -36.062 1 89.06 328 THR B CA 1
ATOM 5546 C C . THR B 1 328 ? 1.586 6.125 -34.625 1 89.06 328 THR B C 1
ATOM 5548 O O . THR B 1 328 ? 2.475 5.41 -34.156 1 89.06 328 THR B O 1
ATOM 5551 N N . GLU B 1 329 ? 0.563 6.5 -33.938 1 92.12 329 GLU B N 1
ATOM 5552 C CA . GLU B 1 329 ? 0.32 5.953 -32.625 1 92.12 329 GLU B CA 1
ATOM 5553 C C . GLU B 1 329 ? -0.231 4.531 -32.688 1 92.12 329 GLU B C 1
ATOM 5555 O O . GLU B 1 329 ? -1.233 4.285 -33.375 1 92.12 329 GLU B O 1
ATOM 5560 N N . ILE B 1 330 ? 0.45 3.652 -32.125 1 88.56 330 ILE B N 1
ATOM 5561 C CA . ILE B 1 330 ? 0.027 2.258 -32.094 1 88.56 330 ILE B CA 1
ATOM 5562 C C . ILE B 1 330 ? -0.435 1.89 -30.688 1 88.56 330 ILE B C 1
ATOM 5564 O O . ILE B 1 330 ? 0.241 2.201 -29.703 1 88.56 330 ILE B O 1
ATOM 5568 N N . TYR B 1 331 ? -1.617 1.366 -30.594 1 91.69 331 TYR B N 1
ATOM 5569 C CA . TYR B 1 331 ? -2.094 0.767 -29.344 1 91.69 331 TYR B CA 1
ATOM 5570 C C . TYR B 1 331 ? -1.816 -0.731 -29.328 1 91.69 331 TYR B C 1
ATOM 5572 O O . TYR B 1 331 ? -2.27 -1.468 -30.203 1 91.69 331 TYR B O 1
ATOM 5580 N N . ALA B 1 332 ? -1.025 -1.175 -28.328 1 93.25 332 ALA B N 1
ATOM 5581 C CA . ALA B 1 332 ? -0.677 -2.588 -28.219 1 93.25 332 ALA B CA 1
ATOM 5582 C C . ALA B 1 332 ? -1.716 -3.346 -27.391 1 93.25 332 ALA B C 1
ATOM 5584 O O . ALA B 1 332 ? -1.547 -3.529 -26.188 1 93.25 332 ALA B O 1
ATOM 5585 N N . GLY B 1 333 ? -2.693 -3.803 -28.094 1 94.75 333 GLY B N 1
ATOM 5586 C CA . GLY B 1 333 ? -3.799 -4.469 -27.422 1 94.75 333 GLY B CA 1
ATOM 5587 C C . GLY B 1 333 ? -3.691 -5.98 -27.453 1 94.75 333 GLY B C 1
ATOM 5588 O O . GLY B 1 333 ? -2.6 -6.527 -27.625 1 94.75 333 GLY B O 1
ATOM 5589 N N . SER B 1 334 ? -4.773 -6.652 -27.156 1 96.5 334 SER B N 1
ATOM 5590 C CA . SER B 1 334 ? -4.824 -8.109 -27.078 1 96.5 334 SER B CA 1
ATOM 5591 C C . SER B 1 334 ? -5.016 -8.727 -28.469 1 96.5 334 SER B C 1
ATOM 5593 O O . SER B 1 334 ? -5.508 -8.062 -29.375 1 96.5 334 SER B O 1
ATOM 5595 N N . CYS B 1 335 ? -4.613 -9.938 -28.609 1 96.56 335 CYS B N 1
ATOM 5596 C CA . CYS B 1 335 ? -4.945 -10.742 -29.781 1 96.56 335 CYS B CA 1
ATOM 5597 C C . CYS B 1 335 ? -6.445 -10.992 -29.875 1 96.56 335 CYS B C 1
ATOM 5599 O O . CYS B 1 335 ? -7.188 -10.664 -28.938 1 96.56 335 CYS B O 1
ATOM 5601 N N . GLU B 1 336 ? -6.844 -11.531 -30.922 1 96.44 336 GLU B N 1
ATOM 5602 C CA . GLU B 1 336 ? -8.266 -11.75 -31.172 1 96.44 336 GLU B CA 1
ATOM 5603 C C . GLU B 1 336 ? -8.836 -12.805 -30.25 1 96.44 336 GLU B C 1
ATOM 5605 O O . GLU B 1 336 ? -9.953 -12.656 -29.734 1 96.44 336 GLU B O 1
ATOM 5610 N N . ASN B 1 337 ? -8.062 -13.93 -30.031 1 98 337 ASN B N 1
ATOM 5611 C CA . ASN B 1 337 ? -8.523 -15.031 -29.203 1 98 337 ASN B CA 1
ATOM 5612 C C . ASN B 1 337 ? -7.496 -15.391 -28.125 1 98 337 ASN B C 1
ATOM 5614 O O . ASN B 1 337 ? -6.73 -16.344 -28.281 1 98 337 ASN B O 1
ATOM 5618 N N . PRO B 1 338 ? -7.629 -14.75 -26.969 1 98.44 338 PRO B N 1
ATOM 5619 C CA . PRO B 1 338 ? -6.641 -15.008 -25.922 1 98.44 338 PRO B CA 1
ATOM 5620 C C . PRO B 1 338 ? -6.578 -16.469 -25.516 1 98.44 338 PRO B C 1
ATOM 5622 O O . PRO B 1 338 ? -5.52 -16.969 -25.125 1 98.44 338 PRO B O 1
ATOM 5625 N N . SER B 1 339 ? -7.637 -17.219 -25.688 1 98.25 339 SER B N 1
ATOM 5626 C CA . SER B 1 339 ? -7.703 -18.609 -25.234 1 98.25 339 SER B CA 1
ATOM 5627 C C . SER B 1 339 ? -6.812 -19.5 -26.094 1 98.25 339 SER B C 1
ATOM 5629 O O . SER B 1 339 ? -6.539 -20.641 -25.719 1 98.25 339 SER B O 1
ATOM 5631 N N . ASP B 1 340 ? -6.332 -18.984 -27.203 1 98.5 340 ASP B N 1
ATOM 5632 C CA . ASP B 1 340 ? -5.465 -19.75 -28.078 1 98.5 340 ASP B CA 1
ATOM 5633 C C . ASP B 1 340 ? -4.004 -19.641 -27.641 1 98.5 340 ASP B C 1
ATOM 5635 O O . ASP B 1 340 ? -3.15 -20.391 -28.125 1 98.5 340 ASP B O 1
ATOM 5639 N N . PHE B 1 341 ? -3.717 -18.781 -26.703 1 98.62 341 PHE B N 1
ATOM 5640 C CA . PHE B 1 341 ? -2.334 -18.5 -26.344 1 98.62 341 PHE B CA 1
ATOM 5641 C C . PHE B 1 341 ? -2.023 -19 -24.938 1 98.62 341 PHE B C 1
ATOM 5643 O O . PHE B 1 341 ? -2.895 -19 -24.062 1 98.62 341 PHE B O 1
ATOM 5650 N N . ILE B 1 342 ? -0.748 -19.344 -24.75 1 98.62 342 ILE B N 1
ATOM 5651 C CA . ILE B 1 342 ? -0.26 -19.625 -23.406 1 98.62 342 ILE B CA 1
ATOM 5652 C C . ILE B 1 342 ? 0.155 -18.328 -22.734 1 98.62 342 ILE B C 1
ATOM 5654 O O . ILE B 1 342 ? -0.276 -18.047 -21.609 1 98.62 342 ILE B O 1
ATOM 5658 N N . SER B 1 343 ? 0.933 -17.531 -23.438 1 98.12 343 SER B N 1
ATOM 5659 C CA . SER B 1 343 ? 1.462 -16.297 -22.875 1 98.12 343 SER B CA 1
ATOM 5660 C C . SER B 1 343 ? 0.535 -15.125 -23.141 1 98.12 343 SER B C 1
ATOM 5662 O O . SER B 1 343 ? 0.122 -14.906 -24.281 1 98.12 343 SER B O 1
ATOM 5664 N N . TRP B 1 344 ? 0.195 -14.375 -22.125 1 97.94 344 TRP B N 1
ATOM 5665 C CA . TRP B 1 344 ? -0.631 -13.18 -22.25 1 97.94 344 TRP B CA 1
ATOM 5666 C C . TRP B 1 344 ? 0.208 -11.984 -22.688 1 97.94 344 TRP B C 1
ATOM 5668 O O . TRP B 1 344 ? -0.008 -11.43 -23.781 1 97.94 344 TRP B O 1
ATOM 5678 N N . ASP B 1 345 ? 1.239 -11.695 -21.969 1 95.81 345 ASP B N 1
ATOM 5679 C CA . ASP B 1 345 ? 1.995 -10.477 -22.234 1 95.81 345 ASP B CA 1
ATOM 5680 C C . ASP B 1 345 ? 3.496 -10.758 -22.281 1 95.81 345 ASP B C 1
ATOM 5682 O O . ASP B 1 345 ? 4.309 -9.852 -22.109 1 95.81 345 ASP B O 1
ATOM 5686 N N . GLY B 1 346 ? 3.846 -12 -22.391 1 94.44 346 GLY B N 1
ATOM 5687 C CA . GLY B 1 346 ? 5.242 -12.406 -22.438 1 94.44 346 GLY B CA 1
ATOM 5688 C C . GLY B 1 346 ? 5.766 -12.867 -21.078 1 94.44 346 GLY B C 1
ATOM 5689 O O . GLY B 1 346 ? 6.785 -13.555 -21.016 1 94.44 346 GLY B O 1
ATOM 5690 N N . VAL B 1 347 ? 5.047 -12.531 -20.016 1 94.94 347 VAL B N 1
ATOM 5691 C CA . VAL B 1 347 ? 5.445 -12.891 -18.656 1 94.94 347 VAL B CA 1
ATOM 5692 C C . VAL B 1 347 ? 4.348 -13.719 -18 1 94.94 347 VAL B C 1
ATOM 5694 O O . VAL B 1 347 ? 4.621 -14.773 -17.422 1 94.94 347 VAL B O 1
ATOM 5697 N N . HIS B 1 348 ? 3.111 -13.258 -18.156 1 97.56 348 HIS B N 1
ATOM 5698 C CA . HIS B 1 348 ? 1.97 -13.891 -17.5 1 97.56 348 HIS B CA 1
ATOM 5699 C C . HIS B 1 348 ? 1.231 -14.812 -18.469 1 97.56 348 HIS B C 1
ATOM 5701 O O . HIS B 1 348 ? 1.322 -14.648 -19.688 1 97.56 348 HIS B O 1
ATOM 5707 N N . TYR B 1 349 ? 0.572 -15.781 -17.891 1 98.69 349 TYR B N 1
ATOM 5708 C CA . TYR B 1 349 ? -0.215 -16.703 -18.688 1 98.69 349 TYR B CA 1
ATOM 5709 C C . TYR B 1 349 ? -1.615 -16.156 -18.938 1 98.69 349 TYR B C 1
ATOM 5711 O O . TYR B 1 349 ? -2.1 -15.312 -18.188 1 98.69 349 TYR B O 1
ATOM 5719 N N . THR B 1 350 ? -2.191 -16.609 -20.031 1 98.81 350 THR B N 1
ATOM 5720 C CA . THR B 1 350 ? -3.6 -16.328 -20.297 1 98.81 350 THR B CA 1
ATOM 5721 C C . THR B 1 350 ? -4.492 -17.078 -19.312 1 98.81 350 THR B C 1
ATOM 5723 O O . THR B 1 350 ? -4.043 -18 -18.625 1 98.81 350 THR B O 1
ATOM 5726 N N . GLU B 1 351 ? -5.75 -16.672 -19.25 1 98.75 351 GLU B N 1
ATOM 5727 C CA . GLU B 1 351 ? -6.742 -17.391 -18.453 1 98.75 351 GLU B CA 1
ATOM 5728 C C . GLU B 1 351 ? -6.801 -18.875 -18.844 1 98.75 351 GLU B C 1
ATOM 5730 O O . GLU B 1 351 ? -6.883 -19.75 -17.969 1 98.75 351 GLU B O 1
ATOM 5735 N N . ALA B 1 352 ? -6.75 -19.141 -20.109 1 98.81 352 ALA B N 1
ATOM 5736 C CA . ALA B 1 352 ? -6.824 -20.516 -20.594 1 98.81 352 ALA B CA 1
ATOM 5737 C C . ALA B 1 352 ? -5.637 -21.328 -20.094 1 98.81 352 ALA B C 1
ATOM 5739 O O . ALA B 1 352 ? -5.805 -22.469 -19.656 1 98.81 352 ALA B O 1
ATOM 5740 N N . ALA B 1 353 ? -4.496 -20.766 -20.219 1 98.88 353 ALA B N 1
ATOM 5741 C CA . ALA B 1 353 ? -3.297 -21.469 -19.75 1 98.88 353 ALA B CA 1
ATOM 5742 C C . ALA B 1 353 ? -3.316 -21.625 -18.234 1 98.88 353 ALA B C 1
ATOM 5744 O O . ALA B 1 353 ? -2.936 -22.672 -17.719 1 98.88 353 ALA B O 1
ATOM 5745 N N . ASN B 1 354 ? -3.744 -20.594 -17.516 1 98.88 354 ASN B N 1
ATOM 5746 C CA . ASN B 1 354 ? -3.887 -20.688 -16.062 1 98.88 354 ASN B CA 1
ATOM 5747 C C . ASN B 1 354 ? -4.844 -21.812 -15.672 1 98.88 354 ASN B C 1
ATOM 5749 O O . ASN B 1 354 ? -4.586 -22.547 -14.711 1 98.88 354 ASN B O 1
ATOM 5753 N N . ARG B 1 355 ? -5.926 -21.922 -16.375 1 98.69 355 ARG B N 1
ATOM 5754 C CA . ARG B 1 355 ? -6.895 -22.969 -16.109 1 98.69 355 ARG B CA 1
ATOM 5755 C C . ARG B 1 355 ? -6.266 -24.344 -16.297 1 98.69 355 ARG B C 1
ATOM 5757 O O . ARG B 1 355 ? -6.473 -25.25 -15.469 1 98.69 355 ARG B O 1
ATOM 5764 N N . TRP B 1 356 ? -5.559 -24.469 -17.344 1 98.44 356 TRP B N 1
ATOM 5765 C CA . TRP B 1 356 ? -4.898 -25.75 -17.625 1 98.44 356 TRP B CA 1
ATOM 5766 C C . TRP B 1 356 ? -3.971 -26.125 -16.469 1 98.44 356 TRP B C 1
ATOM 5768 O O . TRP B 1 356 ? -4.035 -27.25 -15.961 1 98.44 356 TRP B O 1
ATOM 5778 N N . VAL B 1 357 ? -3.143 -25.188 -16.047 1 98.62 357 VAL B N 1
ATOM 5779 C CA . VAL B 1 357 ? -2.168 -25.453 -15 1 98.62 357 VAL B CA 1
ATOM 5780 C C . VAL B 1 357 ? -2.893 -25.75 -13.688 1 98.62 357 VAL B C 1
ATOM 5782 O O . VAL B 1 357 ? -2.537 -26.703 -12.984 1 98.62 357 VAL B O 1
ATOM 5785 N N . ALA B 1 358 ? -3.902 -24.969 -13.352 1 98.62 358 ALA B N 1
ATOM 5786 C CA . ALA B 1 358 ? -4.652 -25.156 -12.117 1 98.62 358 ALA B CA 1
ATOM 5787 C C . ALA B 1 358 ? -5.25 -26.562 -12.055 1 98.62 358 ALA B C 1
ATOM 5789 O O . ALA B 1 358 ? -5.191 -27.219 -11.008 1 98.62 358 ALA B O 1
ATOM 5790 N N . HIS B 1 359 ? -5.766 -27.031 -13.141 1 96.81 359 HIS B N 1
ATOM 5791 C CA . HIS B 1 359 ? -6.375 -28.344 -13.188 1 96.81 359 HIS B CA 1
ATOM 5792 C C . HIS B 1 359 ? -5.34 -29.438 -12.953 1 96.81 359 HIS B C 1
ATOM 5794 O O . HIS B 1 359 ? -5.637 -30.453 -12.312 1 96.81 359 HIS B O 1
ATOM 5800 N N . ARG B 1 360 ? -4.215 -29.234 -13.43 1 96 360 ARG B N 1
ATOM 5801 C CA . ARG B 1 360 ? -3.166 -30.25 -13.305 1 96 360 ARG B CA 1
ATOM 5802 C C . ARG B 1 360 ? -2.621 -30.297 -11.883 1 96 360 ARG B C 1
ATOM 5804 O O . ARG B 1 360 ? -2.303 -31.375 -11.375 1 96 360 ARG B O 1
ATOM 5811 N N . ILE B 1 361 ? -2.537 -29.172 -11.234 1 97.56 361 ILE B N 1
ATOM 5812 C CA . ILE B 1 361 ? -1.863 -29.172 -9.938 1 97.56 361 ILE B CA 1
ATOM 5813 C C . ILE B 1 361 ? -2.867 -29.5 -8.836 1 97.56 361 ILE B C 1
ATOM 5815 O O . ILE B 1 361 ? -2.488 -29.984 -7.766 1 97.56 361 ILE B O 1
ATOM 5819 N N . THR B 1 362 ? -4.152 -29.281 -9.023 1 97.75 362 THR B N 1
ATOM 5820 C CA . THR B 1 362 ? -5.129 -29.469 -7.957 1 97.75 362 THR B CA 1
ATOM 5821 C C . THR B 1 362 ? -5.484 -30.938 -7.809 1 97.75 362 THR B C 1
ATOM 5823 O O . THR B 1 362 ? -6.035 -31.359 -6.785 1 97.75 362 THR B O 1
ATOM 5826 N N . ASN B 1 363 ? -5.145 -31.797 -8.773 1 95.19 363 ASN B N 1
ATOM 5827 C CA . ASN B 1 363 ? -5.469 -33.219 -8.688 1 95.19 363 ASN B CA 1
ATOM 5828 C C . ASN B 1 363 ? -4.367 -34 -7.992 1 95.19 363 ASN B C 1
ATOM 5830 O O . ASN B 1 363 ? -4.504 -35.219 -7.773 1 95.19 363 ASN B O 1
ATOM 5834 N N . GLY B 1 364 ? -3.295 -33.406 -7.707 1 93.56 364 GLY B N 1
ATOM 5835 C CA . GLY B 1 364 ? -2.258 -34.031 -6.895 1 93.56 364 GLY B CA 1
ATOM 5836 C C . GLY B 1 364 ? -1.12 -34.594 -7.719 1 93.56 364 GLY B C 1
ATOM 5837 O O . GLY B 1 364 ? -0.122 -35.062 -7.164 1 93.56 364 GLY B O 1
ATOM 5838 N N . SER B 1 365 ? -1.122 -34.469 -9.016 1 93.75 365 SER B N 1
ATOM 5839 C CA . SER B 1 365 ? -0.139 -35.094 -9.891 1 93.75 365 SER B CA 1
ATOM 5840 C C . SER B 1 365 ? 1.214 -34.406 -9.789 1 93.75 365 SER B C 1
ATOM 5842 O O . SER B 1 365 ? 2.252 -35 -10.062 1 93.75 365 SER B O 1
ATOM 5844 N N . PHE B 1 366 ? 1.199 -33.156 -9.359 1 97.56 366 PHE B N 1
ATOM 5845 C CA . PHE B 1 366 ? 2.434 -32.375 -9.312 1 97.56 366 PHE B CA 1
ATOM 5846 C C . PHE B 1 366 ? 2.76 -31.969 -7.883 1 97.56 366 PHE B C 1
ATOM 5848 O O . PHE B 1 366 ? 3.477 -30.984 -7.664 1 97.56 366 PHE B O 1
ATOM 5855 N N . SER B 1 367 ? 2.18 -32.688 -6.934 1 96.75 367 SER B N 1
ATOM 5856 C CA . SER B 1 367 ? 2.371 -32.281 -5.547 1 96.75 367 SER B CA 1
ATOM 5857 C C . SER B 1 367 ? 3.162 -33.344 -4.77 1 96.75 367 SER B C 1
ATOM 5859 O O . SER B 1 367 ? 3.207 -34.5 -5.16 1 96.75 367 SER B O 1
ATOM 5861 N N . ASP B 1 368 ? 3.85 -32.969 -3.844 1 97.06 368 ASP B N 1
ATOM 5862 C CA . ASP B 1 368 ? 4.543 -33.812 -2.873 1 97.06 368 ASP B CA 1
ATOM 5863 C C . ASP B 1 368 ? 4.137 -33.438 -1.445 1 97.06 368 ASP B C 1
ATOM 5865 O O . ASP B 1 368 ? 4.523 -32.406 -0.932 1 97.06 368 ASP B O 1
ATOM 5869 N N . PRO B 1 369 ? 3.395 -34.312 -0.702 1 95.75 369 PRO B N 1
ATOM 5870 C CA . PRO B 1 369 ? 2.904 -35.625 -1.146 1 95.75 369 PRO B CA 1
ATOM 5871 C C . PRO B 1 369 ? 1.896 -35.531 -2.287 1 95.75 369 PRO B C 1
ATOM 5873 O O . PRO B 1 369 ? 1.348 -34.438 -2.535 1 95.75 369 PRO B O 1
ATOM 5876 N N . SER B 1 370 ? 1.745 -36.625 -2.975 1 94.62 370 SER B N 1
ATOM 5877 C CA . SER B 1 370 ? 0.828 -36.656 -4.109 1 94.62 370 SER B CA 1
ATOM 5878 C C . SER B 1 370 ? -0.624 -36.719 -3.645 1 94.62 370 SER B C 1
ATOM 5880 O O . SER B 1 370 ? -1.261 -37.75 -3.703 1 94.62 370 SER B O 1
ATOM 5882 N N . LEU B 1 371 ? -1.167 -35.594 -3.207 1 94.06 371 LEU B N 1
ATOM 5883 C CA . LEU B 1 371 ? -2.537 -35.438 -2.73 1 94.06 371 LEU B CA 1
ATOM 5884 C C . LEU B 1 371 ? -3.248 -34.312 -3.479 1 94.06 371 LEU B C 1
ATOM 5886 O O . LEU B 1 371 ? -2.652 -33.281 -3.748 1 94.06 371 LEU B O 1
ATOM 5890 N N . PRO B 1 372 ? -4.512 -34.656 -3.83 1 96.5 372 PRO B N 1
ATOM 5891 C CA . PRO B 1 372 ? -5.309 -33.531 -4.34 1 96.5 372 PRO B CA 1
ATOM 5892 C C . PRO B 1 372 ? -5.457 -32.406 -3.322 1 96.5 372 PRO B C 1
ATOM 5894 O O . PRO B 1 372 ? -5.422 -32.656 -2.113 1 96.5 372 PRO B O 1
ATOM 5897 N N . ILE B 1 373 ? -5.688 -31.25 -3.838 1 98.06 373 ILE B N 1
ATOM 5898 C CA . ILE B 1 373 ? -5.699 -30.062 -2.994 1 98.06 373 ILE B CA 1
ATOM 5899 C C . ILE B 1 373 ? -6.82 -30.172 -1.964 1 98.06 373 ILE B C 1
ATOM 5901 O O . ILE B 1 373 ? -6.684 -29.688 -0.835 1 98.06 373 ILE B O 1
ATOM 5905 N N . LYS B 1 374 ? -7.879 -30.844 -2.203 1 97.44 374 LYS B N 1
ATOM 5906 C CA . LYS B 1 374 ? -9 -31 -1.28 1 97.44 374 LYS B CA 1
ATOM 5907 C C . LYS B 1 374 ? -8.641 -31.953 -0.136 1 97.44 374 LYS B C 1
ATOM 5909 O O . LYS B 1 374 ? -9.375 -32.062 0.848 1 97.44 374 LYS B O 1
ATOM 5914 N N . HIS B 1 375 ? -7.473 -32.594 -0.237 1 96.94 375 HIS B N 1
ATOM 5915 C CA . HIS B 1 375 ? -7 -33.5 0.817 1 96.94 375 HIS B CA 1
ATOM 5916 C C . HIS B 1 375 ? -5.68 -33 1.4 1 96.94 375 HIS B C 1
ATOM 5918 O O . HIS B 1 375 ? -4.98 -33.75 2.082 1 96.94 375 HIS B O 1
ATOM 5924 N N . ALA B 1 376 ? -5.387 -31.766 1.171 1 97.06 376 ALA B N 1
ATOM 5925 C CA . ALA B 1 376 ? -4.059 -31.25 1.489 1 97.06 376 ALA B CA 1
ATOM 5926 C C . ALA B 1 376 ? -3.879 -31.094 2.996 1 97.06 376 ALA B C 1
ATOM 5928 O O . ALA B 1 376 ? -2.762 -30.875 3.477 1 97.06 376 ALA B O 1
ATOM 5929 N N . CYS B 1 377 ? -4.941 -31.234 3.809 1 96.88 377 CYS B N 1
ATOM 5930 C CA . CYS B 1 377 ? -4.848 -31.078 5.258 1 96.88 377 CYS B CA 1
ATOM 5931 C C . CYS B 1 377 ? -4.309 -32.344 5.906 1 96.88 377 CYS B C 1
ATOM 5933 O O . CYS B 1 377 ? -4.031 -32.375 7.109 1 96.88 377 CYS B O 1
ATOM 5935 N N . HIS B 1 378 ? -4.164 -33.375 5.117 1 93.69 378 HIS B N 1
ATOM 5936 C CA . HIS B 1 378 ? -3.664 -34.625 5.656 1 93.69 378 HIS B CA 1
ATOM 5937 C C . HIS B 1 378 ? -2.145 -34.719 5.559 1 93.69 378 HIS B C 1
ATOM 5939 O O . HIS B 1 378 ? -1.558 -34.281 4.57 1 93.69 378 HIS B O 1
ATOM 5945 N N . LYS B 1 379 ? -1.598 -35.25 6.656 1 88.06 379 LYS B N 1
ATOM 5946 C CA . LYS B 1 379 ? -0.153 -35.469 6.684 1 88.06 379 LYS B CA 1
ATOM 5947 C C . LYS B 1 379 ? 0.224 -36.812 6.055 1 88.06 379 LYS B C 1
ATOM 5949 O O . LYS B 1 379 ? -0.503 -37.781 6.195 1 88.06 379 LYS B O 1
ATOM 5954 N N . PRO B 1 380 ? 1.254 -36.688 5.293 1 73 380 PRO B N 1
ATOM 5955 C CA . PRO B 1 380 ? 1.668 -37.969 4.727 1 73 380 PRO B CA 1
ATOM 5956 C C . PRO B 1 380 ? 2.074 -38.969 5.797 1 73 380 PRO B C 1
ATOM 5958 O O . PRO B 1 380 ? 2.473 -38.594 6.898 1 73 380 PRO B O 1
#

pLDDT: mean 90.4, std 15.56, range [28.3, 98.94]

Foldseek 3Di:
DPPPPPPPPPPPPPPPPPPPPPDCVPFDFQLQQAEEEEAALLQWQALQCLVDNFDAPPAQCPPNVGGRRHPANHDHLQCLVCVVSVHHRAAALSHPPPAAQQHHHYLYYHQEAQDQDPDDCVPPNHDRCHRVNSLVSVVVLLVVLVVCCVVDDPVPNGRGYDNVNLLSHEYEYYYHVSLLVVVVVVVDPVVLLVCLVVSLVSVLVSVVSSVVVRYAFYHYEQDAQQQLQLVNVQQDPDDPVLADPLGGRPVSSVSSVSSLVVNVVVQVVSCVVRVRHQYKYFYLHVLLSVCQSCVVVVQADHQSDEFWWDRPPNDTGFGQDWDQDPNDIDGTYGHPDLLRYQHHGRRHGHPNNSNSSSVCRQCQVGMVVSHHPSSSSDHD/DPPPPPPPPPPPPPPPPPPPPPDCVPFDFQLQQAEEEEAALLQWQALQCLVDNFDAPPAQCPPNVGGRRHPANHDHLQCLVCVVSVHHRAAALSHPPPAAAQHHHYLYYHQEAQDQDPDDCVPPNHDRCHRVNSLVSVVVLLVVLVVCCVVDDPVPNGRGYDNVNLLSHEYEYYYHVSLLVVVVVVVDPVVLLVCLVVSLVSVLVSVVSSVVVRYAFYHYEQDAQQQLQLVNVQQDPDDPVQADPLGGGPVSSVSSVSSLVVNVVVQVVSCVVRVRHQYKYFYLHVLLSVCQSCLVVVQADHQSDEFWWDRPPNDTGFGQDWDQDPNDIDGTYGHPDLLRYQHHGRRHGHPNNSNSSSVCRQPQVGMVVSHHPSSSSDHD

Nearest PDB structures (foldseek):
  6ur0-assembly2_B  TM=7.950E-01  e=2.475E-13  Pseudomonas aeruginosa PAO1
  6uqy-assembly1_A  TM=7.842E-01  e=2.624E-13  Pseudomonas aeruginosa PAO1
  6ur1-assembly2_B  TM=8.059E-01  e=5.614E-13  Pseudomonas aeruginosa PAO1
  8d90-assembly2_B  TM=7.881E-01  e=4.443E-13  Pseudomonas aeruginosa PAO1
  6uqv-assembly1_A  TM=8.017E-01  e=9.503E-13  Pseudomonas aeruginosa PAO1

Organism: Gossypium tomentosum (NCBI:txid34277)

InterPro domains:
  IPR001087 GDSL lipase/esterase [PF00657] (35-361)
  IPR035669 GDSL lipase/esterase-like, plant [cd01837] (34-365)
  IPR036514 SGNH hydrolase superfamily [G3DSA:3.40.50.1110] (25-365)

Secondary structure (DSSP, 8-state):
----------------------TTTTPPP-----EEEEESTTT-SSHHHHHSPPPPTTTTTTTTSS--S-SSSS--HHHHHHHHTT-PPPPBTT--SS---TTEEE---TT--SS--S--HHHH---S--HHHHHHHHHHHHHHHHHHHHHS-GGG-TTSPPGGGGGGPEEEEE--HHHHHHHHHHT-HHHHHHHHHHHHHHHHHHHHHHHHTT--EEEEE----GGG-HHHHHSS---GGGB-TTS-BHHHHHHHHHHHHHHHHHHHHHHHH-TT-EEEEE-HHHHHHHHHHTTGGGT---TT-BSBSEEETTEEE-TT-EEEETTEEEE--B-S-GGG-SBSSSSSBPHHHHHHHHHHHHTTTTEES---GGGTTS--/----------------------TTTTPPP-----EEEEESTTT-SSHHHHHSPPPPTTTTTTTTSS--S-SSSS--HHHHHHHHTT-PPPPBTT--SS---TTEEE---TT--SS--S--HHHH---S--HHHHHHHHHHHHHHHHHHHHHS-GGG-TTSPPGGGGGGPEEEEE--HHHHHHHHHHT-HHHHHHHHHHHHHHHHHHHHHHHHTT--EEEEE----GGG-HHHHSSS---GGGB-TTS-BHHHHHHHHHHHHHHHHHHHHHHHH-TT-EEEEE-HHHHHHHHHHTTGGGT---TT-BSBSEEETTEEE-TT-EEEETTEEEE--B-S-GGG-SBSSSSSBPHHHHHHHHHHHHTTTTEES---GGGTTS--

Radius of gyration: 30.64 Å; Cα contacts (8 Å, |Δi|>4): 1516; chains: 2; bounding box: 57×154×77 Å

Solvent-accessible surface area (backbone atoms only — not comparable to full-atom values): 39247 Å² total; per-residue (Å²): 136,81,79,74,77,79,77,77,76,78,76,72,77,74,73,73,72,70,72,69,83,59,76,63,83,81,56,70,67,48,81,54,56,22,41,39,37,40,25,10,44,75,50,11,50,18,19,38,26,44,68,38,61,70,46,52,57,56,20,9,54,78,66,70,69,40,49,59,27,29,70,19,34,27,54,40,36,58,40,51,49,26,50,74,68,75,42,72,70,57,25,21,51,40,30,48,72,94,57,48,30,39,51,23,32,20,51,8,22,45,41,11,19,43,54,79,64,98,54,30,46,88,78,72,47,30,35,91,50,12,44,64,39,37,49,46,32,47,54,48,47,54,53,49,39,47,54,48,49,74,72,42,55,75,86,71,34,69,46,38,47,54,78,76,32,54,53,43,19,42,37,35,38,45,50,40,56,46,45,49,51,53,33,59,73,64,74,36,70,67,59,36,64,67,42,42,64,56,39,45,49,50,51,51,50,49,53,50,51,42,41,78,70,46,40,26,22,35,43,37,38,44,39,49,50,58,19,54,27,25,58,64,59,71,75,46,96,75,55,75,85,48,34,45,100,74,66,18,34,44,73,50,29,48,53,34,50,52,47,37,53,51,41,53,55,48,52,57,51,47,45,70,75,34,78,79,38,11,68,31,43,30,44,40,26,61,50,50,50,50,46,49,65,37,20,60,84,74,63,25,45,65,46,62,46,56,30,23,29,34,80,54,95,92,40,74,37,58,58,49,36,73,46,73,54,95,87,39,76,42,72,13,42,66,47,94,57,55,66,37,26,37,19,22,57,22,80,33,47,10,29,49,38,22,48,55,46,34,58,49,48,43,65,7,80,38,26,47,63,72,41,29,56,53,40,40,61,55,68,129,139,85,78,76,78,80,78,78,80,77,79,75,77,75,73,75,72,70,72,69,84,61,76,62,82,81,55,71,70,49,80,55,54,23,39,40,37,41,24,10,45,74,49,13,48,17,19,40,24,45,68,38,62,70,46,52,57,56,19,10,53,77,66,70,68,39,50,61,27,29,71,20,34,26,53,40,36,59,41,53,48,25,50,74,68,74,42,72,68,56,26,20,51,39,30,49,72,94,57,46,30,41,50,21,33,22,51,7,21,46,40,11,19,43,55,79,64,99,52,30,46,88,77,71,50,30,34,90,51,13,43,66,39,36,49,45,33,47,55,48,47,55,52,50,38,47,55,48,50,75,71,42,56,76,86,71,34,70,44,39,46,54,77,76,31,53,52,44,18,40,39,36,39,46,48,38,55,47,45,50,52,54,34,59,72,65,72,37,70,68,59,37,65,68,42,41,63,56,39,46,47,49,51,51,50,50,53,50,50,42,40,76,71,45,40,28,22,36,44,38,38,42,38,49,52,58,19,53,27,27,58,63,60,73,74,48,97,73,53,75,86,47,35,46,98,73,66,19,33,45,73,50,29,49,53,34,50,52,46,37,54,53,41,52,56,48,51,57,52,45,44,68,74,34,78,80,39,11,66,30,44,29,42,39,25,61,50,51,49,50,46,49,65,37,19,59,84,74,62,24,45,64,47,61,45,57,30,22,29,36,81,52,95,90,41,74,38,57,58,48,35,72,46,73,54,94,87,41,75,42,73,13,43,64,46,94,57,57,67,36,26,35,20,22,57,23,80,32,46,10,30,47,37,22,48,54,46,35,59,49,48,44,62,8,80,38,25,46,63,72,41,28,56,51,38,39,63,54,68,130

Sequence (760 aa):
MENVKVFSIIIALFSVLSVESVGLKDLKTCNFGAVYNFGDSNSDTGGGTAAFWPAGKPCGETFFGRPVGRGCDGRLIIDFIAEHLGLPHLSPYLDSIGTSFRYGANFAIGGSTIRPQNESMSLNGVSPFSLDIQIVQFDQFKDRSGYFYNRSYPRDRHNLPRPEDFSKALYIFDIGQNDIAAGLRKKNDSAFHASVPDIVDQLAKAVQNLYEHGARTFWVHNTGPIGCLPVSLHYHDIKPEELDEQGCLKAQNAYSMEFNRQLKARVIKLREKLPHAALTYVDIYAAKYELIGNAKKQGFVEAANICCGFHEDEIQVYCGHKQNINGTEIYAGSCENPSDFISWDGVHYTEAANRWVAHRITNGSFSDPSLPIKHACHKPMENVKVFSIIIALFSVLSVESVGLKDLKTCNFGAVYNFGDSNSDTGGGTAAFWPAGKPCGETFFGRPVGRGCDGRLIIDFIAEHLGLPHLSPYLDSIGTSFRYGANFAIGGSTIRPQNESMSLNGVSPFSLDIQIVQFDQFKDRSGYFYNRSYPRDRHNLPRPEDFSKALYIFDIGQNDIAAGLRKKNDSAFHASVPDIVDQLAKAVQNLYEHGARTFWVHNTGPIGCLPVSLHYHDIKPEELDEQGCLKAQNAYSMEFNRQLKARVIKLREKLPHAALTYVDIYAAKYELIGNAKKQGFVEAANICCGFHEDEIQVYCGHKQNINGTEIYAGSCENPSDFISWDGVHYTEAANRWVAHRITNGSFSDPSLPIKHACHKP